Protein AF-A0A915LSV8-F1 (afdb_monomer)

pLDDT: mean 76.38, std 20.85, range [23.83, 97.38]

Sequence (581 aa):
MYTEIRELINFLARYFHLRIPRLRIGMFCEHMANNCLFRFQPYWNINIPKQHEEQRIIRISRTFCDETFTSAANSVGLMLEELLNCLPEHIILYVNPGEVFYCSCDYSPPIPIWLGSVNEDLSYNEQKVDGHSLIPPPPLPTRVPPLLPTGMDFTALDWRVNLSLVSPRELGYEYTNPFTGFRMFRYVLPGAPNFTVETFAITRFGSFRKRPEHEKKFVDAIKNFVNSGNVKGGGGITTIESNSATTTTSTSAAKNCGIWSSSNEEYGRYPYFNIHKNVTDPKRQDPDYFEKEAEKLPLDARYIDQLKNLWEEKIGSERQLIFKAQDSLIGNSTDYGLPKLNLNEPKLDYKGIDALETAPESVKKIFSLGHASSREINMAWKMEMIKKVRRDELDGKSLPAKIGWATATIRNWNRVYAEFEEKRNTSTRKPKLPRATWISHPLYLLINQRRKWLRLLREQSEEDFQRCINELKISYIIQKEPEHVKTRKVWSEVQLKRRIALEKEKQLEELHIRLKENREEKLRSINDEANLLNNELKQIMERLHQLNIIEKKTVADIVGEYQPNYVGEMTEIVDNSKLFG

Structure (mmCIF, N/CA/C/O backbone):
data_AF-A0A915LSV8-F1
#
_entry.id   AF-A0A915LSV8-F1
#
loop_
_atom_site.group_PDB
_atom_site.id
_atom_site.type_symbol
_atom_site.label_atom_id
_atom_site.label_alt_id
_atom_site.label_comp_id
_atom_site.label_asym_id
_atom_site.label_entity_id
_atom_site.label_seq_id
_atom_site.pdbx_PDB_ins_code
_atom_site.Cartn_x
_atom_site.Cartn_y
_atom_site.Cartn_z
_atom_site.occupancy
_atom_site.B_iso_or_equiv
_atom_site.auth_seq_id
_atom_site.auth_comp_id
_atom_site.auth_asym_id
_atom_site.auth_atom_id
_atom_site.pdbx_PDB_model_num
ATOM 1 N N . MET A 1 1 ? 26.191 43.317 5.373 1.00 87.56 1 MET A N 1
ATOM 2 C CA . MET A 1 1 ? 24.757 43.204 5.041 1.00 87.56 1 MET A CA 1
ATOM 3 C C . MET A 1 1 ? 24.095 42.095 5.836 1.00 87.56 1 MET A C 1
ATOM 5 O O . MET A 1 1 ? 23.022 42.317 6.392 1.00 87.56 1 MET A O 1
ATOM 9 N N . TYR A 1 2 ? 24.664 40.886 5.857 1.00 89.62 2 TYR A N 1
ATOM 10 C CA . TYR A 1 2 ? 24.031 39.751 6.529 1.00 89.62 2 TYR A CA 1
ATOM 11 C C . TYR A 1 2 ? 23.971 39.940 8.047 1.00 89.62 2 TYR A C 1
ATOM 13 O O . TYR A 1 2 ? 22.951 39.621 8.660 1.00 89.62 2 TYR A O 1
ATOM 21 N N . THR A 1 3 ? 25.026 40.487 8.655 1.00 88.00 3 THR A N 1
ATOM 22 C CA . THR A 1 3 ? 25.054 40.753 10.101 1.00 88.00 3 THR A CA 1
ATOM 23 C C . THR A 1 3 ? 24.015 41.804 10.500 1.00 88.00 3 THR A C 1
ATOM 25 O O . THR A 1 3 ? 23.248 41.587 11.435 1.00 88.00 3 THR A O 1
ATOM 28 N N . GLU A 1 4 ? 23.909 42.900 9.751 1.00 91.19 4 GLU A N 1
ATOM 29 C CA . GLU A 1 4 ? 22.974 43.996 10.022 1.00 91.19 4 GLU A CA 1
ATOM 30 C C . GLU A 1 4 ? 21.516 43.545 9.905 1.00 91.19 4 GLU A C 1
ATOM 32 O O . GLU A 1 4 ? 20.705 43.817 10.792 1.00 91.19 4 GLU A O 1
ATOM 37 N N . ILE A 1 5 ? 21.188 42.782 8.854 1.00 92.94 5 ILE A N 1
ATOM 38 C CA . ILE A 1 5 ? 19.851 42.195 8.699 1.00 92.94 5 ILE A CA 1
ATOM 39 C C . ILE A 1 5 ? 19.569 41.209 9.841 1.00 92.94 5 ILE A C 1
ATOM 41 O O . ILE A 1 5 ? 18.479 41.225 10.407 1.00 92.94 5 ILE A O 1
ATOM 45 N N . ARG A 1 6 ? 20.531 40.372 10.242 1.00 89.25 6 ARG A N 1
ATOM 46 C CA . ARG A 1 6 ? 20.337 39.438 11.361 1.00 89.25 6 ARG A CA 1
ATOM 47 C C . ARG A 1 6 ? 20.015 40.169 12.666 1.00 89.25 6 ARG A C 1
ATOM 49 O O . ARG A 1 6 ? 19.086 39.766 13.367 1.00 89.25 6 ARG A O 1
ATOM 56 N N . GLU A 1 7 ? 20.752 41.225 13.005 1.00 88.00 7 GLU A N 1
ATOM 57 C CA . GLU A 1 7 ? 20.519 41.978 14.245 1.00 88.00 7 GLU A CA 1
ATOM 58 C C . GLU A 1 7 ? 19.201 42.764 14.213 1.00 88.00 7 GLU A C 1
ATOM 60 O O . GLU A 1 7 ? 18.477 42.770 15.209 1.00 88.00 7 GLU A O 1
ATOM 65 N N . LEU A 1 8 ? 18.821 43.322 13.060 1.00 91.69 8 LEU A N 1
ATOM 66 C CA . LEU A 1 8 ? 17.497 43.909 12.829 1.00 91.69 8 LEU A CA 1
ATOM 67 C C . LEU A 1 8 ? 16.365 42.906 13.106 1.00 91.69 8 LEU A C 1
ATOM 69 O O . LEU A 1 8 ? 15.411 43.197 13.831 1.00 91.69 8 LEU A O 1
ATOM 73 N N . ILE A 1 9 ? 16.453 41.712 12.520 1.00 92.81 9 ILE A N 1
ATOM 74 C CA . ILE A 1 9 ? 15.408 40.692 12.645 1.00 92.81 9 ILE A CA 1
ATOM 75 C C . ILE A 1 9 ? 15.340 40.154 14.073 1.00 92.81 9 ILE A C 1
ATOM 77 O O . ILE A 1 9 ? 14.250 39.952 14.612 1.00 92.81 9 ILE A O 1
ATOM 81 N N . ASN A 1 10 ? 16.493 39.983 14.717 1.00 88.06 10 ASN A N 1
ATOM 82 C CA . ASN A 1 10 ? 16.568 39.635 16.128 1.00 88.06 10 ASN A CA 1
ATOM 83 C C . ASN A 1 10 ? 15.931 40.717 17.008 1.00 88.06 10 ASN A C 1
ATOM 85 O O . ASN A 1 10 ? 15.171 40.378 17.914 1.00 88.06 10 ASN A O 1
ATOM 89 N N . PHE A 1 11 ? 16.164 42.002 16.726 1.00 88.50 11 PHE A N 1
ATOM 90 C CA . PHE A 1 11 ? 15.500 43.098 17.429 1.00 88.50 11 PHE A CA 1
ATOM 91 C C . PHE A 1 11 ? 13.971 42.990 17.346 1.00 88.50 11 PHE A C 1
ATOM 93 O O . PHE A 1 11 ? 13.305 43.057 18.378 1.00 88.50 11 PHE A O 1
ATOM 100 N N . LEU A 1 12 ? 13.413 42.721 16.162 1.00 90.00 12 LEU A N 1
ATOM 101 C CA . LEU A 1 12 ? 11.970 42.508 15.997 1.00 90.00 12 LEU A CA 1
ATOM 102 C C . LEU A 1 12 ? 11.468 41.252 16.726 1.00 90.00 12 LEU A C 1
ATOM 104 O O . LEU A 1 12 ? 10.429 41.293 17.387 1.00 90.00 12 LEU A O 1
ATOM 108 N N . ALA A 1 13 ? 12.219 40.148 16.676 1.00 87.88 13 ALA A N 1
ATOM 109 C CA . ALA A 1 13 ? 11.850 38.889 17.325 1.00 87.88 13 ALA A CA 1
ATOM 110 C C . ALA A 1 13 ? 11.633 39.024 18.844 1.00 87.88 13 ALA A C 1
ATOM 112 O O . ALA A 1 13 ? 10.835 38.275 19.414 1.00 87.88 13 ALA A O 1
ATOM 113 N N . ARG A 1 14 ? 12.280 40.006 19.491 1.00 82.94 14 ARG A N 1
ATOM 114 C CA . ARG A 1 14 ? 12.079 40.329 20.916 1.00 82.94 14 ARG A CA 1
ATOM 115 C C . ARG A 1 14 ? 10.632 40.659 21.251 1.00 82.94 14 ARG A C 1
ATOM 117 O O . ARG A 1 14 ? 10.150 40.252 22.301 1.00 82.94 14 ARG A O 1
ATOM 124 N N . TYR A 1 15 ? 9.945 41.382 20.371 1.00 85.31 15 TYR A N 1
ATOM 125 C CA . TYR A 1 15 ? 8.571 41.825 20.603 1.00 85.31 15 TYR A CA 1
ATOM 126 C C . TYR A 1 15 ? 7.553 40.698 20.426 1.00 85.31 15 TYR A C 1
ATOM 128 O O . TYR A 1 15 ? 6.500 40.713 21.059 1.00 85.31 15 TYR A O 1
ATOM 136 N N . PHE A 1 16 ? 7.872 39.701 19.600 1.00 87.06 16 PHE A N 1
ATOM 137 C CA . PHE A 1 16 ? 7.001 38.550 19.353 1.00 87.06 16 PHE A CA 1
ATOM 138 C C . PHE A 1 16 ? 7.220 37.410 20.349 1.00 87.06 16 PHE A C 1
ATOM 140 O O . PHE A 1 16 ? 6.357 36.542 20.497 1.00 87.06 16 PHE A O 1
ATOM 147 N N . HIS A 1 17 ? 8.369 37.391 21.030 1.00 80.06 17 HIS A N 1
ATOM 148 C CA . HIS A 1 17 ? 8.740 36.339 21.966 1.00 80.06 17 HIS A CA 1
ATOM 149 C C . HIS A 1 17 ? 7.653 36.122 23.034 1.00 80.06 17 HIS A C 1
ATOM 151 O O . HIS A 1 17 ? 7.162 37.071 23.639 1.00 80.06 17 HIS A O 1
ATOM 157 N N . LEU A 1 18 ? 7.251 34.860 23.231 1.00 76.31 18 LEU A N 1
ATOM 158 C CA . LEU A 1 18 ? 6.149 34.420 24.110 1.00 76.31 18 LEU A CA 1
ATOM 159 C C . LEU A 1 18 ? 4.742 34.946 23.754 1.00 76.31 18 LEU A C 1
ATOM 161 O O . LEU A 1 18 ? 3.775 34.511 24.376 1.00 76.31 18 LEU A O 1
ATOM 165 N N . ARG A 1 19 ? 4.600 35.824 22.751 1.00 81.06 19 ARG A N 1
ATOM 166 C CA . ARG A 1 19 ? 3.306 36.326 22.252 1.00 81.06 19 ARG A CA 1
ATOM 167 C C . ARG A 1 19 ? 2.819 35.554 21.028 1.00 81.06 19 ARG A C 1
ATOM 169 O O . ARG A 1 19 ? 1.627 35.307 20.906 1.00 81.06 19 ARG A O 1
ATOM 176 N N . ILE A 1 20 ? 3.742 35.123 20.167 1.00 82.81 20 ILE A N 1
ATOM 177 C CA . ILE A 1 20 ? 3.465 34.329 18.962 1.00 82.81 20 ILE A CA 1
ATOM 178 C C . ILE A 1 20 ? 4.208 32.979 19.062 1.00 82.81 20 ILE A C 1
ATOM 180 O O . ILE A 1 20 ? 5.310 32.916 19.619 1.00 82.81 20 ILE A O 1
ATOM 184 N N . PRO A 1 21 ? 3.657 31.861 18.543 1.00 84.75 21 PRO A N 1
ATOM 185 C CA . PRO A 1 21 ? 4.350 30.574 18.546 1.00 84.75 21 PRO A CA 1
ATOM 186 C C . PRO A 1 21 ? 5.736 30.639 17.884 1.00 84.75 21 PRO A C 1
ATOM 188 O O . PRO A 1 21 ? 5.881 31.128 16.763 1.00 84.75 21 PRO A O 1
ATOM 191 N N . ARG A 1 22 ? 6.754 30.072 18.547 1.00 81.44 22 ARG A N 1
ATOM 192 C CA . ARG A 1 22 ? 8.174 30.175 18.155 1.00 81.44 22 ARG A CA 1
ATOM 193 C C . ARG A 1 22 ? 8.461 29.775 16.707 1.00 81.44 22 ARG A C 1
ATOM 195 O O . ARG A 1 22 ? 9.226 30.458 16.035 1.00 81.44 22 ARG A O 1
ATOM 202 N N . LEU A 1 23 ? 7.826 28.702 16.231 1.00 82.44 23 LEU A N 1
ATOM 203 C CA . LEU A 1 23 ? 7.968 28.233 14.851 1.00 82.44 23 LEU A CA 1
ATOM 204 C C . LEU A 1 23 ? 7.472 29.281 13.844 1.00 82.44 23 LEU A C 1
ATOM 206 O O . LEU A 1 23 ? 8.146 29.538 12.852 1.00 82.44 23 LEU A O 1
ATOM 210 N N . ARG A 1 24 ? 6.328 29.918 14.125 1.00 86.38 24 ARG A N 1
ATOM 211 C CA . ARG A 1 24 ? 5.747 30.948 13.254 1.00 86.38 24 ARG A CA 1
ATOM 212 C C . ARG A 1 24 ? 6.599 32.213 13.237 1.00 86.38 24 ARG A C 1
ATOM 214 O O . ARG A 1 24 ? 6.825 32.757 12.165 1.00 86.38 24 ARG A O 1
ATOM 221 N N . ILE A 1 25 ? 7.128 32.629 14.394 1.00 87.50 25 ILE A N 1
ATOM 222 C CA . ILE A 1 25 ? 8.085 33.747 14.476 1.00 87.50 25 ILE A CA 1
ATOM 223 C C . ILE A 1 25 ? 9.328 33.437 13.644 1.00 87.50 25 ILE A C 1
ATOM 225 O O . ILE A 1 25 ? 9.756 34.274 12.864 1.00 87.50 25 ILE A O 1
ATOM 229 N N . GLY A 1 26 ? 9.900 32.240 13.790 1.00 88.62 26 GLY A N 1
ATOM 230 C CA . GLY A 1 26 ? 11.106 31.859 13.060 1.00 88.62 26 GLY A CA 1
ATOM 231 C C . GLY A 1 26 ? 10.918 31.887 11.543 1.00 88.62 26 GLY A C 1
ATOM 232 O O . GLY A 1 26 ? 11.730 32.487 10.846 1.00 88.62 26 GLY A O 1
ATOM 233 N N . MET A 1 27 ? 9.810 31.329 11.044 1.00 89.44 27 MET A N 1
ATOM 234 C CA . MET A 1 27 ? 9.457 31.399 9.619 1.00 89.44 27 MET A CA 1
ATOM 235 C C . MET A 1 27 ? 9.228 32.842 9.154 1.00 89.44 27 MET A C 1
ATOM 237 O O . MET A 1 27 ? 9.722 33.236 8.101 1.00 89.44 27 MET A O 1
ATOM 241 N N . PHE A 1 28 ? 8.521 33.654 9.944 1.00 93.75 28 PHE A N 1
ATOM 242 C CA . PHE A 1 28 ? 8.301 35.067 9.630 1.00 93.75 28 PHE A CA 1
ATOM 243 C C . PHE A 1 28 ? 9.624 35.836 9.537 1.00 93.75 28 PHE A C 1
ATOM 245 O O . PHE A 1 28 ? 9.859 36.555 8.569 1.00 93.75 28 PHE A O 1
ATOM 252 N N . CYS A 1 29 ? 10.514 35.633 10.506 1.00 93.50 29 CYS A N 1
ATOM 253 C CA . CYS A 1 29 ? 11.843 36.227 10.545 1.00 93.50 29 CYS A CA 1
ATOM 254 C C . CYS A 1 29 ? 12.709 35.801 9.350 1.00 93.50 29 CYS A C 1
ATOM 256 O O . CYS A 1 29 ? 13.416 36.643 8.807 1.00 93.50 29 CYS A O 1
ATOM 258 N N . GLU A 1 30 ? 12.634 34.542 8.906 1.00 92.62 30 GLU A N 1
ATOM 259 C CA . GLU A 1 30 ? 13.304 34.074 7.683 1.00 92.62 30 GLU A CA 1
ATOM 260 C C . GLU A 1 30 ? 12.815 34.830 6.442 1.00 92.62 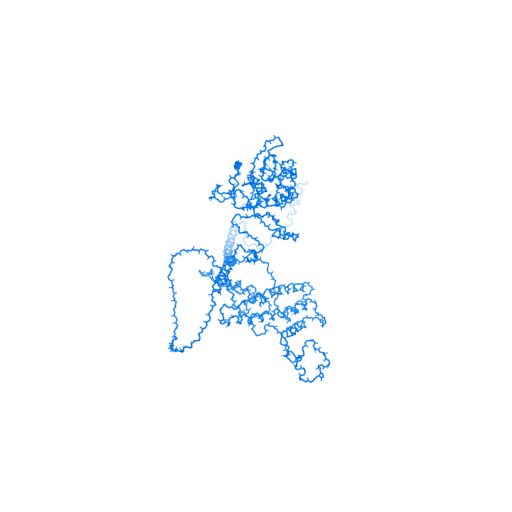30 GLU A C 1
ATOM 262 O O . GLU A 1 30 ? 13.622 35.396 5.701 1.00 92.62 30 GLU A O 1
ATOM 267 N N . HIS A 1 31 ? 11.496 34.881 6.230 1.00 92.69 31 HIS A N 1
ATOM 268 C CA . HIS A 1 31 ? 10.910 35.578 5.084 1.00 92.69 31 HIS A CA 1
ATOM 269 C C . HIS A 1 31 ? 11.211 37.080 5.113 1.00 92.69 31 HIS A C 1
ATOM 271 O O . HIS A 1 31 ? 11.597 37.649 4.094 1.00 92.69 31 HIS A O 1
ATOM 277 N N . MET A 1 32 ? 11.111 37.713 6.282 1.00 94.69 32 MET A N 1
ATOM 278 C CA . MET A 1 32 ? 11.432 39.127 6.453 1.00 94.69 32 MET A CA 1
ATOM 279 C C . MET A 1 32 ? 12.910 39.413 6.155 1.00 94.69 32 MET A C 1
ATOM 281 O O . MET A 1 32 ? 13.214 40.364 5.437 1.00 94.69 32 MET A O 1
ATOM 285 N N . ALA A 1 33 ? 13.830 38.575 6.646 1.00 94.50 33 ALA A N 1
ATOM 286 C CA . ALA A 1 33 ? 15.262 38.723 6.389 1.00 94.50 33 ALA A CA 1
ATOM 287 C C . ALA A 1 33 ? 15.584 38.625 4.891 1.00 94.50 33 ALA A C 1
ATOM 289 O O . ALA A 1 33 ? 16.341 39.438 4.364 1.00 94.50 33 ALA A O 1
ATOM 290 N N . ASN A 1 34 ? 14.973 37.664 4.192 1.00 93.19 34 ASN A N 1
ATOM 291 C CA . ASN A 1 34 ? 15.161 37.482 2.754 1.00 93.19 34 ASN A CA 1
ATOM 292 C C . ASN A 1 34 ? 14.538 38.624 1.934 1.00 93.19 34 ASN A C 1
ATOM 294 O O . ASN A 1 34 ? 15.160 39.092 0.983 1.00 93.19 34 ASN A O 1
ATOM 298 N N . ASN A 1 35 ? 13.374 39.147 2.333 1.00 93.31 35 ASN A N 1
ATOM 299 C CA . ASN A 1 35 ? 12.783 40.336 1.708 1.00 93.31 35 ASN A CA 1
ATOM 300 C C . ASN A 1 35 ? 13.696 41.566 1.856 1.00 93.31 35 ASN A C 1
ATOM 302 O O . ASN A 1 35 ? 13.921 42.291 0.886 1.00 93.31 35 ASN A O 1
ATOM 306 N N . CYS A 1 36 ? 14.265 41.775 3.049 1.00 93.75 36 CYS A N 1
ATOM 307 C CA . CYS A 1 36 ? 15.247 42.835 3.292 1.00 93.75 36 CYS A CA 1
ATOM 308 C C . CYS A 1 36 ? 16.492 42.646 2.420 1.00 93.75 36 CYS A C 1
ATOM 310 O O . CYS A 1 36 ? 16.968 43.597 1.810 1.00 93.75 36 CYS A O 1
ATOM 312 N N . LEU A 1 37 ? 16.989 41.412 2.317 1.00 91.56 37 LEU A N 1
ATOM 313 C CA . LEU A 1 37 ? 18.162 41.078 1.518 1.00 91.56 37 LEU A CA 1
ATOM 314 C C . LEU A 1 37 ? 17.976 41.463 0.044 1.00 91.56 37 LEU A C 1
ATOM 316 O O . LEU A 1 37 ? 18.820 42.162 -0.512 1.00 91.56 37 LEU A O 1
ATOM 320 N N . PHE A 1 38 ? 16.857 41.063 -0.569 1.00 89.06 38 PHE A N 1
ATOM 321 C CA . PHE A 1 38 ? 16.556 41.402 -1.963 1.00 89.06 38 PHE A CA 1
ATOM 322 C C . PHE A 1 38 ? 16.390 42.907 -2.181 1.00 89.06 38 PHE A C 1
ATOM 324 O O . PHE A 1 38 ? 16.859 43.432 -3.189 1.00 89.06 38 PHE A O 1
ATOM 331 N N . ARG A 1 39 ? 15.758 43.610 -1.233 1.00 91.31 39 ARG A N 1
ATOM 332 C CA . ARG A 1 39 ? 15.566 45.062 -1.321 1.00 91.31 39 ARG A CA 1
ATOM 333 C C . ARG A 1 39 ? 16.874 45.833 -1.157 1.00 91.31 39 ARG A C 1
ATOM 335 O O . ARG A 1 39 ? 17.095 46.811 -1.860 1.00 91.31 39 ARG A O 1
ATOM 342 N N . PHE A 1 40 ? 17.733 45.428 -0.224 1.00 92.81 40 PHE A N 1
ATOM 343 C CA . PHE A 1 40 ? 18.915 46.209 0.150 1.00 92.81 40 PHE A CA 1
ATOM 344 C C . PHE A 1 40 ? 20.116 45.940 -0.753 1.00 92.81 40 PHE A C 1
ATOM 346 O O . PHE A 1 40 ? 20.931 46.841 -0.946 1.00 92.81 40 PHE A O 1
ATOM 353 N N . GLN A 1 41 ? 20.217 44.742 -1.337 1.00 88.56 41 GLN A N 1
ATOM 354 C CA . GLN A 1 41 ? 21.366 44.318 -2.139 1.00 88.56 41 GLN A CA 1
ATOM 355 C C . GLN A 1 41 ? 21.761 45.302 -3.260 1.00 88.56 41 GLN A C 1
ATOM 357 O O . GLN A 1 41 ? 22.952 45.603 -3.351 1.00 88.56 41 GLN A O 1
ATOM 362 N N . PRO A 1 42 ? 20.844 45.842 -4.094 1.00 88.50 42 PRO A N 1
ATOM 363 C CA . PRO A 1 42 ? 21.219 46.765 -5.172 1.00 88.50 42 PRO A CA 1
ATOM 364 C C . PRO A 1 42 ? 21.795 48.094 -4.667 1.00 88.50 42 PRO A C 1
ATOM 366 O O . PRO A 1 42 ? 22.507 48.778 -5.397 1.00 88.50 42 PRO A O 1
ATOM 369 N N . TYR A 1 43 ? 21.482 48.454 -3.422 1.00 89.62 43 TYR A N 1
ATOM 370 C CA . TYR A 1 43 ? 21.810 49.739 -2.815 1.00 89.62 43 TYR A CA 1
ATOM 371 C C . TYR A 1 43 ? 22.880 49.618 -1.723 1.00 89.62 43 TYR A C 1
ATOM 373 O O . TYR A 1 43 ? 23.166 50.598 -1.043 1.00 89.62 43 TYR A O 1
ATOM 381 N N . TRP A 1 44 ? 23.467 48.437 -1.511 1.00 89.69 44 TRP A N 1
ATOM 382 C CA . TRP A 1 44 ? 24.426 48.204 -0.431 1.00 89.69 44 TRP A CA 1
ATOM 383 C C . TRP A 1 44 ? 25.846 48.622 -0.835 1.00 89.69 44 TRP A C 1
ATOM 385 O O . TRP A 1 44 ? 26.487 47.951 -1.644 1.00 89.69 44 TRP A O 1
ATOM 395 N N . ASN A 1 45 ? 26.371 49.706 -0.250 1.00 86.19 45 ASN A N 1
ATOM 396 C CA . ASN A 1 45 ? 27.728 50.190 -0.526 1.00 86.19 45 ASN A CA 1
ATOM 397 C C . ASN A 1 45 ? 28.574 50.298 0.753 1.00 86.19 45 ASN A C 1
ATOM 399 O O . ASN A 1 45 ? 28.376 51.190 1.570 1.00 86.19 45 ASN A O 1
ATOM 403 N N . ILE A 1 46 ? 29.568 49.418 0.889 1.00 87.50 46 ILE A N 1
ATOM 404 C CA . ILE A 1 46 ? 30.498 49.385 2.033 1.00 87.50 46 ILE A CA 1
ATOM 405 C C . ILE A 1 46 ? 31.416 50.618 2.044 1.00 87.50 46 ILE A C 1
ATOM 407 O O . ILE A 1 46 ? 31.779 51.110 3.105 1.00 87.50 46 ILE A O 1
ATOM 411 N N . ASN A 1 47 ? 31.782 51.156 0.879 1.00 87.00 47 ASN A N 1
ATOM 412 C CA . ASN A 1 47 ? 32.694 52.300 0.810 1.00 87.00 47 ASN A CA 1
ATOM 413 C C . ASN A 1 47 ? 32.007 53.610 1.223 1.00 87.00 47 ASN A C 1
ATOM 415 O O . ASN A 1 47 ? 32.673 54.535 1.680 1.00 87.00 47 ASN A O 1
ATOM 419 N N . ILE A 1 48 ? 30.680 53.694 1.055 1.00 88.94 48 ILE A N 1
ATOM 420 C CA . ILE A 1 48 ? 29.865 54.863 1.411 1.00 88.94 48 ILE A CA 1
ATOM 421 C C . ILE A 1 48 ? 28.577 54.374 2.102 1.00 88.94 48 ILE A C 1
ATOM 423 O O . ILE A 1 48 ? 27.530 54.289 1.456 1.00 88.94 48 ILE A O 1
ATOM 427 N N . PRO A 1 49 ? 28.624 54.062 3.414 1.00 87.12 49 PRO A N 1
ATOM 428 C CA . PRO A 1 49 ? 27.528 53.381 4.113 1.00 87.12 49 PRO A CA 1
ATOM 429 C C . PRO A 1 49 ? 26.174 54.093 4.063 1.00 87.12 49 PRO A C 1
ATOM 431 O O . PRO A 1 49 ? 25.134 53.447 3.999 1.00 87.12 49 PRO A O 1
ATOM 434 N N . LYS A 1 50 ? 26.173 55.430 4.050 1.00 86.44 50 LYS A N 1
ATOM 435 C CA . LYS A 1 50 ? 24.943 56.242 4.033 1.00 86.44 50 LYS A CA 1
ATOM 436 C C . LYS A 1 50 ? 24.356 56.462 2.640 1.00 86.44 50 LYS A C 1
ATOM 438 O O . LYS A 1 50 ? 23.289 57.048 2.504 1.00 86.44 50 LYS A O 1
ATOM 443 N N . GLN A 1 51 ? 25.031 56.012 1.584 1.00 87.75 51 GLN A N 1
ATOM 444 C CA . GLN A 1 51 ? 24.510 56.157 0.229 1.00 87.75 51 GLN A CA 1
ATOM 445 C C . GLN A 1 51 ? 23.232 55.320 0.076 1.00 87.75 51 GLN A C 1
ATOM 447 O O . GLN A 1 51 ? 23.234 54.149 0.450 1.00 87.75 51 GLN A O 1
ATOM 452 N N . HIS A 1 52 ? 22.161 55.894 -0.478 1.00 87.06 52 HIS A N 1
ATOM 453 C CA . HIS A 1 52 ? 20.863 55.228 -0.685 1.00 87.06 52 HIS A CA 1
ATOM 454 C C . HIS A 1 52 ? 20.180 54.708 0.593 1.00 87.06 52 HIS A C 1
ATOM 456 O O . HIS A 1 52 ? 19.472 53.698 0.561 1.00 87.06 52 HIS A O 1
ATOM 462 N N . GLU A 1 53 ? 20.406 55.371 1.730 1.00 88.94 53 GLU A N 1
ATOM 463 C CA . GLU A 1 53 ? 19.783 55.028 3.013 1.00 88.94 53 GLU A CA 1
ATOM 464 C C . GLU A 1 53 ? 18.252 54.982 2.925 1.00 88.94 53 GLU A C 1
ATOM 466 O O . GLU A 1 53 ? 17.636 54.080 3.484 1.00 88.94 53 GLU A O 1
ATOM 471 N N . GLU A 1 54 ? 17.632 55.861 2.136 1.00 88.69 54 GLU A N 1
ATOM 472 C CA . GLU A 1 54 ? 16.184 55.917 1.927 1.00 88.69 54 GLU A CA 1
ATOM 473 C C . GLU A 1 54 ? 15.582 54.599 1.411 1.00 88.69 54 GLU A C 1
ATOM 475 O O . GLU A 1 54 ? 14.431 54.277 1.715 1.00 88.69 54 GLU A O 1
ATOM 480 N N . GLN A 1 55 ? 16.366 53.801 0.679 1.00 89.69 55 GLN A N 1
ATOM 481 C CA . GLN A 1 55 ? 15.942 52.495 0.170 1.00 89.69 55 GLN A CA 1
ATOM 482 C C . GLN A 1 55 ? 16.059 51.381 1.217 1.00 89.69 55 GLN A C 1
ATOM 484 O O . GLN A 1 55 ? 15.476 50.309 1.036 1.00 89.69 55 GLN A O 1
ATOM 489 N N . ARG A 1 56 ? 16.771 51.637 2.322 1.00 91.62 56 ARG A N 1
ATOM 490 C CA . ARG A 1 56 ? 17.046 50.691 3.414 1.00 91.62 56 ARG A CA 1
ATOM 491 C C . ARG A 1 56 ? 16.348 51.038 4.733 1.00 91.62 56 ARG A C 1
ATOM 493 O O . ARG A 1 56 ? 16.703 50.505 5.784 1.00 91.62 56 ARG A O 1
ATOM 500 N N . ILE A 1 57 ? 15.336 51.902 4.669 1.00 93.06 57 ILE A N 1
ATOM 501 C CA . ILE A 1 57 ? 14.459 52.221 5.797 1.00 93.06 57 ILE A CA 1
ATOM 502 C C . ILE A 1 57 ? 13.234 51.306 5.775 1.00 93.06 57 ILE A C 1
ATOM 504 O O . ILE A 1 57 ? 12.583 51.153 4.740 1.00 93.06 57 ILE A O 1
ATOM 508 N N . ILE A 1 58 ? 12.884 50.752 6.937 1.00 94.06 58 ILE A N 1
ATOM 509 C CA . ILE A 1 58 ? 11.644 49.996 7.148 1.00 94.06 58 ILE A CA 1
ATOM 510 C C . ILE A 1 58 ? 10.774 50.770 8.136 1.00 94.06 58 ILE A C 1
ATOM 512 O O . ILE A 1 58 ? 11.190 51.030 9.266 1.00 94.06 58 ILE A O 1
ATOM 516 N N . ARG A 1 59 ? 9.557 51.126 7.716 1.00 93.56 59 ARG A N 1
ATOM 517 C CA . ARG A 1 59 ? 8.567 51.813 8.558 1.00 93.56 59 ARG A CA 1
ATOM 518 C C . ARG A 1 59 ? 7.433 50.865 8.922 1.00 93.56 59 ARG A C 1
ATOM 520 O O . ARG A 1 59 ? 6.814 50.267 8.045 1.00 93.56 59 ARG A O 1
ATOM 527 N N . ILE A 1 60 ? 7.160 50.744 10.214 1.00 92.75 60 ILE A N 1
ATOM 528 C CA . ILE A 1 60 ? 6.080 49.921 10.750 1.00 92.75 60 ILE A CA 1
ATOM 529 C C . ILE A 1 60 ? 5.284 50.780 11.727 1.00 92.75 60 ILE A C 1
ATOM 531 O O . ILE A 1 60 ? 5.803 51.238 12.741 1.00 92.75 60 ILE A O 1
ATOM 535 N N . SER A 1 61 ? 4.016 51.000 11.420 1.00 89.69 61 SER A N 1
ATOM 536 C CA . SER A 1 61 ? 3.035 51.611 12.305 1.00 89.69 61 SER A CA 1
ATOM 537 C C . SER A 1 61 ? 1.677 50.948 12.108 1.00 89.69 61 SER A C 1
ATOM 539 O O . SER A 1 61 ? 1.462 50.174 11.173 1.00 89.69 61 SER A O 1
ATOM 541 N N . ARG A 1 62 ? 0.717 51.287 12.970 1.00 85.75 62 ARG A N 1
ATOM 542 C CA . ARG A 1 62 ? -0.672 50.825 12.813 1.00 85.75 62 ARG A CA 1
ATOM 543 C C . ARG A 1 62 ? -1.348 51.348 11.542 1.00 85.75 62 ARG A C 1
ATOM 545 O O . ARG A 1 62 ? -2.283 50.725 11.056 1.00 85.75 62 ARG A O 1
ATOM 552 N N . THR A 1 63 ? -0.895 52.489 11.026 1.00 85.44 63 THR A N 1
ATOM 553 C CA . THR A 1 63 ? -1.466 53.149 9.843 1.00 85.44 63 THR A CA 1
ATOM 554 C C . THR A 1 63 ? -0.734 52.794 8.555 1.00 85.44 63 THR A C 1
ATOM 556 O O . THR A 1 63 ? -1.344 52.783 7.489 1.00 85.44 63 THR A O 1
ATOM 559 N N . PHE A 1 64 ? 0.563 52.504 8.640 1.00 87.31 64 PHE A N 1
ATOM 560 C CA . PHE A 1 64 ? 1.416 52.228 7.497 1.00 87.31 64 PHE A CA 1
ATOM 561 C C . PHE A 1 64 ? 2.415 51.123 7.834 1.00 87.31 64 PHE A C 1
ATOM 563 O O . PHE A 1 64 ? 3.191 51.235 8.779 1.00 87.31 64 PHE A O 1
ATOM 570 N N . CYS A 1 65 ? 2.440 50.073 7.021 1.00 89.81 65 CYS A N 1
ATOM 571 C CA . CYS A 1 65 ? 3.409 48.991 7.129 1.00 89.81 65 CYS A CA 1
ATOM 572 C C . CYS A 1 65 ? 4.169 48.849 5.821 1.00 89.81 65 CYS A C 1
ATOM 574 O O . CYS A 1 65 ? 3.564 48.748 4.755 1.00 89.81 65 CYS A O 1
ATOM 576 N N . ASP A 1 66 ? 5.492 48.796 5.919 1.00 92.31 66 ASP A N 1
ATOM 577 C CA . ASP A 1 66 ? 6.356 48.534 4.779 1.00 92.31 66 ASP A CA 1
ATOM 578 C C . ASP A 1 66 ? 6.001 47.201 4.088 1.00 92.31 66 ASP A C 1
ATOM 580 O O . ASP A 1 66 ? 5.602 46.217 4.728 1.00 92.31 66 ASP A O 1
ATOM 584 N N . GLU A 1 67 ? 6.156 47.161 2.764 1.00 92.50 67 GLU A N 1
ATOM 585 C CA . GLU A 1 67 ? 5.848 45.984 1.950 1.00 92.50 67 GLU A CA 1
ATOM 586 C C . GLU A 1 67 ? 6.674 44.764 2.374 1.00 92.50 67 GLU A C 1
ATOM 588 O O . GLU A 1 67 ? 6.152 43.649 2.402 1.00 92.50 67 GLU A O 1
ATOM 593 N N . THR A 1 68 ? 7.931 44.965 2.791 1.00 92.50 68 THR A N 1
ATOM 594 C CA . THR A 1 68 ? 8.802 43.877 3.268 1.00 92.50 68 THR A CA 1
ATOM 595 C C . THR A 1 68 ? 8.181 43.126 4.449 1.00 92.50 68 THR A C 1
ATOM 597 O O . THR A 1 68 ? 8.186 41.890 4.457 1.00 92.50 68 THR A O 1
ATOM 600 N N . PHE A 1 69 ? 7.576 43.867 5.386 1.00 94.00 69 PHE A N 1
ATOM 601 C CA . PHE A 1 69 ? 6.913 43.353 6.586 1.00 94.00 69 PHE A CA 1
ATOM 602 C C . PHE A 1 69 ? 5.581 42.676 6.255 1.00 94.00 69 PHE A C 1
ATOM 604 O O . PHE A 1 69 ? 5.323 41.549 6.683 1.00 94.00 69 PHE A O 1
ATOM 611 N N . THR A 1 70 ? 4.758 43.333 5.436 1.00 93.38 70 THR A N 1
ATOM 612 C CA . THR A 1 70 ? 3.437 42.823 5.038 1.00 93.38 70 THR A CA 1
ATOM 613 C C . THR A 1 70 ? 3.556 41.546 4.199 1.00 93.38 70 THR A C 1
ATOM 615 O O . THR A 1 70 ? 2.855 40.564 4.444 1.00 93.38 70 THR A O 1
ATOM 618 N N . SER A 1 71 ? 4.499 41.513 3.253 1.00 93.12 71 SER A N 1
ATOM 619 C CA . SER A 1 71 ? 4.788 40.344 2.415 1.00 93.12 71 SER A CA 1
ATOM 620 C C . SER A 1 71 ? 5.278 39.147 3.240 1.00 93.12 71 SER A C 1
ATOM 622 O O . SER A 1 71 ? 4.830 38.015 3.030 1.00 93.12 71 SER A O 1
ATOM 624 N N . ALA A 1 72 ? 6.135 39.386 4.241 1.00 93.75 72 ALA A N 1
ATOM 625 C CA . ALA A 1 72 ? 6.607 38.334 5.139 1.00 93.75 72 ALA A CA 1
ATOM 626 C C . ALA A 1 72 ? 5.470 37.744 5.994 1.00 93.75 72 ALA A C 1
ATOM 628 O O . ALA A 1 72 ? 5.384 36.524 6.144 1.00 93.75 72 ALA A O 1
ATOM 629 N N . ALA A 1 73 ? 4.564 38.585 6.509 1.00 92.88 73 ALA A N 1
ATOM 630 C CA . ALA A 1 73 ? 3.403 38.137 7.282 1.00 92.88 73 ALA A CA 1
ATOM 631 C C . ALA A 1 73 ? 2.460 37.264 6.437 1.00 92.88 73 ALA A C 1
ATOM 633 O O . ALA A 1 73 ? 2.106 36.153 6.845 1.00 92.88 73 ALA A O 1
ATOM 634 N N . ASN A 1 74 ? 2.135 37.725 5.225 1.00 92.00 74 ASN A N 1
ATOM 635 C CA . ASN A 1 74 ? 1.270 37.008 4.287 1.00 92.00 74 ASN A CA 1
ATOM 636 C C . ASN A 1 74 ? 1.861 35.655 3.868 1.00 92.00 74 ASN A C 1
ATOM 638 O O . ASN A 1 74 ? 1.134 34.667 3.793 1.00 92.00 74 ASN A O 1
ATOM 642 N N . SER A 1 75 ? 3.180 35.585 3.661 1.00 88.19 75 SER A N 1
ATOM 643 C CA . SER A 1 75 ? 3.873 34.351 3.258 1.00 88.19 75 SER A CA 1
ATOM 644 C C . SER A 1 75 ? 3.784 33.237 4.310 1.00 88.19 75 SER A C 1
ATOM 646 O O . SER A 1 75 ? 3.766 32.058 3.965 1.00 88.19 75 SER A O 1
ATOM 648 N N . VAL A 1 76 ? 3.698 33.598 5.596 1.00 87.38 76 VAL A N 1
ATOM 649 C CA . VAL A 1 76 ? 3.603 32.648 6.723 1.00 87.38 76 VAL A CA 1
ATOM 650 C C . VAL A 1 76 ? 2.153 32.431 7.180 1.00 87.38 76 VAL A C 1
ATOM 652 O O . VAL A 1 76 ? 1.881 31.533 7.979 1.00 87.38 76 VAL A O 1
ATOM 655 N N . GLY A 1 77 ? 1.205 33.221 6.668 1.00 88.75 77 GLY A N 1
ATOM 656 C CA . GLY A 1 77 ? -0.197 33.189 7.087 1.00 88.75 77 GLY A CA 1
ATOM 657 C C . GLY A 1 77 ? -0.420 33.760 8.492 1.00 88.75 77 GLY A C 1
ATOM 658 O O . GLY A 1 77 ? -1.283 33.271 9.222 1.00 88.75 77 GLY A O 1
ATOM 659 N N . LEU A 1 78 ? 0.381 34.752 8.900 1.00 88.75 78 LEU A N 1
ATOM 660 C CA . LEU A 1 78 ? 0.177 35.496 10.146 1.00 88.75 78 LEU A CA 1
ATOM 661 C C . LEU A 1 78 ? -0.715 36.713 9.898 1.00 88.75 78 LEU A C 1
ATOM 663 O O . LEU A 1 78 ? -0.516 37.452 8.936 1.00 88.75 78 LEU A O 1
ATOM 667 N N . MET A 1 79 ? -1.672 36.946 10.798 1.00 89.56 79 MET A N 1
ATOM 668 C CA . MET A 1 79 ? -2.520 38.134 10.735 1.00 89.56 79 MET A CA 1
ATOM 669 C C . MET A 1 79 ? -1.683 39.370 11.074 1.00 89.56 79 MET A C 1
ATOM 671 O O . MET A 1 79 ? -1.091 39.445 12.150 1.00 89.56 79 MET A O 1
ATOM 675 N N . LEU A 1 80 ? -1.650 40.355 10.171 1.00 90.12 80 LEU A N 1
ATOM 676 C CA . LEU A 1 80 ? -0.852 41.575 10.343 1.00 90.12 80 LEU A CA 1
ATOM 677 C C . LEU A 1 80 ? -1.182 42.302 11.659 1.00 90.12 80 LEU A C 1
ATOM 679 O O . LEU A 1 80 ? -0.286 42.771 12.354 1.00 90.12 80 LEU A O 1
ATOM 683 N N . GLU A 1 81 ? -2.458 42.325 12.042 1.00 89.44 81 GLU A N 1
ATOM 684 C CA . GLU A 1 81 ? -2.931 42.938 13.286 1.00 89.44 81 GLU A CA 1
ATOM 685 C C . GLU A 1 81 ? -2.357 42.259 14.547 1.00 89.44 81 GLU A C 1
ATOM 687 O O . GLU A 1 81 ? -2.015 42.936 15.515 1.00 89.44 81 GLU A O 1
ATOM 692 N N . GLU A 1 82 ? -2.162 40.935 14.529 1.00 89.19 82 GLU A N 1
ATOM 693 C CA . GLU A 1 82 ? -1.549 40.181 15.636 1.00 89.19 82 GLU A CA 1
ATOM 694 C C . GLU A 1 82 ? -0.076 40.580 15.833 1.00 89.19 82 GLU A C 1
ATOM 696 O O . GLU A 1 82 ? 0.380 40.778 16.962 1.00 89.19 82 GLU A O 1
ATOM 701 N N . LEU A 1 83 ? 0.653 40.769 14.727 1.00 89.44 83 LEU A N 1
ATOM 702 C CA . LEU A 1 83 ? 2.037 41.244 14.741 1.00 89.44 83 LEU A CA 1
ATOM 703 C C . LEU A 1 83 ? 2.127 42.701 15.216 1.00 89.44 83 LEU A C 1
ATOM 705 O O . LEU A 1 83 ? 2.955 43.017 16.070 1.00 89.44 83 LEU A O 1
ATOM 709 N N . LEU A 1 84 ? 1.258 43.583 14.718 1.00 90.75 84 LEU A N 1
ATOM 710 C CA . LEU A 1 84 ? 1.251 44.999 15.096 1.00 90.75 84 LEU A CA 1
ATOM 711 C C . LEU A 1 84 ? 0.884 45.220 16.563 1.00 90.75 84 LEU A C 1
ATOM 713 O O . LEU A 1 84 ? 1.457 46.093 17.209 1.00 90.75 84 LEU A O 1
ATOM 717 N N . ASN A 1 85 ? 0.008 44.389 17.129 1.00 88.06 85 ASN A N 1
ATOM 718 C CA . ASN A 1 85 ? -0.307 44.422 18.558 1.00 88.06 85 ASN A CA 1
ATOM 719 C C . ASN A 1 85 ? 0.889 44.055 19.453 1.00 88.06 85 ASN A C 1
ATOM 721 O O . ASN A 1 85 ? 0.888 44.370 20.644 1.00 88.06 85 ASN A O 1
ATOM 725 N N . CYS A 1 86 ? 1.917 43.401 18.903 1.00 86.75 86 CYS A N 1
ATOM 726 C CA . CYS A 1 86 ? 3.130 43.080 19.645 1.00 86.75 86 CYS A CA 1
ATOM 727 C C . CYS A 1 86 ? 4.158 44.222 19.655 1.00 86.75 86 CYS A C 1
ATOM 729 O O . CYS A 1 86 ? 5.010 44.252 20.547 1.00 86.75 86 CYS A O 1
ATOM 731 N N . LEU A 1 87 ? 4.085 45.137 18.688 1.00 87.19 87 LEU A N 1
ATOM 732 C CA . LEU A 1 87 ? 5.071 46.185 18.444 1.00 87.19 87 LEU A CA 1
ATOM 733 C C . LEU A 1 87 ? 4.640 47.537 19.052 1.00 87.19 87 LEU A C 1
ATOM 735 O O . LEU A 1 87 ? 3.448 47.785 19.240 1.00 87.19 87 LEU A O 1
ATOM 739 N N . PRO A 1 88 ? 5.599 48.429 19.367 1.00 85.62 88 PRO A N 1
ATOM 740 C CA . PRO A 1 88 ? 5.340 49.855 19.559 1.00 85.62 88 PRO A CA 1
ATOM 741 C C . PRO A 1 88 ? 4.499 50.480 18.435 1.00 85.62 88 PRO A C 1
ATOM 743 O O . PRO A 1 88 ? 4.503 50.002 17.303 1.00 85.62 88 PRO A O 1
ATOM 746 N N . GLU A 1 89 ? 3.803 51.577 18.746 1.00 84.12 89 GLU A N 1
ATOM 747 C CA . GLU A 1 89 ? 2.867 52.243 17.824 1.00 84.12 89 GLU A CA 1
ATOM 748 C C . GLU A 1 89 ? 3.525 52.713 16.517 1.00 84.12 89 GLU A C 1
ATOM 750 O O . GLU A 1 89 ? 2.915 52.625 15.448 1.00 84.12 89 GLU A O 1
ATOM 755 N N . HIS A 1 90 ? 4.782 53.151 16.610 1.00 87.31 90 HIS A N 1
ATOM 756 C CA . HIS A 1 90 ? 5.602 53.600 15.494 1.00 87.31 90 HIS A CA 1
ATOM 757 C C . HIS A 1 90 ? 7.031 53.066 15.645 1.00 87.31 90 HIS A C 1
ATOM 759 O O . HIS A 1 90 ? 7.657 53.197 16.698 1.00 87.31 90 HIS A O 1
ATOM 765 N N . ILE A 1 91 ? 7.546 52.454 14.581 1.00 90.38 91 ILE A N 1
ATOM 766 C CA . ILE A 1 91 ? 8.912 51.945 14.486 1.00 90.38 91 ILE A CA 1
ATOM 767 C C . ILE A 1 91 ? 9.474 52.324 13.124 1.00 90.38 91 ILE A C 1
ATOM 769 O O . ILE A 1 91 ? 8.903 51.995 12.083 1.00 90.38 91 ILE A O 1
ATOM 773 N N . ILE A 1 92 ? 10.632 52.974 13.136 1.00 92.38 92 ILE A N 1
ATOM 774 C CA . ILE A 1 92 ? 11.418 53.254 11.938 1.00 92.38 92 ILE A CA 1
ATOM 775 C C . ILE A 1 92 ? 12.786 52.620 12.133 1.00 92.38 92 ILE A C 1
ATOM 777 O O . ILE A 1 92 ? 13.455 52.886 13.130 1.00 92.38 92 ILE A O 1
ATOM 781 N N . LEU A 1 93 ? 13.180 51.754 11.206 1.00 93.62 93 LEU A N 1
ATOM 782 C CA . LEU A 1 93 ? 14.422 50.992 11.278 1.00 93.62 93 LEU A CA 1
ATOM 783 C C . LEU A 1 93 ? 15.340 51.426 10.143 1.00 93.62 93 LEU A C 1
ATOM 785 O O . LEU A 1 93 ? 14.928 51.409 8.984 1.00 93.62 93 LEU A O 1
ATOM 789 N N . TYR A 1 94 ? 16.572 51.780 10.491 1.00 93.25 94 TYR A N 1
ATOM 790 C CA . TYR A 1 94 ? 17.630 52.162 9.561 1.00 93.25 94 TYR A CA 1
ATOM 791 C C . TYR A 1 94 ? 18.663 51.043 9.518 1.00 93.25 94 TYR A C 1
ATOM 793 O O . TYR A 1 94 ? 19.161 50.625 10.566 1.00 93.25 94 TYR A O 1
ATOM 801 N N . VAL A 1 95 ? 18.967 50.550 8.317 1.00 93.75 95 VAL A N 1
ATOM 802 C CA . VAL A 1 95 ? 19.881 49.420 8.111 1.00 93.75 95 VAL A CA 1
ATOM 803 C C . VAL A 1 95 ? 20.991 49.848 7.156 1.00 93.75 95 VAL A C 1
ATOM 805 O O . VAL A 1 95 ? 20.821 49.831 5.936 1.00 93.75 95 VAL A O 1
ATOM 808 N N . ASN A 1 96 ? 22.138 50.236 7.709 1.00 92.62 96 ASN A N 1
ATOM 809 C CA . ASN A 1 96 ? 23.298 50.681 6.942 1.00 92.62 96 ASN A CA 1
ATOM 810 C C . ASN A 1 96 ? 24.512 49.783 7.228 1.00 92.62 96 ASN A C 1
ATOM 812 O O . ASN A 1 96 ? 24.578 49.153 8.280 1.00 92.62 96 ASN A O 1
ATOM 816 N N . PRO A 1 97 ? 25.495 49.711 6.318 1.00 90.75 97 PRO A N 1
ATOM 817 C CA . PRO A 1 97 ? 26.738 48.990 6.571 1.00 90.75 97 PRO A CA 1
ATOM 818 C C . PRO A 1 97 ? 27.418 49.437 7.875 1.00 90.75 97 PRO A C 1
ATOM 820 O O . PRO A 1 97 ? 27.786 50.601 8.016 1.00 90.75 97 PRO A O 1
ATOM 823 N N . GLY A 1 98 ? 27.594 48.508 8.819 1.00 86.88 98 GLY A N 1
ATOM 824 C CA . GLY A 1 98 ? 28.208 48.758 10.130 1.00 86.88 98 GLY A CA 1
ATOM 825 C C . GLY A 1 98 ? 27.291 49.354 11.209 1.00 86.88 98 GLY A C 1
ATOM 826 O O . GLY A 1 98 ? 27.711 49.439 12.363 1.00 86.88 98 GLY A O 1
ATOM 827 N N . GLU A 1 99 ? 26.047 49.733 10.895 1.00 89.56 99 GLU A N 1
ATOM 828 C CA . GLU A 1 99 ? 25.147 50.369 11.866 1.00 89.56 99 GLU A CA 1
ATOM 829 C C . GLU A 1 99 ? 23.660 50.041 11.634 1.00 89.56 99 GLU A C 1
ATOM 831 O O . GLU A 1 99 ? 23.138 50.105 10.520 1.00 89.56 99 GLU A O 1
ATOM 836 N N . VAL A 1 100 ? 22.947 49.705 12.713 1.00 91.25 100 VAL A N 1
ATOM 837 C CA . VAL A 1 100 ? 21.496 49.471 12.698 1.00 91.25 100 VAL A CA 1
ATOM 838 C C . VAL A 1 100 ? 20.851 50.293 13.803 1.00 91.25 100 VAL A C 1
ATOM 840 O O . VAL A 1 100 ? 21.191 50.133 14.979 1.00 91.25 100 VAL A O 1
ATOM 843 N N . PHE A 1 101 ? 19.891 51.140 13.438 1.00 90.25 101 PHE A N 1
ATOM 844 C CA . PHE A 1 101 ? 19.202 52.034 14.368 1.00 90.25 101 PHE A CA 1
ATOM 845 C C . PHE A 1 101 ? 17.690 51.855 14.334 1.00 90.25 101 PHE A C 1
ATOM 847 O O . PHE A 1 101 ? 17.102 51.480 13.321 1.00 90.25 101 PHE A O 1
ATOM 854 N N . TYR A 1 102 ? 17.066 52.182 15.459 1.00 89.06 102 TYR A N 1
ATOM 855 C CA . TYR A 1 102 ? 15.625 52.245 15.640 1.00 89.06 102 TYR A CA 1
ATOM 856 C C . TYR A 1 102 ? 15.208 53.635 16.131 1.00 89.06 102 TYR A C 1
ATOM 858 O O . TYR A 1 102 ? 15.796 54.159 17.075 1.00 89.06 102 TYR A O 1
ATOM 866 N N . CYS A 1 103 ? 14.154 54.197 15.542 1.00 87.81 103 CYS A N 1
ATOM 867 C CA . CYS A 1 103 ? 13.467 55.387 16.040 1.00 87.81 103 CYS A CA 1
ATOM 868 C C . CYS A 1 103 ? 12.009 55.059 16.383 1.00 87.81 103 CYS A C 1
ATOM 870 O O . CYS A 1 103 ? 11.301 54.436 15.590 1.00 87.81 103 CYS A O 1
ATOM 872 N N . SER A 1 104 ? 11.544 55.542 17.537 1.00 79.19 104 SER A N 1
ATOM 873 C CA . SER A 1 104 ? 10.145 55.431 17.976 1.00 79.19 104 SER A CA 1
ATOM 874 C C . SER A 1 104 ? 9.187 56.396 17.274 1.00 79.19 104 SER A C 1
ATOM 876 O O . SER A 1 104 ? 7.985 56.192 17.327 1.00 79.19 104 SER A O 1
ATOM 878 N N . CYS A 1 105 ? 9.680 57.465 16.646 1.00 73.56 105 CYS A N 1
ATOM 879 C CA . CYS A 1 105 ? 8.908 58.357 15.774 1.00 73.56 105 CYS A CA 1
ATOM 880 C C . CYS A 1 105 ? 9.862 59.178 14.890 1.00 73.56 105 CYS A C 1
ATOM 882 O O . CYS A 1 105 ? 11.067 59.188 15.152 1.00 73.56 105 CYS A O 1
ATOM 884 N N . ASP A 1 106 ? 9.338 59.892 13.887 1.00 72.81 106 ASP A N 1
ATOM 885 C CA . ASP A 1 106 ? 10.135 60.675 12.920 1.00 72.81 106 ASP A CA 1
ATOM 886 C C . ASP A 1 106 ? 11.059 61.728 13.567 1.00 72.81 106 ASP A C 1
ATOM 888 O O . ASP A 1 106 ? 12.079 62.091 12.989 1.00 72.81 106 ASP A O 1
ATOM 892 N N . TYR A 1 107 ? 10.735 62.188 14.782 1.00 73.69 107 TYR A N 1
ATOM 893 C CA . TYR A 1 107 ? 11.492 63.210 15.519 1.00 73.69 107 TYR A CA 1
ATOM 894 C C . TYR A 1 107 ? 12.225 62.668 16.761 1.00 73.69 107 TYR A C 1
ATOM 896 O O . TYR A 1 107 ? 12.805 63.444 17.519 1.00 73.69 107 TYR A O 1
ATOM 904 N N . SER A 1 108 ? 12.191 61.352 17.005 1.00 76.38 108 SER A N 1
ATOM 905 C CA . SER A 1 108 ? 12.910 60.736 18.129 1.00 76.38 108 SER A CA 1
ATOM 906 C C . SER A 1 108 ? 14.395 60.555 17.803 1.00 76.38 108 SER A C 1
ATOM 908 O O . SER A 1 108 ? 14.724 60.216 16.664 1.00 76.38 108 SER A O 1
ATOM 910 N N . PRO A 1 109 ? 15.301 60.707 18.788 1.00 80.56 109 PRO A N 1
ATOM 911 C CA . PRO A 1 109 ? 16.709 60.399 18.575 1.00 80.56 109 PRO A CA 1
ATOM 912 C C . PRO A 1 109 ? 16.889 58.910 18.215 1.00 80.56 109 PRO A C 1
ATOM 914 O O . PRO A 1 109 ? 16.236 58.059 18.829 1.00 80.56 109 PRO A O 1
ATOM 917 N N . PRO A 1 110 ? 17.762 58.573 17.246 1.00 84.62 110 PRO A N 1
ATOM 918 C CA . PRO A 1 110 ? 17.993 57.191 16.844 1.00 84.62 110 PRO A CA 1
ATOM 919 C C . PRO A 1 110 ? 18.663 56.394 17.964 1.00 84.62 110 PRO A C 1
ATOM 921 O O . PRO A 1 110 ? 19.685 56.798 18.518 1.00 84.62 110 PRO A O 1
ATOM 924 N N . ILE A 1 111 ? 18.092 55.234 18.280 1.00 85.69 111 ILE A N 1
ATOM 925 C CA . ILE A 1 111 ? 18.595 54.305 19.292 1.00 85.69 111 ILE A CA 1
ATOM 926 C C . ILE A 1 111 ? 19.382 53.199 18.576 1.00 85.69 111 ILE A C 1
ATOM 928 O O . ILE A 1 111 ? 18.819 52.527 17.706 1.00 85.69 111 ILE A O 1
ATOM 932 N N . PRO A 1 112 ? 20.667 52.977 18.909 1.00 85.12 112 PRO A N 1
ATOM 933 C CA . PRO A 1 112 ? 21.462 51.933 18.273 1.00 85.12 112 PRO A CA 1
ATOM 934 C C . PRO A 1 112 ? 20.958 50.545 18.679 1.00 85.12 112 PRO A C 1
ATOM 936 O O . PRO A 1 112 ? 20.964 50.185 19.857 1.00 85.12 112 PRO A O 1
ATOM 939 N N . ILE A 1 113 ? 20.551 49.750 17.689 1.00 84.62 113 ILE A N 1
ATOM 940 C CA . ILE A 1 113 ? 20.295 48.314 17.847 1.00 84.62 113 ILE A CA 1
ATOM 941 C C . ILE A 1 113 ? 21.629 47.566 17.837 1.00 84.62 113 ILE A C 1
ATOM 943 O O . ILE A 1 113 ? 21.862 46.700 18.683 1.00 84.62 113 ILE A O 1
ATOM 947 N N . TRP A 1 114 ? 22.491 47.904 16.874 1.00 86.62 114 TRP A N 1
ATOM 948 C CA . TRP A 1 114 ? 23.791 47.277 16.667 1.00 86.62 114 TRP A CA 1
ATOM 949 C C . TRP A 1 114 ? 24.771 48.240 15.990 1.00 86.62 114 TRP A C 1
ATOM 951 O O . TRP A 1 114 ? 24.382 49.016 15.118 1.00 86.62 114 TRP A O 1
ATOM 961 N N . LEU A 1 115 ? 26.041 48.166 16.389 1.00 85.19 115 LEU A N 1
ATOM 962 C CA . LEU A 1 115 ? 27.163 48.909 15.818 1.00 85.19 115 LEU A CA 1
ATOM 963 C C . LEU A 1 115 ? 28.343 47.947 15.656 1.00 85.19 115 LEU A C 1
ATOM 965 O O . LEU A 1 115 ? 28.656 47.201 16.587 1.00 85.19 115 LEU A O 1
ATOM 969 N N . GLY A 1 116 ? 29.008 47.980 14.508 1.00 83.81 116 GLY A N 1
ATOM 970 C CA . GLY A 1 116 ? 30.156 47.125 14.227 1.00 83.81 116 GLY A CA 1
ATOM 971 C C . GLY A 1 116 ? 30.966 47.596 13.028 1.00 83.81 116 GLY A C 1
ATOM 972 O O . GLY A 1 116 ? 30.884 48.751 12.607 1.00 83.81 116 GLY A O 1
ATOM 973 N N . SER A 1 117 ? 31.789 46.703 12.481 1.00 83.56 117 SER A N 1
ATOM 974 C CA . SER A 1 117 ? 32.620 47.028 11.324 1.00 83.56 117 SER A CA 1
ATOM 975 C C . SER A 1 117 ? 31.765 47.117 10.060 1.00 83.56 117 SER A C 1
ATOM 977 O O . SER A 1 117 ? 30.844 46.330 9.860 1.00 83.56 117 SER A O 1
ATOM 979 N N . VAL A 1 118 ? 32.122 48.011 9.137 1.00 82.06 118 VAL A N 1
ATOM 980 C CA . VAL A 1 118 ? 31.386 48.201 7.871 1.00 82.06 118 VAL A CA 1
ATOM 981 C C . VAL A 1 118 ? 31.360 46.932 6.994 1.00 82.06 118 VAL A C 1
ATOM 983 O O . VAL A 1 118 ? 30.466 46.750 6.170 1.00 82.06 118 VAL A O 1
ATOM 986 N N . ASN A 1 119 ? 32.329 46.029 7.182 1.00 80.69 119 ASN A N 1
ATOM 987 C CA . ASN A 1 119 ? 32.414 44.733 6.505 1.00 80.69 119 ASN A CA 1
ATOM 988 C C . ASN A 1 119 ? 32.437 43.555 7.501 1.00 80.69 119 ASN A C 1
ATOM 990 O O . ASN A 1 119 ? 33.257 42.644 7.387 1.00 80.69 119 ASN A O 1
ATOM 994 N N . GLU A 1 120 ? 31.549 43.582 8.497 1.00 78.38 120 GLU A N 1
ATOM 995 C CA . GLU A 1 120 ? 31.409 42.505 9.495 1.00 78.38 120 GLU A CA 1
ATOM 996 C C . GLU A 1 120 ? 30.953 41.163 8.879 1.00 78.38 120 GLU A C 1
ATOM 998 O O . GLU A 1 120 ? 31.024 40.116 9.515 1.00 78.38 120 GLU A O 1
ATOM 1003 N N . ASP A 1 121 ? 30.512 41.144 7.617 1.00 76.69 121 ASP A N 1
ATOM 1004 C CA . ASP A 1 121 ? 30.128 39.903 6.931 1.00 76.69 121 ASP A CA 1
ATOM 1005 C C . ASP A 1 121 ? 31.311 38.924 6.768 1.00 76.69 121 ASP A C 1
ATOM 1007 O O . ASP A 1 121 ? 31.092 37.714 6.695 1.00 76.69 121 ASP A O 1
ATOM 1011 N N . LEU A 1 122 ? 32.564 39.410 6.764 1.00 70.06 122 LEU A N 1
ATOM 1012 C CA . LEU A 1 122 ? 33.766 38.556 6.748 1.00 70.06 122 LEU A CA 1
ATOM 1013 C C . LEU A 1 122 ? 33.882 37.671 8.002 1.00 70.06 122 LEU A C 1
ATOM 1015 O O . LEU A 1 122 ? 34.482 36.598 7.944 1.00 70.06 122 LEU A O 1
ATOM 1019 N N . SER A 1 123 ? 33.308 38.114 9.121 1.00 64.38 123 SER A N 1
ATOM 1020 C CA . SER A 1 123 ? 33.285 37.435 10.420 1.00 64.38 123 SER A CA 1
ATOM 1021 C C . SER A 1 123 ? 31.901 36.864 10.761 1.00 64.38 123 SER A C 1
ATOM 1023 O O . SER A 1 123 ? 31.657 36.528 11.926 1.00 64.38 123 SER A O 1
ATOM 1025 N N . TYR A 1 124 ? 30.995 36.720 9.780 1.00 70.69 124 TYR A N 1
ATOM 1026 C CA . TYR A 1 124 ? 29.641 36.221 10.027 1.00 70.69 124 TYR A CA 1
ATOM 1027 C C . TYR A 1 124 ? 29.676 34.841 10.693 1.00 70.69 124 TYR A C 1
ATOM 1029 O O . TYR A 1 124 ? 30.157 33.856 10.129 1.00 70.69 124 TYR A O 1
ATOM 1037 N N . ASN A 1 125 ? 29.125 34.759 11.901 1.00 67.44 125 ASN A N 1
ATOM 1038 C CA . ASN A 1 125 ? 29.024 33.519 12.655 1.00 67.44 125 ASN A CA 1
ATOM 1039 C C . ASN A 1 125 ? 27.599 33.360 13.195 1.00 67.44 125 ASN A C 1
ATOM 1041 O O . ASN A 1 125 ? 27.117 34.197 13.957 1.00 67.44 125 ASN A O 1
ATOM 1045 N N . GLU A 1 126 ? 26.951 32.264 12.794 1.00 64.25 126 GLU A N 1
ATOM 1046 C CA . GLU A 1 126 ? 25.559 31.906 13.102 1.00 64.25 126 GLU A CA 1
ATOM 1047 C C . GLU A 1 126 ? 25.269 31.811 14.607 1.00 64.25 126 GLU A C 1
ATOM 1049 O O . GLU A 1 126 ? 24.137 32.028 15.025 1.00 64.25 126 GLU A O 1
ATOM 1054 N N . GLN A 1 127 ? 26.288 31.493 15.412 1.00 54.72 127 GLN A N 1
ATOM 1055 C CA . GLN A 1 127 ? 26.178 31.247 16.854 1.00 54.72 127 GLN A CA 1
ATOM 1056 C C . GLN A 1 127 ? 26.860 32.321 17.705 1.00 54.72 127 GLN A C 1
ATOM 1058 O O . GLN A 1 127 ? 26.925 32.190 18.928 1.00 54.72 127 GLN A O 1
ATOM 1063 N N . LYS A 1 128 ? 27.417 33.368 17.085 1.00 57.94 128 LYS A N 1
ATOM 1064 C CA . LYS A 1 128 ? 28.125 34.404 17.835 1.00 57.94 128 LYS A CA 1
ATOM 1065 C C . LYS A 1 128 ? 27.113 35.193 18.658 1.00 57.94 128 LYS A C 1
ATOM 1067 O O . LYS A 1 128 ? 26.301 35.946 18.126 1.00 57.94 128 LYS A O 1
ATOM 1072 N N . VAL A 1 129 ? 27.170 35.003 19.973 1.00 51.22 129 VAL A N 1
ATOM 1073 C CA . VAL A 1 129 ? 26.502 35.869 20.942 1.00 51.22 129 VAL A CA 1
ATOM 1074 C C . VAL A 1 129 ? 27.332 37.143 21.012 1.00 51.22 129 VAL A C 1
ATOM 1076 O O . VAL A 1 129 ? 28.168 37.313 21.894 1.00 51.22 129 VAL A O 1
ATOM 1079 N N . ASP A 1 130 ? 27.167 38.018 20.024 1.00 49.94 130 ASP A N 1
ATOM 1080 C CA . ASP A 1 130 ? 27.760 39.344 20.095 1.00 49.94 130 ASP A CA 1
ATOM 1081 C C . ASP A 1 130 ? 27.085 40.063 21.274 1.00 49.94 130 ASP A C 1
ATOM 1083 O O . ASP A 1 130 ? 25.892 40.385 21.237 1.00 49.94 130 ASP A O 1
ATOM 1087 N N . GLY A 1 131 ? 27.834 40.261 22.363 1.00 45.44 131 GLY A N 1
ATOM 1088 C CA . GLY A 1 131 ? 27.397 40.903 23.611 1.00 45.44 131 GLY A CA 1
ATOM 1089 C C . GLY A 1 131 ? 27.053 42.392 23.473 1.00 45.44 131 GLY A C 1
ATOM 1090 O O . GLY A 1 131 ? 27.130 43.134 24.444 1.00 45.44 131 GLY A O 1
ATOM 1091 N N . HIS A 1 132 ? 26.685 42.840 22.274 1.00 45.16 132 HIS A N 1
ATOM 1092 C CA . HIS A 1 132 ? 26.511 44.241 21.895 1.00 45.16 132 HIS A CA 1
ATOM 1093 C C . HIS A 1 132 ? 25.047 44.636 21.674 1.00 45.16 132 HIS A C 1
ATOM 1095 O O . HIS A 1 132 ? 24.762 45.662 21.068 1.00 45.16 132 HIS A O 1
ATOM 1101 N N . SER A 1 133 ? 24.090 43.852 22.176 1.00 49.06 133 SER A N 1
ATOM 1102 C CA . SER A 1 133 ? 22.705 44.315 22.262 1.00 49.06 133 SER A CA 1
ATOM 1103 C C . SER A 1 133 ? 22.581 45.352 23.381 1.00 49.06 133 SER A C 1
ATOM 1105 O O . SER A 1 133 ? 22.410 44.997 24.543 1.00 49.06 133 SER A O 1
ATOM 1107 N N . LEU A 1 134 ? 22.667 46.631 23.015 1.00 54.50 134 LEU A N 1
ATOM 1108 C CA . LEU A 1 134 ? 22.661 47.776 23.938 1.00 54.50 134 LEU A CA 1
ATOM 1109 C C . LEU A 1 134 ? 21.274 48.095 24.530 1.00 54.50 134 LEU A C 1
ATOM 1111 O O . LEU A 1 134 ? 21.157 48.970 25.384 1.00 54.50 134 LEU A O 1
ATOM 1115 N N . ILE A 1 135 ? 20.221 47.398 24.088 1.00 55.88 135 ILE A N 1
ATOM 1116 C CA . ILE A 1 135 ? 18.831 47.661 24.487 1.00 55.88 135 ILE A CA 1
ATOM 1117 C C . ILE A 1 135 ? 18.313 46.501 25.360 1.00 55.88 135 ILE A C 1
ATOM 1119 O O . ILE A 1 135 ? 18.360 45.351 24.896 1.00 55.88 135 ILE A O 1
ATOM 1123 N N . PRO A 1 136 ? 17.790 46.761 26.576 1.00 53.59 136 PRO A N 1
ATOM 1124 C CA . PRO A 1 136 ? 17.180 45.736 27.424 1.00 53.59 136 PRO A CA 1
ATOM 1125 C C . PRO A 1 136 ? 15.902 45.151 26.786 1.00 53.59 136 PRO A C 1
ATOM 1127 O O . PRO A 1 136 ? 15.251 45.821 25.980 1.00 53.59 136 PRO A O 1
ATOM 1130 N N . PRO A 1 137 ? 15.528 43.897 27.101 1.00 52.91 137 PRO A N 1
ATOM 1131 C CA . PRO A 1 137 ? 14.307 43.293 26.573 1.00 52.91 137 PRO A CA 1
ATOM 1132 C C . PRO A 1 137 ? 13.049 44.036 27.068 1.00 52.91 137 PRO A C 1
ATOM 1134 O O . PRO A 1 137 ? 13.047 44.547 28.191 1.00 52.91 137 PRO A O 1
ATOM 1137 N N . PRO A 1 138 ? 11.967 44.090 26.265 1.00 54.62 138 PRO A N 1
ATOM 1138 C CA . PRO A 1 138 ? 10.695 44.641 26.720 1.00 54.62 138 PRO A CA 1
ATOM 1139 C C . PRO A 1 138 ? 10.129 43.814 27.893 1.00 54.62 138 PRO A C 1
ATOM 1141 O O . PRO A 1 138 ? 10.388 42.609 27.972 1.00 54.62 138 PRO A O 1
ATOM 1144 N N . PRO A 1 139 ? 9.347 44.424 28.803 1.00 52.84 139 PRO A N 1
ATOM 1145 C CA . PRO A 1 139 ? 8.775 43.722 29.948 1.00 52.84 139 PRO A CA 1
ATOM 1146 C C . PRO A 1 139 ? 7.883 42.551 29.508 1.00 52.84 139 PRO A C 1
ATOM 1148 O O . PRO A 1 139 ? 7.128 42.646 28.533 1.00 52.84 139 PRO A O 1
ATOM 1151 N N . LEU A 1 140 ? 7.976 41.440 30.247 1.00 52.53 140 LEU A N 1
ATOM 1152 C CA . LEU A 1 140 ? 7.179 40.235 30.014 1.00 52.53 140 LEU A CA 1
ATOM 1153 C C . LEU A 1 140 ? 5.673 40.559 30.093 1.00 52.53 140 LEU A C 1
ATOM 1155 O O . LEU A 1 140 ? 5.259 41.346 30.948 1.00 52.53 140 LEU A O 1
ATOM 1159 N N . PRO A 1 141 ? 4.831 39.966 29.227 1.00 51.44 141 PRO A N 1
ATOM 1160 C CA . PRO A 1 141 ? 3.390 40.185 29.277 1.00 51.44 141 PRO A CA 1
ATOM 1161 C C . PRO A 1 141 ? 2.794 39.671 30.600 1.00 51.44 141 PRO A C 1
ATOM 1163 O O . PRO A 1 141 ? 3.092 38.563 31.037 1.00 51.44 141 PRO A O 1
ATOM 1166 N N . THR A 1 142 ? 1.881 40.439 31.202 1.00 47.34 142 THR A N 1
ATOM 1167 C CA . THR A 1 142 ? 1.143 40.097 32.440 1.00 47.34 142 THR A CA 1
ATOM 1168 C C . THR A 1 142 ? 0.199 38.896 32.297 1.00 47.34 142 THR A C 1
ATOM 1170 O O . THR A 1 142 ? -0.341 38.409 33.288 1.00 47.34 142 THR A O 1
ATOM 1173 N N . ARG A 1 143 ? -0.004 38.391 31.075 1.00 44.94 143 ARG A N 1
ATOM 1174 C CA . ARG A 1 143 ? -0.852 37.237 30.757 1.00 44.94 143 ARG A CA 1
ATOM 1175 C C . ARG A 1 143 ? -0.023 36.193 30.009 1.00 44.94 143 ARG A C 1
ATOM 1177 O O . ARG A 1 143 ? 0.118 36.261 28.792 1.00 44.94 143 ARG A O 1
ATOM 1184 N N . VAL A 1 144 ? 0.527 35.225 30.736 1.00 45.78 144 VAL A N 1
ATOM 1185 C CA . VAL A 1 144 ? 1.111 34.017 30.135 1.00 45.78 144 VAL A CA 1
ATOM 1186 C C . VAL A 1 144 ? -0.045 33.071 29.760 1.00 45.78 144 VAL A C 1
ATOM 1188 O O . VAL A 1 144 ? -0.880 32.790 30.623 1.00 45.78 144 VAL A O 1
ATOM 1191 N N . PRO A 1 145 ? -0.160 32.582 28.511 1.00 44.09 145 PRO A N 1
ATOM 1192 C CA . PRO A 1 145 ? -1.174 31.591 28.147 1.00 44.09 145 PRO A CA 1
ATOM 1193 C C . PRO A 1 145 ? -0.943 30.250 28.875 1.00 44.09 145 PRO A C 1
ATOM 1195 O O . PRO A 1 145 ? 0.200 29.790 28.946 1.00 44.09 145 PRO A O 1
ATOM 1198 N N . PRO A 1 146 ? -1.994 29.571 29.375 1.00 41.34 146 PRO A N 1
ATOM 1199 C CA . PRO A 1 146 ? -1.871 28.348 30.167 1.00 41.34 146 PRO A CA 1
ATOM 1200 C C . PRO A 1 146 ? -1.764 27.109 29.263 1.00 41.34 146 PRO A C 1
ATOM 1202 O O . PRO A 1 146 ? -2.672 26.285 29.229 1.00 41.34 146 PRO A O 1
ATOM 1205 N N . LEU A 1 147 ? -0.691 26.978 28.478 1.00 41.84 147 LEU A N 1
ATOM 1206 C CA . LEU A 1 147 ? -0.501 25.820 27.585 1.00 41.84 147 LEU A CA 1
ATOM 1207 C C . LEU A 1 147 ? 0.922 25.245 27.578 1.00 41.84 147 LEU A C 1
ATOM 1209 O O . LEU A 1 147 ? 1.341 24.671 26.574 1.00 41.84 147 LEU A O 1
ATOM 1213 N N . LEU A 1 148 ? 1.677 25.346 28.678 1.00 46.22 148 LEU A N 1
ATOM 1214 C CA . LEU A 1 148 ? 2.989 24.696 28.764 1.00 46.22 148 LEU A CA 1
ATOM 1215 C C . LEU A 1 148 ? 3.200 23.928 30.080 1.00 46.22 148 LEU A C 1
ATOM 1217 O O . LEU A 1 148 ? 2.689 24.353 31.117 1.00 46.22 148 LEU A O 1
ATOM 1221 N N . PRO A 1 149 ? 3.932 22.793 30.044 1.00 37.62 149 PRO A N 1
ATOM 1222 C CA . PRO A 1 149 ? 4.160 21.944 31.209 1.00 37.62 149 PRO A CA 1
ATOM 1223 C C . PRO A 1 149 ? 4.933 22.692 32.297 1.00 37.62 149 PRO A C 1
ATOM 1225 O O . PRO A 1 149 ? 5.903 23.397 32.016 1.00 37.62 149 PRO A O 1
ATOM 1228 N N . THR A 1 150 ? 4.521 22.504 33.545 1.00 35.72 150 THR A N 1
ATOM 1229 C CA . THR A 1 150 ? 5.200 23.006 34.740 1.00 35.72 150 THR A CA 1
ATOM 1230 C C . THR A 1 150 ? 6.643 22.491 34.800 1.00 35.72 150 THR A C 1
ATOM 1232 O O . THR A 1 150 ? 6.866 21.282 34.813 1.00 35.72 150 THR A O 1
ATOM 1235 N N . GLY A 1 151 ? 7.622 23.407 34.843 1.00 43.03 151 GLY A N 1
ATOM 1236 C CA . GLY A 1 151 ? 9.037 23.084 35.088 1.00 43.03 151 GLY A CA 1
ATOM 1237 C C . GLY A 1 151 ? 10.074 23.653 34.109 1.00 43.03 151 GLY A C 1
ATOM 1238 O O . GLY A 1 151 ? 11.246 23.322 34.252 1.00 43.03 151 GLY A O 1
ATOM 1239 N N . MET A 1 152 ? 9.701 24.485 33.127 1.00 39.31 152 MET A N 1
ATOM 1240 C CA . MET A 1 152 ? 10.692 25.172 32.280 1.00 39.31 152 MET A CA 1
ATOM 1241 C C . MET A 1 152 ? 11.180 26.479 32.915 1.00 39.31 152 MET A C 1
ATOM 1243 O O . MET A 1 152 ? 10.382 27.341 33.277 1.00 39.31 152 MET A O 1
ATOM 1247 N N . ASP A 1 153 ? 12.502 26.613 33.016 1.00 36.12 153 ASP A N 1
ATOM 1248 C CA . ASP A 1 153 ? 13.198 27.793 33.524 1.00 36.12 153 ASP A CA 1
ATOM 1249 C C . ASP A 1 153 ? 13.181 28.905 32.454 1.00 36.12 153 ASP A C 1
ATOM 1251 O O . ASP A 1 153 ? 13.799 28.791 31.393 1.00 36.12 153 ASP A O 1
ATOM 1255 N N . PHE A 1 154 ? 12.403 29.965 32.684 1.00 38.94 154 PHE A N 1
ATOM 1256 C CA . PHE A 1 154 ? 12.120 31.007 31.681 1.00 38.94 154 PHE A CA 1
ATOM 1257 C C . PHE A 1 154 ? 13.325 31.904 31.355 1.00 38.94 154 PHE A C 1
ATOM 1259 O O . PHE A 1 154 ? 13.320 32.591 30.337 1.00 38.94 154 PHE A O 1
ATOM 1266 N N . THR A 1 155 ? 14.373 31.882 32.177 1.00 40.28 155 THR A N 1
ATOM 1267 C CA . THR A 1 155 ? 15.631 32.615 31.951 1.00 40.28 155 THR A CA 1
ATOM 1268 C C . THR A 1 155 ? 16.519 31.966 30.881 1.00 40.28 155 THR A C 1
ATOM 1270 O 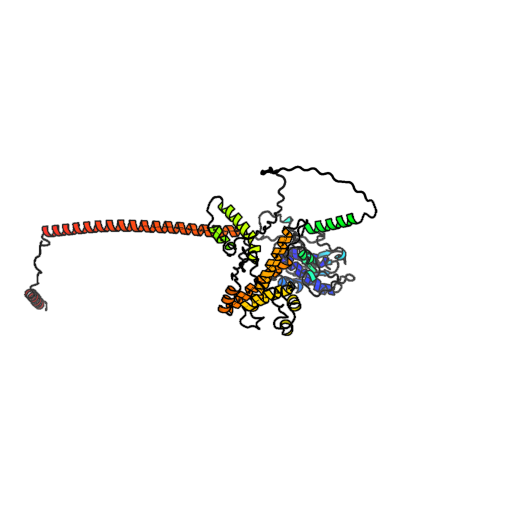O . THR A 1 155 ? 17.438 32.611 30.382 1.00 40.28 155 THR A O 1
ATOM 1273 N N . ALA A 1 156 ? 16.223 30.719 30.485 1.00 43.22 156 ALA A N 1
ATOM 1274 C CA . ALA A 1 156 ? 16.980 29.947 29.498 1.00 43.22 156 ALA A CA 1
ATOM 1275 C C . ALA A 1 156 ? 16.393 29.989 28.069 1.00 43.22 156 ALA A C 1
ATOM 1277 O O . ALA A 1 156 ? 16.959 29.385 27.154 1.00 43.22 156 ALA A O 1
ATOM 1278 N N . LEU A 1 157 ? 15.255 30.663 27.847 1.00 51.50 157 LEU A N 1
ATOM 1279 C CA . LEU A 1 157 ? 14.616 30.707 26.529 1.00 51.50 157 LEU A CA 1
ATOM 1280 C C . LEU A 1 157 ? 15.254 31.804 25.663 1.00 51.50 157 LEU A C 1
ATOM 1282 O O . LEU A 1 157 ? 14.919 32.981 25.769 1.00 51.50 157 LEU A O 1
ATOM 1286 N N . ASP A 1 158 ? 16.181 31.411 24.788 1.00 65.81 158 ASP A N 1
ATOM 1287 C CA . ASP A 1 158 ? 16.809 32.333 23.841 1.00 65.81 158 ASP A CA 1
ATOM 1288 C C . ASP A 1 158 ? 15.749 32.941 22.905 1.00 65.81 158 ASP A C 1
ATOM 1290 O O . ASP A 1 158 ? 15.068 32.234 22.149 1.00 65.81 158 ASP A O 1
ATOM 1294 N N . TRP A 1 159 ? 15.571 34.262 22.980 1.00 71.00 159 TRP A N 1
ATOM 1295 C CA . TRP A 1 159 ? 14.647 35.018 22.134 1.00 71.00 159 TRP A CA 1
ATOM 1296 C C . TRP A 1 159 ? 15.189 35.186 20.709 1.00 71.00 159 TRP A C 1
ATOM 1298 O O . TRP A 1 159 ? 14.393 35.332 19.773 1.00 71.00 159 TRP A O 1
ATOM 1308 N N . ARG A 1 160 ? 16.513 35.098 20.510 1.00 76.38 160 ARG A N 1
ATOM 1309 C CA . ARG A 1 160 ? 17.160 35.274 19.202 1.00 76.38 160 ARG A CA 1
ATOM 1310 C C . ARG A 1 160 ? 16.744 34.186 18.230 1.00 76.38 160 ARG A C 1
ATOM 1312 O O . ARG A 1 160 ? 16.633 33.020 18.588 1.00 76.38 160 ARG A O 1
ATOM 1319 N N . VAL A 1 161 ? 16.469 34.551 16.989 1.00 82.81 161 VAL A N 1
ATOM 1320 C CA . VAL A 1 161 ? 16.115 33.599 15.937 1.00 82.81 161 VAL A CA 1
ATOM 1321 C C . VAL A 1 161 ? 17.404 33.133 15.265 1.00 82.81 161 VAL A C 1
ATOM 1323 O O . VAL A 1 161 ? 18.163 33.944 14.740 1.00 82.81 161 VAL A O 1
ATOM 1326 N N . ASN A 1 162 ? 17.650 31.823 15.264 1.00 81.69 162 ASN A N 1
ATOM 1327 C CA . ASN A 1 162 ? 18.817 31.247 14.597 1.00 81.69 162 ASN A CA 1
ATOM 1328 C C . ASN A 1 162 ? 18.618 31.287 13.078 1.00 81.69 162 ASN A C 1
ATOM 1330 O O . ASN A 1 162 ? 17.884 30.467 12.522 1.00 81.69 162 ASN A O 1
ATOM 1334 N N . LEU A 1 163 ? 19.262 32.251 12.421 1.00 85.25 163 LEU A N 1
ATOM 1335 C CA . LEU A 1 163 ? 19.246 32.418 10.970 1.00 85.25 163 LEU A CA 1
ATOM 1336 C C . LEU A 1 163 ? 20.598 31.988 10.381 1.00 85.25 163 LEU A C 1
ATOM 1338 O O . LEU A 1 163 ? 21.620 32.652 10.561 1.00 85.25 163 LEU A O 1
ATOM 1342 N N . SER A 1 164 ? 20.586 30.860 9.676 1.00 85.50 164 SER A N 1
ATOM 1343 C CA . SER A 1 164 ? 21.736 30.321 8.935 1.00 85.50 164 SER A CA 1
ATOM 1344 C C . SER A 1 164 ? 21.786 30.865 7.508 1.00 85.50 164 SER A C 1
ATOM 1346 O O . SER A 1 164 ? 20.748 31.253 6.968 1.00 85.50 164 SER A O 1
ATOM 1348 N N . LEU A 1 165 ? 22.969 30.881 6.886 1.00 86.56 165 LEU A N 1
ATOM 1349 C CA . LEU A 1 165 ? 23.142 31.346 5.503 1.00 86.56 165 LEU A CA 1
ATOM 1350 C C . LEU A 1 165 ? 23.297 30.172 4.529 1.00 86.56 165 LEU A C 1
ATOM 1352 O O . LEU A 1 165 ? 24.332 29.504 4.487 1.00 86.56 165 LEU A O 1
ATOM 1356 N N . VAL A 1 166 ? 22.296 29.967 3.676 1.00 85.00 166 VAL A N 1
ATOM 1357 C CA . VAL A 1 166 ? 22.228 28.863 2.706 1.00 85.00 166 VAL A CA 1
ATOM 1358 C C . VAL A 1 166 ? 22.285 29.358 1.262 1.00 85.00 166 VAL A C 1
ATOM 1360 O O . VAL A 1 166 ? 22.012 30.522 0.972 1.00 85.00 166 VAL A O 1
ATOM 1363 N N . SER A 1 167 ? 22.649 28.480 0.324 1.00 81.38 167 SER A N 1
ATOM 1364 C CA . SER A 1 167 ? 22.565 28.806 -1.107 1.00 81.38 167 SER A CA 1
ATOM 1365 C C . SER A 1 167 ? 21.097 28.959 -1.540 1.00 81.38 167 SER A C 1
ATOM 1367 O O . SER A 1 167 ? 20.261 28.172 -1.083 1.00 81.38 167 SER A O 1
ATOM 1369 N N . PRO A 1 168 ? 20.760 29.877 -2.472 1.00 80.38 168 PRO A N 1
ATOM 1370 C CA . PRO A 1 168 ? 19.392 30.011 -2.974 1.00 80.38 168 PRO A CA 1
ATOM 1371 C C . PRO A 1 168 ? 18.786 28.716 -3.520 1.00 80.38 168 PRO A C 1
ATOM 1373 O O . PRO A 1 168 ? 17.596 28.455 -3.347 1.00 80.38 168 PRO A O 1
ATOM 1376 N N . ARG A 1 169 ? 19.624 27.847 -4.094 1.00 74.62 169 ARG A N 1
ATOM 1377 C CA . ARG A 1 169 ? 19.212 26.535 -4.597 1.00 74.62 169 ARG A CA 1
ATOM 1378 C C . ARG A 1 169 ? 18.621 25.643 -3.508 1.00 74.62 169 ARG A C 1
ATOM 1380 O O . ARG A 1 169 ? 17.707 24.869 -3.775 1.00 74.62 169 ARG A O 1
ATOM 1387 N N . GLU A 1 170 ? 19.119 25.743 -2.277 1.00 73.56 170 GLU A N 1
ATOM 1388 C CA . GLU A 1 170 ? 18.590 24.955 -1.164 1.00 73.56 170 GLU A CA 1
ATOM 1389 C C . GLU A 1 170 ? 17.171 25.365 -0.775 1.00 73.56 170 GLU A C 1
ATOM 1391 O O . GLU A 1 170 ? 16.457 24.558 -0.184 1.00 73.56 170 GLU A O 1
ATOM 1396 N N . LEU A 1 171 ? 16.774 26.600 -1.084 1.00 70.94 171 LEU A N 1
ATOM 1397 C CA . LEU A 1 171 ? 15.433 27.135 -0.857 1.00 70.94 171 LEU A CA 1
ATOM 1398 C C . LEU A 1 171 ? 14.522 26.972 -2.089 1.00 70.94 171 LEU A C 1
ATOM 1400 O O . LEU A 1 171 ? 13.416 27.497 -2.098 1.00 70.94 171 LEU A O 1
ATOM 1404 N N . GLY A 1 172 ? 14.961 26.221 -3.109 1.00 68.12 172 GLY A N 1
ATOM 1405 C CA . GLY A 1 172 ? 14.155 25.902 -4.291 1.00 68.12 172 GLY A CA 1
ATOM 1406 C C . GLY A 1 172 ? 14.218 26.934 -5.420 1.00 68.12 172 GLY A C 1
ATOM 1407 O O . GLY A 1 172 ? 13.437 26.839 -6.360 1.00 68.12 172 GLY A O 1
ATOM 1408 N N . TYR A 1 173 ? 15.143 27.900 -5.370 1.00 70.81 173 TYR A N 1
ATOM 1409 C CA . TYR A 1 173 ? 15.332 28.861 -6.460 1.00 70.81 173 TYR A CA 1
ATOM 1410 C C . TYR A 1 173 ? 16.163 28.220 -7.586 1.00 70.81 173 TYR A C 1
ATOM 1412 O O . TYR A 1 173 ? 17.351 27.944 -7.417 1.00 70.81 173 TYR A O 1
ATOM 1420 N N . GLU A 1 174 ? 15.534 27.959 -8.737 1.00 53.41 174 GLU A N 1
ATOM 1421 C CA . GLU A 1 174 ? 16.118 27.167 -9.837 1.00 53.41 174 GLU A CA 1
ATOM 1422 C C . GLU A 1 174 ? 17.105 27.941 -10.741 1.00 53.41 174 GLU A C 1
ATOM 1424 O O . GLU A 1 174 ? 17.838 27.320 -11.509 1.00 53.41 174 GLU A O 1
ATOM 1429 N N . TYR A 1 175 ? 17.197 29.275 -10.620 1.00 52.31 175 TYR A N 1
ATOM 1430 C CA . TYR A 1 175 ? 17.873 30.148 -11.602 1.00 52.31 175 TYR A CA 1
ATOM 1431 C C . TYR A 1 175 ? 19.004 31.037 -11.056 1.00 52.31 175 TYR A C 1
ATOM 1433 O O . TYR A 1 175 ? 19.332 32.062 -11.651 1.00 52.31 175 TYR A O 1
ATOM 1441 N N . THR A 1 176 ? 19.640 30.684 -9.938 1.00 55.59 176 THR A N 1
ATOM 1442 C CA . THR A 1 176 ? 20.750 31.493 -9.398 1.00 55.59 176 THR A CA 1
ATOM 1443 C C . THR A 1 176 ? 22.109 30.960 -9.844 1.00 55.59 176 THR A C 1
ATOM 1445 O O . THR A 1 176 ? 22.408 29.781 -9.648 1.00 55.59 176 THR A O 1
ATOM 1448 N N . ASN A 1 177 ? 22.944 31.832 -10.415 1.00 51.69 177 ASN A N 1
ATOM 1449 C CA . ASN A 1 177 ? 24.301 31.504 -10.848 1.00 51.69 177 ASN A CA 1
ATOM 1450 C C . ASN A 1 177 ? 25.134 30.972 -9.654 1.00 51.69 177 ASN A C 1
ATOM 1452 O O . ASN A 1 177 ? 25.322 31.699 -8.680 1.00 51.69 177 ASN A O 1
ATOM 1456 N N . PRO A 1 178 ? 25.664 29.734 -9.698 1.00 50.56 178 PRO A N 1
ATOM 1457 C CA . PRO A 1 178 ? 26.401 29.138 -8.578 1.00 50.56 178 PRO A CA 1
ATOM 1458 C C . PRO A 1 178 ? 27.729 29.845 -8.252 1.00 50.56 178 PRO A C 1
ATOM 1460 O O . PRO A 1 178 ? 28.328 29.553 -7.221 1.00 50.56 178 PRO A O 1
ATOM 1463 N N . PHE A 1 179 ? 28.190 30.767 -9.106 1.00 46.50 179 PHE A N 1
ATOM 1464 C CA . PHE A 1 179 ? 29.432 31.523 -8.919 1.00 46.50 179 PHE A CA 1
ATOM 1465 C C . PHE A 1 179 ? 29.248 32.875 -8.221 1.00 46.50 179 PHE A C 1
ATOM 1467 O O . PHE A 1 179 ? 30.231 33.497 -7.821 1.00 46.50 179 PHE A O 1
ATOM 1474 N N . THR A 1 180 ? 28.013 33.344 -8.038 1.00 57.12 180 THR A N 1
ATOM 1475 C CA . THR A 1 180 ? 27.753 34.524 -7.211 1.00 57.12 180 THR A CA 1
ATOM 1476 C C . THR A 1 180 ? 27.707 34.047 -5.767 1.00 57.12 180 THR A C 1
ATOM 1478 O O . THR A 1 180 ? 26.795 33.304 -5.422 1.00 57.12 180 THR A O 1
ATOM 1481 N N . GLY A 1 181 ? 28.659 34.432 -4.913 1.00 66.44 181 GLY A N 1
ATOM 1482 C CA . GLY A 1 181 ? 28.703 34.073 -3.480 1.00 66.44 181 GLY A CA 1
ATOM 1483 C C . GLY A 1 181 ? 27.519 34.578 -2.629 1.00 66.44 181 GLY A C 1
ATOM 1484 O O . GLY A 1 181 ? 27.653 34.738 -1.420 1.00 66.44 181 GLY A O 1
ATOM 1485 N N . PHE A 1 182 ? 26.379 34.857 -3.260 1.00 80.44 182 PHE A N 1
ATOM 1486 C CA . PHE A 1 182 ? 25.112 35.266 -2.685 1.00 80.44 182 PHE A CA 1
ATOM 1487 C C . PHE A 1 182 ? 24.478 34.119 -1.887 1.00 80.44 182 PHE A C 1
ATOM 1489 O O . PHE A 1 182 ? 24.368 32.987 -2.365 1.00 80.44 182 PHE A O 1
ATOM 1496 N N . ARG A 1 183 ? 24.061 34.420 -0.658 1.00 85.62 183 ARG A N 1
ATOM 1497 C CA . ARG A 1 183 ? 23.442 33.485 0.287 1.00 85.62 183 ARG A CA 1
ATOM 1498 C C . ARG A 1 183 ? 22.114 34.059 0.759 1.00 85.62 183 ARG A C 1
ATOM 1500 O O . ARG A 1 183 ? 21.924 35.263 0.715 1.00 85.62 183 ARG A O 1
ATOM 1507 N N . MET A 1 184 ? 21.208 33.209 1.217 1.00 87.75 184 MET A N 1
ATOM 1508 C CA . MET A 1 184 ? 19.917 33.606 1.783 1.00 87.75 184 MET A CA 1
ATOM 1509 C C . MET A 1 184 ? 19.767 33.063 3.198 1.00 87.75 184 MET A C 1
ATOM 1511 O O . MET A 1 184 ? 20.412 32.080 3.567 1.00 87.75 184 MET A O 1
ATOM 1515 N N . PHE A 1 185 ? 18.909 33.695 3.987 1.00 90.12 185 PHE A N 1
ATOM 1516 C CA . PHE A 1 185 ? 18.622 33.270 5.346 1.00 90.12 185 PHE A CA 1
ATOM 1517 C C . PHE A 1 185 ? 17.700 32.051 5.360 1.00 90.12 185 PHE A C 1
ATOM 1519 O O . PHE A 1 185 ? 16.735 31.974 4.600 1.00 90.12 185 PHE A O 1
ATOM 1526 N N . ARG A 1 186 ? 17.988 31.120 6.270 1.00 88.44 186 ARG A N 1
ATOM 1527 C CA . ARG A 1 186 ? 17.128 29.996 6.645 1.00 88.44 186 ARG A CA 1
ATOM 1528 C C . ARG A 1 186 ? 17.020 29.924 8.160 1.00 88.44 186 ARG A C 1
ATOM 1530 O O . ARG A 1 186 ? 18.043 29.846 8.847 1.00 88.44 186 ARG A O 1
ATOM 1537 N N . TYR A 1 187 ? 15.796 29.889 8.669 1.00 86.75 187 TYR A N 1
ATOM 1538 C CA . TYR A 1 187 ? 15.524 29.643 10.072 1.00 86.75 187 TYR A CA 1
ATOM 1539 C C . TYR A 1 187 ? 15.855 28.197 10.439 1.00 86.75 187 TYR A C 1
ATOM 1541 O O . TYR A 1 187 ? 15.396 27.237 9.819 1.00 86.75 187 TYR A O 1
ATOM 1549 N N . VAL A 1 188 ? 16.658 28.051 11.488 1.00 78.31 188 VAL A N 1
ATOM 1550 C CA . VAL A 1 188 ? 17.046 26.765 12.056 1.00 78.31 188 VAL A CA 1
ATOM 1551 C C . VAL A 1 188 ? 16.392 26.626 13.418 1.00 78.31 188 VAL A C 1
ATOM 1553 O O . VAL A 1 188 ? 16.608 27.438 14.319 1.00 78.31 188 VAL A O 1
ATOM 1556 N N . LEU A 1 189 ? 15.607 25.565 13.602 1.00 69.38 189 LEU A N 1
ATOM 1557 C CA . LEU A 1 189 ? 15.053 25.262 14.916 1.00 69.38 189 LEU A CA 1
ATOM 1558 C C . LEU A 1 189 ? 16.207 24.944 15.889 1.00 69.38 189 LEU A C 1
ATOM 1560 O O . LEU A 1 189 ? 17.030 24.083 15.571 1.00 69.38 189 LEU A O 1
ATOM 1564 N N . PRO A 1 190 ? 16.282 25.570 17.078 1.00 60.47 190 PRO A N 1
ATOM 1565 C CA . PRO A 1 190 ? 17.271 25.202 18.089 1.00 60.47 190 PRO A CA 1
ATOM 1566 C C . PRO A 1 190 ? 17.193 23.698 18.401 1.00 60.47 190 PRO A C 1
ATOM 1568 O O . PRO A 1 190 ? 16.130 23.184 18.745 1.00 60.47 190 PRO A O 1
ATOM 1571 N N . GLY A 1 191 ? 18.303 22.977 18.223 1.00 54.66 191 GLY A N 1
ATOM 1572 C CA . GLY A 1 191 ? 18.364 21.518 18.389 1.00 54.66 191 GLY A CA 1
ATOM 1573 C C . GLY A 1 191 ? 17.932 20.687 17.170 1.00 54.66 191 GLY A C 1
ATOM 1574 O O . GLY A 1 191 ? 18.065 19.462 17.203 1.00 54.66 191 GLY A O 1
ATOM 1575 N N . ALA A 1 192 ? 17.468 21.307 16.078 1.00 49.34 192 ALA A N 1
ATOM 1576 C CA . ALA A 1 192 ? 17.278 20.629 14.798 1.00 49.34 192 ALA A CA 1
ATOM 1577 C C . ALA A 1 192 ? 18.579 20.676 13.969 1.00 49.34 192 ALA A C 1
ATOM 1579 O O . ALA A 1 192 ? 19.190 21.737 13.853 1.00 49.34 192 ALA A O 1
ATOM 1580 N N . PRO A 1 193 ? 19.029 19.557 13.370 1.00 49.19 193 PRO A N 1
ATOM 1581 C CA . PRO A 1 193 ? 20.176 19.583 12.465 1.00 49.19 193 PRO A CA 1
ATOM 1582 C C . PRO A 1 193 ? 19.865 20.402 11.200 1.00 49.19 193 PRO A C 1
ATOM 1584 O O . PRO A 1 193 ? 18.776 20.272 10.646 1.00 49.19 193 PRO A O 1
ATOM 1587 N N . ASN A 1 194 ? 20.830 21.175 10.688 1.00 46.72 194 ASN A N 1
ATOM 1588 C CA . ASN A 1 194 ? 20.714 21.847 9.386 1.00 46.72 194 ASN A CA 1
ATOM 1589 C C . ASN A 1 194 ? 20.594 20.792 8.265 1.00 46.72 194 ASN A C 1
ATOM 1591 O O . ASN A 1 194 ? 21.533 20.023 8.016 1.00 46.72 194 ASN A O 1
ATOM 1595 N N . PHE A 1 195 ? 19.442 20.733 7.588 1.00 45.47 195 PHE A N 1
ATOM 1596 C CA . PHE A 1 195 ? 19.235 19.869 6.420 1.00 45.47 195 PHE A CA 1
ATOM 1597 C C . PHE A 1 195 ? 19.507 20.657 5.134 1.00 45.47 195 PHE A C 1
ATOM 1599 O O . PHE A 1 195 ? 18.674 21.447 4.706 1.00 45.47 195 PHE A O 1
ATOM 1606 N N . THR A 1 196 ? 20.668 20.449 4.517 1.00 49.38 196 THR A N 1
ATOM 1607 C CA . THR A 1 196 ? 20.932 20.819 3.123 1.00 49.38 196 THR A CA 1
ATOM 1608 C C . THR A 1 196 ? 20.433 19.691 2.214 1.00 49.38 196 THR A C 1
ATOM 1610 O O . THR A 1 196 ? 20.262 18.556 2.661 1.00 49.38 196 THR A O 1
ATOM 1613 N N . VAL A 1 197 ? 20.215 19.952 0.922 1.00 45.06 197 VAL A N 1
ATOM 1614 C CA . VAL A 1 197 ? 19.850 18.897 -0.054 1.00 45.06 197 VAL A CA 1
ATOM 1615 C C . VAL A 1 197 ? 20.896 17.768 -0.065 1.00 45.06 197 VAL A C 1
ATOM 1617 O O . VAL A 1 197 ? 20.551 16.594 -0.195 1.00 45.06 197 VAL A O 1
ATOM 1620 N N . GLU A 1 198 ? 22.165 18.106 0.171 1.00 42.78 198 GLU A N 1
ATOM 1621 C CA . GLU A 1 198 ? 23.257 17.150 0.364 1.00 42.78 198 GLU A CA 1
ATOM 1622 C C . GLU A 1 198 ? 23.098 16.305 1.635 1.00 42.78 198 GLU A C 1
ATOM 1624 O O . GLU A 1 198 ? 23.229 15.081 1.577 1.00 42.78 198 GLU A O 1
ATOM 1629 N N . THR A 1 199 ? 22.761 16.903 2.786 1.00 46.78 199 THR A N 1
ATOM 1630 C CA . THR A 1 199 ? 22.514 16.111 4.002 1.00 46.78 199 THR A CA 1
ATOM 1631 C C . THR A 1 199 ? 21.210 15.319 3.915 1.00 46.78 199 THR A C 1
ATOM 1633 O O . THR A 1 199 ? 21.153 14.209 4.445 1.00 46.78 199 THR A O 1
ATOM 1636 N N . PHE A 1 200 ? 20.213 15.803 3.170 1.00 43.38 200 PHE A N 1
ATOM 1637 C CA . PHE A 1 200 ? 18.972 15.090 2.858 1.00 43.38 200 PHE A CA 1
ATOM 1638 C C . PHE A 1 200 ? 19.202 13.882 1.936 1.00 43.38 200 PHE A C 1
ATOM 1640 O O . PHE A 1 200 ? 18.552 12.853 2.096 1.00 43.38 200 PHE A O 1
ATOM 1647 N N . ALA A 1 201 ? 20.166 13.960 1.011 1.00 47.12 201 ALA A N 1
ATOM 1648 C CA . ALA A 1 201 ? 20.587 12.825 0.185 1.00 47.12 201 ALA A CA 1
ATOM 1649 C C . ALA A 1 201 ? 21.309 11.733 1.004 1.00 47.12 201 ALA A C 1
ATOM 1651 O O . ALA A 1 201 ? 21.294 10.551 0.642 1.00 47.12 201 ALA A O 1
ATOM 1652 N N . ILE A 1 202 ? 21.928 12.109 2.130 1.00 41.97 202 ILE A N 1
ATOM 1653 C CA . ILE A 1 202 ? 22.610 11.184 3.048 1.00 41.97 202 ILE A CA 1
ATOM 1654 C C . ILE A 1 202 ? 21.613 10.533 4.025 1.00 41.97 202 ILE A C 1
ATOM 1656 O O . ILE A 1 202 ? 21.787 9.360 4.402 1.00 41.97 202 ILE A O 1
ATOM 1660 N N . THR A 1 203 ? 20.553 11.243 4.417 1.00 44.94 203 THR A N 1
ATOM 1661 C CA . THR A 1 203 ? 19.458 10.698 5.229 1.00 44.94 203 THR A CA 1
ATOM 1662 C C . THR A 1 203 ? 18.457 9.915 4.365 1.00 44.94 203 THR A C 1
ATOM 1664 O O . THR A 1 203 ? 18.397 10.043 3.146 1.00 44.94 203 THR A O 1
ATOM 1667 N N . ARG A 1 204 ? 17.688 8.991 4.961 1.00 44.06 204 ARG A N 1
ATOM 1668 C CA . ARG A 1 204 ? 16.515 8.452 4.247 1.00 44.06 204 ARG A CA 1
ATOM 1669 C C . ARG A 1 204 ? 15.496 9.582 4.177 1.00 44.06 204 ARG A C 1
ATOM 1671 O O . ARG A 1 204 ? 15.228 10.141 5.233 1.00 44.06 204 ARG A O 1
ATOM 1678 N N . PHE A 1 205 ? 14.938 9.856 2.995 1.00 35.06 205 PHE A N 1
ATOM 1679 C CA . PHE A 1 205 ? 13.780 10.736 2.769 1.00 35.06 205 PHE A CA 1
ATOM 1680 C C . PHE A 1 205 ? 12.911 10.871 4.036 1.00 35.06 205 PHE A C 1
ATOM 1682 O O . PHE A 1 205 ? 12.232 9.920 4.426 1.00 35.06 205 PHE A O 1
ATOM 1689 N N . GLY A 1 206 ? 13.012 12.020 4.715 1.00 41.25 206 GLY A N 1
ATOM 1690 C CA . GLY A 1 206 ? 12.239 12.341 5.923 1.00 41.25 206 GLY A CA 1
ATOM 1691 C C . GLY A 1 206 ? 12.803 11.891 7.285 1.00 41.25 206 GLY A C 1
ATOM 1692 O O . GLY A 1 206 ? 12.080 11.950 8.274 1.00 41.25 206 GLY A O 1
ATOM 1693 N N . SER A 1 207 ? 14.058 11.438 7.394 1.00 42.84 207 SER A N 1
ATOM 1694 C CA . SER A 1 207 ? 14.688 11.064 8.674 1.00 42.84 207 SER A CA 1
ATOM 1695 C C . SER A 1 207 ? 15.660 12.130 9.188 1.00 42.84 207 SER A C 1
ATOM 1697 O O . SER A 1 207 ? 16.596 12.512 8.490 1.00 42.84 207 SER A O 1
ATOM 1699 N N . PHE A 1 208 ? 15.501 12.530 10.455 1.00 37.91 208 PHE A N 1
ATOM 1700 C CA . PHE A 1 208 ? 16.322 13.556 11.111 1.00 37.91 208 PHE A CA 1
ATOM 1701 C C . PHE A 1 208 ? 17.747 13.110 11.525 1.00 37.91 208 PHE A C 1
ATOM 1703 O O . PHE A 1 208 ? 18.463 13.874 12.168 1.00 37.91 208 PHE A O 1
ATOM 1710 N N . ARG A 1 209 ? 18.183 11.875 11.224 1.00 44.19 209 ARG A N 1
ATOM 1711 C CA . ARG A 1 209 ? 19.464 11.325 11.723 1.00 44.19 209 ARG A CA 1
ATOM 1712 C C . ARG A 1 209 ? 20.486 11.099 10.605 1.00 44.19 209 ARG A C 1
ATOM 1714 O O . ARG A 1 209 ? 20.222 10.339 9.673 1.00 44.19 209 ARG A O 1
ATOM 1721 N N . LYS A 1 210 ? 21.680 11.700 10.743 1.00 43.34 210 LYS A N 1
ATOM 1722 C CA . LYS A 1 210 ? 22.874 11.402 9.923 1.00 43.34 210 LYS A CA 1
ATOM 1723 C C . LYS A 1 210 ? 23.272 9.922 10.068 1.00 43.34 210 LYS A C 1
ATOM 1725 O O . LYS A 1 210 ? 23.006 9.312 11.099 1.00 43.34 210 LYS A O 1
ATOM 1730 N N . ARG A 1 211 ? 23.908 9.335 9.043 1.00 49.06 211 ARG A N 1
ATOM 1731 C CA . ARG A 1 211 ? 24.431 7.952 9.072 1.00 49.06 211 ARG A CA 1
ATOM 1732 C C . ARG A 1 211 ? 25.752 7.888 9.871 1.00 49.06 211 ARG A C 1
ATOM 1734 O O . ARG A 1 211 ? 26.778 8.235 9.288 1.00 49.06 211 ARG A O 1
ATOM 1741 N N . PRO A 1 212 ? 25.803 7.363 11.111 1.00 48.41 212 PRO A N 1
ATOM 1742 C CA . PRO A 1 212 ? 27.075 7.192 11.831 1.00 48.41 212 PRO A CA 1
ATOM 1743 C C . PRO A 1 212 ? 28.027 6.205 11.127 1.00 48.41 212 PRO A C 1
ATOM 1745 O O . PRO A 1 212 ? 29.245 6.300 11.246 1.00 48.41 212 PRO A O 1
ATOM 1748 N N . GLU A 1 213 ? 27.493 5.276 10.327 1.00 52.78 213 GLU A N 1
ATOM 1749 C CA . GLU A 1 213 ? 28.312 4.326 9.566 1.00 52.78 213 GLU A CA 1
ATOM 1750 C C . GLU A 1 213 ? 29.063 4.946 8.385 1.00 52.78 213 GLU A C 1
ATOM 1752 O O . GLU A 1 213 ? 30.052 4.372 7.943 1.00 52.78 213 GLU A O 1
ATOM 1757 N N . HIS A 1 214 ? 28.588 6.062 7.824 1.00 47.31 214 HIS A N 1
ATOM 1758 C CA . HIS A 1 214 ? 29.225 6.655 6.645 1.00 47.31 214 HIS A CA 1
ATOM 1759 C C . HIS A 1 214 ? 30.440 7.491 7.039 1.00 47.31 214 HIS A C 1
ATOM 1761 O O . HIS A 1 214 ? 31.439 7.463 6.337 1.00 47.31 214 HIS A O 1
ATOM 1767 N N . GLU A 1 215 ? 30.376 8.153 8.194 1.00 46.97 215 GLU A N 1
ATOM 1768 C CA . GLU A 1 215 ? 31.506 8.857 8.797 1.00 46.97 215 GLU A CA 1
ATOM 1769 C C . GLU A 1 215 ? 32.560 7.864 9.290 1.00 46.97 215 GLU A C 1
ATOM 1771 O O . GLU A 1 215 ? 33.723 8.028 8.956 1.00 46.97 215 GLU A O 1
ATOM 1776 N N . LYS A 1 216 ? 32.164 6.750 9.932 1.00 52.19 216 LYS A N 1
ATOM 1777 C CA . LYS A 1 216 ? 33.098 5.645 10.216 1.00 52.19 216 LYS A CA 1
ATOM 1778 C C . LYS A 1 216 ? 33.709 5.065 8.945 1.00 52.19 216 LYS A C 1
ATOM 1780 O O . LYS A 1 216 ? 34.915 4.954 8.885 1.00 52.19 216 LYS A O 1
ATOM 1785 N N . LYS A 1 217 ? 32.934 4.783 7.893 1.00 53.19 217 LYS A N 1
ATOM 1786 C CA . LYS A 1 217 ? 33.487 4.279 6.619 1.00 53.19 217 LYS A CA 1
ATOM 1787 C C . LYS A 1 217 ? 34.376 5.293 5.904 1.00 53.19 217 LYS A C 1
ATOM 1789 O O . LYS A 1 217 ? 35.313 4.877 5.240 1.00 53.19 217 LYS A O 1
ATOM 1794 N N . PHE A 1 218 ? 34.099 6.588 6.024 1.00 43.59 218 PHE A N 1
ATOM 1795 C CA . PHE A 1 218 ? 34.909 7.659 5.446 1.00 43.59 218 PHE A CA 1
ATOM 1796 C C . PHE A 1 218 ? 36.197 7.880 6.247 1.00 43.59 218 PHE A C 1
ATOM 1798 O O . PHE A 1 218 ? 37.269 7.945 5.664 1.00 43.59 218 PHE A O 1
ATOM 1805 N N . VAL A 1 219 ? 36.119 7.888 7.579 1.00 52.47 219 VAL A N 1
ATOM 1806 C CA . VAL A 1 219 ? 37.271 7.944 8.490 1.00 52.47 219 VAL A CA 1
ATOM 1807 C C . VAL A 1 219 ? 38.112 6.672 8.388 1.00 52.47 219 VAL A C 1
ATOM 1809 O O . VAL A 1 219 ? 39.331 6.765 8.369 1.00 52.47 219 VAL A O 1
ATOM 1812 N N . ASP A 1 220 ? 37.497 5.498 8.254 1.00 57.91 220 ASP A N 1
ATOM 1813 C CA . ASP A 1 220 ? 38.180 4.222 8.033 1.00 57.91 220 ASP A CA 1
ATOM 1814 C C . ASP A 1 220 ? 38.768 4.157 6.619 1.00 57.91 220 ASP A C 1
ATOM 1816 O O . ASP A 1 220 ? 39.859 3.632 6.447 1.00 57.91 220 ASP A O 1
ATOM 1820 N N . ALA A 1 221 ? 38.116 4.735 5.604 1.00 53.88 221 ALA A N 1
ATOM 1821 C CA . ALA A 1 221 ? 38.685 4.868 4.263 1.00 53.88 221 ALA A CA 1
ATOM 1822 C C . ALA A 1 221 ? 39.865 5.847 4.236 1.00 53.88 221 ALA A C 1
ATOM 1824 O O . ALA A 1 221 ? 40.856 5.551 3.582 1.00 53.88 221 ALA A O 1
ATOM 1825 N N . ILE A 1 222 ? 39.809 6.957 4.979 1.00 50.78 222 ILE A N 1
ATOM 1826 C CA . ILE A 1 222 ? 40.929 7.894 5.140 1.00 50.78 222 ILE A CA 1
ATOM 1827 C C . ILE A 1 222 ? 42.057 7.242 5.935 1.00 50.78 222 ILE A C 1
ATOM 1829 O O . ILE A 1 222 ? 43.203 7.316 5.515 1.00 50.78 222 ILE A O 1
ATOM 1833 N N . LYS A 1 223 ? 41.759 6.538 7.032 1.00 53.50 223 LYS A N 1
ATOM 1834 C CA . LYS A 1 223 ? 42.755 5.775 7.798 1.00 53.50 223 LYS A CA 1
ATOM 1835 C C . LYS A 1 223 ? 43.388 4.680 6.949 1.00 53.50 223 LYS A C 1
ATOM 1837 O O . LYS A 1 223 ? 44.599 4.531 6.977 1.00 53.50 223 LYS A O 1
ATOM 1842 N N . ASN A 1 224 ? 42.606 3.959 6.151 1.00 56.66 224 ASN A N 1
ATOM 1843 C CA . ASN A 1 224 ? 43.119 2.937 5.242 1.00 56.66 224 ASN A CA 1
ATOM 1844 C C . ASN A 1 224 ? 43.913 3.551 4.085 1.00 56.66 224 ASN A C 1
ATOM 1846 O O . ASN A 1 224 ? 44.920 2.975 3.701 1.00 56.66 224 ASN A O 1
ATOM 1850 N N . PHE A 1 225 ? 43.525 4.723 3.574 1.00 46.50 225 PHE A N 1
ATOM 1851 C CA . PHE A 1 225 ? 44.262 5.454 2.541 1.00 46.50 225 PHE A CA 1
ATOM 1852 C C . PHE A 1 225 ? 45.606 5.971 3.075 1.00 46.50 225 PHE A C 1
ATOM 1854 O O . PHE A 1 225 ? 46.644 5.716 2.468 1.00 46.50 225 PHE A O 1
ATOM 1861 N N . VAL A 1 226 ? 45.604 6.586 4.262 1.00 53.31 226 VAL A N 1
ATOM 1862 C CA . VAL A 1 226 ? 46.800 7.050 4.986 1.00 53.31 226 VAL A CA 1
ATOM 1863 C C . VAL A 1 226 ? 47.716 5.877 5.356 1.00 53.31 226 VAL A C 1
ATOM 1865 O O . VAL A 1 226 ? 48.924 5.971 5.168 1.00 53.31 226 VAL A O 1
ATOM 1868 N N . ASN A 1 227 ? 47.157 4.739 5.781 1.00 49.53 227 ASN A N 1
ATOM 1869 C CA . ASN A 1 227 ? 47.927 3.531 6.099 1.00 49.53 227 ASN A CA 1
ATOM 1870 C C . ASN A 1 227 ? 48.422 2.783 4.846 1.00 49.53 227 ASN A C 1
ATOM 1872 O O . ASN A 1 227 ? 49.436 2.095 4.909 1.00 49.53 227 ASN A O 1
ATOM 1876 N N . SER A 1 228 ? 47.743 2.918 3.701 1.00 47.81 228 SER A N 1
ATOM 1877 C CA . SER A 1 228 ? 48.160 2.319 2.421 1.00 47.81 228 SER A CA 1
ATOM 1878 C C . SER A 1 228 ? 49.194 3.150 1.655 1.00 47.81 228 SER A C 1
ATOM 1880 O O . SER A 1 228 ? 49.809 2.650 0.717 1.00 47.81 228 SER A O 1
ATOM 1882 N N . GLY A 1 229 ? 49.414 4.405 2.059 1.00 39.28 229 GLY A N 1
ATOM 1883 C CA . GLY A 1 229 ? 50.354 5.324 1.416 1.00 39.28 229 GLY A CA 1
ATOM 1884 C C . GLY A 1 229 ? 51.823 5.113 1.785 1.00 39.28 229 GLY A C 1
ATOM 1885 O O . GLY A 1 229 ? 52.666 5.852 1.284 1.00 39.28 229 GLY A O 1
ATOM 1886 N N . ASN A 1 230 ? 52.153 4.138 2.641 1.00 42.94 230 ASN A N 1
ATOM 1887 C CA . ASN A 1 230 ? 53.506 4.006 3.177 1.00 42.94 230 ASN A CA 1
ATOM 1888 C C . ASN A 1 230 ? 54.040 2.566 3.208 1.00 42.94 230 ASN A C 1
ATOM 1890 O O . ASN A 1 230 ? 54.442 2.096 4.261 1.00 42.94 230 ASN A O 1
ATOM 1894 N N . VAL A 1 231 ? 54.082 1.873 2.062 1.00 38.09 231 VAL A N 1
ATOM 1895 C CA . VAL A 1 231 ? 55.070 0.798 1.823 1.00 38.09 231 VAL A CA 1
ATOM 1896 C C . VAL A 1 231 ? 55.447 0.764 0.335 1.00 38.09 231 VAL A C 1
ATOM 1898 O O . VAL A 1 231 ? 54.797 0.118 -0.485 1.00 38.09 231 VAL A O 1
ATOM 1901 N N . LYS A 1 232 ? 56.540 1.446 -0.021 1.00 35.50 232 LYS A N 1
ATOM 1902 C CA . LYS A 1 232 ? 57.425 1.001 -1.107 1.00 35.50 232 LYS A CA 1
ATOM 1903 C C . LYS A 1 232 ? 58.492 0.110 -0.474 1.00 35.50 232 LYS A C 1
ATOM 1905 O O . LYS A 1 232 ? 59.147 0.556 0.461 1.00 35.50 232 LYS A O 1
ATOM 1910 N N . GLY A 1 233 ? 58.711 -1.083 -1.026 1.00 28.38 233 GLY A N 1
ATOM 1911 C CA . GLY A 1 233 ? 59.951 -1.830 -0.785 1.00 28.38 233 GLY A CA 1
ATOM 1912 C C . GLY A 1 233 ? 59.816 -3.348 -0.736 1.00 28.38 233 GLY A C 1
ATOM 1913 O O . GLY A 1 233 ? 59.738 -3.916 0.339 1.00 28.38 233 GLY A O 1
ATOM 1914 N N . GLY A 1 234 ? 59.815 -3.970 -1.918 1.00 25.72 234 GLY A N 1
ATOM 1915 C CA . GLY A 1 234 ? 60.663 -5.117 -2.271 1.00 25.72 234 GLY A CA 1
ATOM 1916 C C . GLY A 1 234 ? 60.766 -6.354 -1.366 1.00 25.72 234 GLY A C 1
ATOM 1917 O O . GLY A 1 234 ? 61.443 -6.327 -0.350 1.00 25.72 234 GLY A O 1
ATOM 1918 N N . GLY A 1 235 ? 60.324 -7.485 -1.929 1.00 25.48 235 GLY A N 1
ATOM 1919 C CA . GLY A 1 235 ? 61.151 -8.695 -2.034 1.00 25.48 235 GLY A CA 1
ATOM 1920 C C . GLY A 1 235 ? 60.988 -9.766 -0.953 1.00 25.48 235 GLY A C 1
ATOM 1921 O O . GLY A 1 235 ? 61.044 -9.482 0.235 1.00 25.48 235 GLY A O 1
ATOM 1922 N N . GLY A 1 236 ? 60.896 -11.026 -1.394 1.00 25.81 236 GLY A N 1
ATOM 1923 C CA . GLY A 1 236 ? 61.283 -12.175 -0.567 1.00 25.81 236 GLY A CA 1
ATOM 1924 C C . GLY A 1 236 ? 60.268 -13.307 -0.488 1.00 25.81 236 GLY A C 1
ATOM 1925 O O . GLY A 1 236 ? 59.415 -13.335 0.386 1.00 25.81 236 GLY A O 1
ATOM 1926 N N . ILE A 1 237 ? 60.426 -14.272 -1.387 1.00 29.17 237 ILE A N 1
ATOM 1927 C CA . ILE A 1 237 ? 59.884 -15.633 -1.315 1.00 29.17 237 ILE A CA 1
ATOM 1928 C C . ILE A 1 237 ? 60.390 -16.339 -0.044 1.00 29.17 237 ILE A C 1
ATOM 1930 O O . ILE A 1 237 ? 61.574 -16.236 0.264 1.00 29.17 237 ILE A O 1
ATOM 1934 N N . THR A 1 238 ? 59.538 -17.118 0.633 1.00 27.31 238 THR A N 1
ATOM 1935 C CA . THR A 1 238 ? 59.870 -18.467 1.147 1.00 27.31 238 THR A CA 1
ATOM 1936 C C . THR A 1 238 ? 58.615 -19.207 1.624 1.00 27.31 238 THR A C 1
ATOM 1938 O O . THR A 1 238 ? 57.847 -18.739 2.457 1.00 27.31 238 THR A O 1
ATOM 1941 N N . THR A 1 239 ? 58.422 -20.382 1.034 1.00 27.30 239 THR A N 1
ATOM 1942 C CA . THR A 1 239 ? 57.651 -21.541 1.502 1.00 27.30 239 THR A CA 1
ATOM 1943 C C . THR A 1 239 ? 58.039 -21.963 2.921 1.00 27.30 239 THR A C 1
ATOM 1945 O O . THR A 1 239 ? 59.228 -21.941 3.211 1.00 27.30 239 THR A O 1
ATOM 1948 N N . ILE A 1 240 ? 57.077 -22.445 3.726 1.00 29.05 240 ILE A N 1
ATOM 1949 C CA . ILE A 1 240 ? 57.196 -23.618 4.622 1.00 29.05 240 ILE A CA 1
ATOM 1950 C C . ILE A 1 240 ? 55.786 -24.171 4.932 1.00 29.05 240 ILE A C 1
ATOM 1952 O O . ILE A 1 240 ? 54.897 -23.483 5.426 1.00 29.05 240 ILE A O 1
ATOM 1956 N N . GLU A 1 241 ? 55.638 -25.419 4.504 1.00 24.95 241 GLU A N 1
ATOM 1957 C CA . GLU A 1 241 ? 54.896 -26.593 4.975 1.00 24.95 241 GLU A CA 1
ATOM 1958 C C . GLU A 1 241 ? 53.828 -26.536 6.092 1.00 24.95 241 GLU A C 1
ATOM 1960 O O . GLU A 1 241 ? 54.005 -26.035 7.198 1.00 24.95 241 GLU A O 1
ATOM 1965 N N . SER A 1 242 ? 52.727 -27.209 5.736 1.00 27.09 242 SER A N 1
ATOM 1966 C CA . SER A 1 242 ? 51.875 -28.135 6.496 1.00 27.09 242 SER A CA 1
ATOM 1967 C C . SER A 1 242 ? 52.195 -28.437 7.963 1.00 27.09 242 SER A C 1
ATOM 1969 O O . SER A 1 242 ? 53.287 -28.889 8.284 1.00 27.09 242 SER A O 1
ATOM 1971 N N . ASN A 1 243 ? 51.137 -28.450 8.786 1.00 27.62 243 ASN A N 1
ATOM 1972 C CA . ASN A 1 243 ? 50.838 -29.613 9.624 1.00 27.62 243 ASN A CA 1
ATOM 1973 C C . ASN A 1 243 ? 49.338 -29.755 9.926 1.00 27.62 243 ASN A C 1
ATOM 1975 O O . ASN A 1 243 ? 48.638 -28.815 10.298 1.00 27.62 243 ASN A O 1
ATOM 1979 N N . SER A 1 244 ? 48.877 -30.984 9.726 1.00 27.41 244 SER A N 1
ATOM 1980 C CA . SER A 1 244 ? 47.575 -31.560 10.040 1.00 27.41 244 SER A CA 1
ATOM 1981 C C . SER A 1 244 ? 47.428 -31.889 11.527 1.00 27.41 244 SER A C 1
ATOM 1983 O O . SER A 1 244 ? 48.370 -32.420 12.108 1.00 27.41 244 SER A O 1
ATOM 1985 N N . ALA A 1 245 ? 46.223 -31.742 12.090 1.00 26.06 245 ALA A N 1
ATOM 1986 C CA . ALA A 1 245 ? 45.710 -32.663 13.110 1.00 26.06 245 ALA A CA 1
ATOM 1987 C C . ALA A 1 245 ? 44.179 -32.563 13.247 1.00 26.06 245 ALA A C 1
ATOM 1989 O O . ALA A 1 245 ? 43.610 -31.542 13.622 1.00 26.06 245 ALA A O 1
ATOM 1990 N N . THR A 1 246 ? 43.546 -33.678 12.909 1.00 25.62 246 THR A N 1
ATOM 1991 C CA . THR A 1 246 ? 42.184 -34.147 13.186 1.00 25.62 246 THR A CA 1
ATOM 1992 C C . THR A 1 246 ? 41.814 -34.117 14.669 1.00 25.62 246 THR A C 1
ATOM 1994 O O . THR A 1 246 ? 42.582 -34.671 15.444 1.00 25.62 246 THR A O 1
ATOM 1997 N N . THR A 1 247 ? 40.582 -33.696 15.009 1.00 24.81 247 THR A N 1
ATOM 1998 C CA . THR A 1 247 ? 39.722 -34.447 15.954 1.00 24.81 247 THR A CA 1
ATOM 1999 C C . THR A 1 247 ? 38.232 -34.169 15.722 1.00 24.81 247 THR A C 1
ATOM 2001 O O . THR A 1 247 ? 37.760 -33.036 15.716 1.00 24.81 247 THR A O 1
ATOM 2004 N N . THR A 1 248 ? 37.491 -35.256 15.554 1.00 25.55 248 THR A N 1
ATOM 2005 C CA . THR A 1 248 ? 36.035 -35.410 15.606 1.00 25.55 248 THR A CA 1
ATOM 2006 C C . THR A 1 248 ? 35.457 -35.145 17.000 1.00 25.55 248 THR A C 1
ATOM 2008 O O . THR A 1 248 ? 36.017 -35.631 17.977 1.00 25.55 248 THR A O 1
ATOM 2011 N N . THR A 1 249 ? 34.281 -34.518 17.101 1.00 24.75 249 THR A N 1
ATOM 2012 C CA . THR A 1 249 ? 33.172 -34.999 17.959 1.00 24.75 249 THR A CA 1
ATOM 2013 C C . THR A 1 249 ? 31.889 -34.201 17.706 1.00 24.75 249 THR A C 1
ATOM 2015 O O . THR A 1 249 ? 31.824 -32.984 17.844 1.00 24.75 249 THR A O 1
ATOM 2018 N N . SER A 1 250 ? 30.837 -34.928 17.344 1.00 27.52 250 SER A N 1
ATOM 2019 C CA . SER A 1 250 ? 29.441 -34.586 17.609 1.00 27.52 250 SER A CA 1
ATOM 2020 C C . SER A 1 250 ? 29.204 -34.472 19.117 1.00 27.52 250 SER A C 1
ATOM 2022 O O . SER A 1 250 ? 29.711 -35.334 19.824 1.00 27.52 250 SER A O 1
ATOM 2024 N N . THR A 1 251 ? 28.406 -33.509 19.597 1.00 24.95 251 THR A N 1
ATOM 2025 C CA . THR A 1 251 ? 27.309 -33.696 20.581 1.00 24.95 251 THR A CA 1
ATOM 2026 C C . THR A 1 251 ? 26.511 -32.390 20.734 1.00 24.95 251 THR A C 1
ATOM 2028 O O . THR A 1 251 ? 27.036 -31.283 20.689 1.00 24.95 251 THR A O 1
ATOM 2031 N N . SER A 1 252 ? 25.207 -32.575 20.877 1.00 25.92 252 SER A N 1
ATOM 2032 C CA . SER A 1 252 ? 24.130 -31.651 21.217 1.00 25.92 252 SER A CA 1
ATOM 2033 C C . SER A 1 252 ? 24.271 -30.876 22.538 1.00 25.92 252 SER A C 1
ATOM 2035 O O . SER A 1 252 ? 24.866 -31.367 23.487 1.00 25.92 252 SER A O 1
ATOM 2037 N N . ALA A 1 253 ? 23.495 -29.785 22.607 1.00 25.83 253 ALA A N 1
ATOM 2038 C CA . ALA A 1 253 ? 22.934 -29.130 23.797 1.00 25.83 253 ALA A CA 1
ATOM 2039 C C . ALA A 1 253 ? 23.883 -28.314 24.695 1.00 25.83 253 ALA A C 1
ATOM 2041 O O . ALA A 1 253 ? 24.754 -28.851 25.357 1.00 25.83 253 ALA A O 1
ATOM 2042 N N . ALA A 1 254 ? 23.598 -27.015 24.834 1.00 23.83 254 ALA A N 1
ATOM 2043 C CA . ALA A 1 254 ? 23.109 -26.449 26.095 1.00 23.83 254 ALA A CA 1
ATOM 2044 C C . ALA A 1 254 ? 22.920 -24.931 25.977 1.00 23.83 254 ALA A C 1
ATOM 2046 O O . ALA A 1 254 ? 23.714 -24.203 25.386 1.00 23.83 254 ALA A O 1
ATOM 2047 N N . LYS A 1 255 ? 21.821 -24.478 26.579 1.00 37.00 255 LYS A N 1
ATOM 2048 C CA . LYS A 1 255 ? 21.530 -23.092 26.925 1.00 37.00 255 LYS A CA 1
ATOM 2049 C C . LYS A 1 255 ? 22.667 -22.553 27.795 1.00 37.00 255 LYS A C 1
ATOM 2051 O O . LYS A 1 255 ? 22.942 -23.150 28.826 1.00 37.00 255 LYS A O 1
ATOM 2056 N N . ASN A 1 256 ? 23.216 -21.393 27.451 1.00 27.16 256 ASN A N 1
ATOM 2057 C CA . ASN A 1 256 ? 23.872 -20.543 28.438 1.00 27.16 256 ASN A CA 1
ATOM 2058 C C . ASN A 1 256 ? 23.039 -19.277 28.627 1.00 27.16 256 ASN A C 1
ATOM 2060 O O . ASN A 1 256 ? 23.058 -18.356 27.812 1.00 27.16 256 ASN A O 1
ATOM 2064 N N . CYS A 1 257 ? 22.285 -19.281 29.728 1.00 27.25 257 CYS A N 1
ATOM 2065 C CA . CYS A 1 257 ? 21.902 -18.079 30.449 1.00 27.25 257 CYS A CA 1
ATOM 2066 C C . CYS A 1 257 ? 23.188 -17.378 30.904 1.00 27.25 257 CYS A C 1
ATOM 2068 O O . CYS A 1 257 ? 23.907 -17.891 31.756 1.00 27.25 257 CYS A O 1
ATOM 2070 N N . GLY A 1 258 ? 23.474 -16.221 30.312 1.00 25.86 258 GLY A N 1
ATOM 2071 C CA . GLY A 1 258 ? 24.462 -15.273 30.810 1.00 25.86 258 GLY A CA 1
ATOM 2072 C C . GLY A 1 258 ? 23.777 -14.277 31.739 1.00 25.86 258 GLY A C 1
ATOM 2073 O O . GLY A 1 258 ? 22.805 -13.629 31.358 1.00 25.86 258 GLY A O 1
ATOM 2074 N N . ILE A 1 259 ? 24.279 -14.228 32.965 1.00 25.03 259 ILE A N 1
ATOM 2075 C CA . ILE A 1 259 ? 23.879 -13.376 34.080 1.00 25.03 259 ILE A CA 1
ATOM 2076 C C . ILE A 1 259 ? 23.942 -11.893 33.679 1.00 25.03 259 ILE A C 1
ATOM 2078 O O . ILE A 1 259 ? 24.896 -11.448 33.044 1.00 25.03 259 ILE A O 1
ATOM 2082 N N . TRP A 1 260 ? 22.910 -11.141 34.064 1.00 25.34 260 TRP A N 1
ATOM 2083 C CA . TRP A 1 260 ? 22.810 -9.695 33.892 1.00 25.34 260 TRP A CA 1
ATOM 2084 C C . TRP A 1 260 ? 23.850 -8.989 34.768 1.00 25.34 260 TRP A C 1
ATOM 2086 O O . TRP A 1 260 ? 23.730 -8.985 35.991 1.00 25.34 260 TRP A O 1
ATOM 2096 N N . SER A 1 261 ? 24.846 -8.357 34.148 1.00 25.67 261 SER A N 1
ATOM 2097 C CA . SER A 1 261 ? 25.632 -7.300 34.781 1.00 25.67 261 SER A CA 1
ATOM 2098 C C . SER A 1 261 ? 25.019 -5.954 34.405 1.00 25.67 261 SER A C 1
ATOM 2100 O O . SER A 1 261 ? 25.091 -5.523 33.254 1.00 25.67 261 SER A O 1
ATOM 2102 N N . SER A 1 262 ? 24.383 -5.316 35.380 1.00 36.34 262 SER A N 1
ATOM 2103 C CA . SER A 1 262 ? 23.866 -3.957 35.295 1.00 36.34 262 SER A CA 1
ATOM 2104 C C . SER A 1 262 ? 25.011 -2.950 35.171 1.00 36.34 262 SER A C 1
ATOM 2106 O O . SER A 1 262 ? 25.723 -2.700 36.144 1.00 36.34 262 SER A O 1
ATOM 2108 N N . SER A 1 263 ? 25.158 -2.329 34.004 1.00 27.02 263 SER A N 1
ATOM 2109 C CA . SER A 1 263 ? 25.804 -1.023 33.882 1.00 27.02 263 SER A CA 1
ATOM 2110 C C . SER A 1 263 ? 25.374 -0.328 32.588 1.00 27.02 263 SER A C 1
ATOM 2112 O O . SER A 1 263 ? 25.611 -0.809 31.485 1.00 27.02 263 SER A O 1
ATOM 2114 N N . ASN A 1 264 ? 24.728 0.824 32.775 1.00 26.66 264 ASN A N 1
ATOM 2115 C CA . ASN A 1 264 ? 24.390 1.850 31.789 1.00 26.66 264 ASN A CA 1
ATOM 2116 C C . ASN A 1 264 ? 23.527 1.408 30.598 1.00 26.66 264 ASN A C 1
ATOM 2118 O O . ASN A 1 264 ? 24.001 1.164 29.490 1.00 26.66 264 ASN A O 1
ATOM 2122 N N . GLU A 1 265 ? 22.212 1.440 30.828 1.00 29.61 265 GLU A N 1
ATOM 2123 C CA . GLU A 1 265 ? 21.200 1.582 29.783 1.00 29.61 265 GLU A CA 1
ATOM 2124 C C . GLU A 1 265 ? 21.368 2.933 29.064 1.00 29.61 265 GLU A C 1
ATOM 2126 O O . GLU A 1 265 ? 20.650 3.903 29.305 1.00 29.61 265 GLU A O 1
ATOM 2131 N N . GLU A 1 266 ? 22.298 3.002 28.114 1.00 27.88 266 GLU A N 1
ATOM 2132 C CA . GLU A 1 266 ? 22.046 3.835 26.948 1.00 27.88 266 GLU A CA 1
ATOM 2133 C C . GLU A 1 266 ? 20.812 3.243 26.263 1.00 27.88 266 GLU A C 1
ATOM 2135 O O . GLU A 1 266 ? 20.858 2.145 25.704 1.00 27.88 266 GLU A O 1
ATOM 2140 N N . TYR A 1 267 ? 19.690 3.966 26.312 1.00 29.97 267 TYR A N 1
ATOM 2141 C CA . TYR A 1 267 ? 18.485 3.704 25.520 1.00 29.97 267 TYR A CA 1
ATOM 2142 C C . TYR A 1 267 ? 18.774 3.913 24.020 1.00 29.97 267 TYR A C 1
ATOM 2144 O O . TYR A 1 267 ? 18.142 4.713 23.321 1.00 29.97 267 TYR A O 1
ATOM 2152 N N . GLY A 1 268 ? 19.742 3.172 23.486 1.00 27.53 268 GLY A N 1
ATOM 2153 C CA . GLY A 1 268 ? 19.888 2.905 22.075 1.00 27.53 268 GLY A CA 1
ATOM 2154 C C . GLY A 1 268 ? 18.670 2.105 21.652 1.00 27.53 268 GLY A C 1
ATOM 2155 O O . GLY A 1 268 ? 18.608 0.895 21.845 1.00 27.53 268 GLY A O 1
ATOM 2156 N N . ARG A 1 269 ? 17.666 2.791 21.093 1.00 31.11 269 ARG A N 1
ATOM 2157 C CA . ARG A 1 269 ? 16.566 2.139 20.378 1.00 31.11 269 ARG A CA 1
ATOM 2158 C C . ARG A 1 269 ? 17.190 1.191 19.357 1.00 31.11 269 ARG A C 1
ATOM 2160 O O . ARG A 1 269 ? 17.644 1.649 18.308 1.00 31.11 269 ARG A O 1
ATOM 2167 N N . TYR A 1 270 ? 17.207 -0.107 19.652 1.00 31.02 270 TYR A N 1
ATOM 2168 C CA . TYR A 1 270 ? 17.447 -1.123 18.642 1.00 31.02 270 TYR A CA 1
ATOM 2169 C C . TYR A 1 270 ? 16.474 -0.818 17.498 1.00 31.02 270 TYR A C 1
ATOM 2171 O O . TYR A 1 270 ? 15.263 -0.759 17.742 1.00 31.02 270 TYR A O 1
ATOM 2179 N N . PRO A 1 271 ? 16.948 -0.548 16.269 1.00 37.22 271 PRO A N 1
ATOM 2180 C CA . PRO A 1 271 ? 16.050 -0.516 15.135 1.00 37.22 271 PRO A CA 1
ATOM 2181 C C . PRO A 1 271 ? 15.405 -1.895 15.106 1.00 37.22 271 PRO A C 1
ATOM 2183 O O . PRO A 1 271 ? 16.091 -2.902 14.942 1.00 37.22 271 PRO A O 1
ATOM 2186 N N . TYR A 1 272 ? 14.100 -1.943 15.350 1.00 34.06 272 TYR A N 1
ATOM 2187 C CA . TYR A 1 272 ? 13.320 -3.149 15.165 1.00 34.06 272 TYR A CA 1
ATOM 2188 C C . TYR A 1 272 ? 13.436 -3.495 13.678 1.00 34.06 272 TYR A C 1
ATOM 2190 O O . TYR A 1 272 ? 12.748 -2.934 12.825 1.00 34.06 272 TYR A O 1
ATOM 2198 N N . PHE A 1 273 ? 14.423 -4.320 13.334 1.00 45.16 273 PHE A N 1
ATOM 2199 C CA . PHE A 1 273 ? 14.543 -4.866 12.002 1.00 45.16 273 PHE A CA 1
ATOM 2200 C C . PHE A 1 273 ? 13.345 -5.791 11.857 1.00 45.16 273 PHE A C 1
ATOM 2202 O O . PHE A 1 273 ? 13.312 -6.851 12.473 1.00 45.16 273 PHE A O 1
ATOM 2209 N N . ASN A 1 274 ? 12.360 -5.391 11.053 1.00 57.09 274 ASN A N 1
ATOM 2210 C CA . ASN A 1 274 ? 11.373 -6.324 10.527 1.00 57.09 274 ASN A CA 1
ATOM 2211 C C . ASN A 1 274 ? 12.147 -7.406 9.772 1.00 57.09 274 ASN A C 1
ATOM 2213 O O . ASN A 1 274 ? 12.525 -7.217 8.611 1.00 57.09 274 ASN A O 1
ATOM 2217 N N . ILE A 1 275 ? 12.469 -8.505 10.454 1.00 67.25 275 ILE A N 1
ATOM 2218 C CA . ILE A 1 275 ? 13.150 -9.639 9.847 1.00 67.25 275 ILE A CA 1
ATOM 2219 C C . ILE A 1 275 ? 12.191 -10.159 8.786 1.00 67.25 275 ILE A C 1
ATOM 2221 O O . ILE A 1 275 ? 11.091 -10.612 9.095 1.00 67.25 275 ILE A O 1
ATOM 2225 N N . HIS A 1 276 ? 12.588 -10.038 7.521 1.00 74.19 276 HIS A N 1
ATOM 2226 C CA . HIS A 1 276 ? 11.803 -10.579 6.424 1.00 74.19 276 HIS A CA 1
ATOM 2227 C C . HIS A 1 276 ? 11.679 -12.089 6.611 1.00 74.19 276 HIS A C 1
ATOM 2229 O O . HIS A 1 276 ? 12.688 -12.796 6.594 1.00 74.19 276 HIS A O 1
ATOM 2235 N N . LYS A 1 277 ? 10.446 -12.560 6.786 1.00 82.69 277 LYS A N 1
ATOM 2236 C CA . LYS A 1 277 ? 10.117 -13.978 6.887 1.00 82.69 277 LYS A CA 1
ATOM 2237 C C . LYS A 1 277 ? 9.635 -14.455 5.523 1.00 82.69 277 LYS A C 1
ATOM 2239 O O . LYS A 1 277 ? 8.834 -13.789 4.864 1.00 82.69 277 LYS A O 1
ATOM 2244 N N . ASN A 1 278 ? 10.157 -15.596 5.083 1.00 82.56 278 ASN A N 1
ATOM 2245 C CA . ASN A 1 278 ? 9.660 -16.237 3.876 1.00 82.56 278 ASN A CA 1
ATOM 2246 C C . ASN A 1 278 ? 8.294 -16.862 4.167 1.00 82.56 278 ASN A C 1
ATOM 2248 O O . ASN A 1 278 ? 8.096 -17.449 5.226 1.00 82.56 278 ASN A O 1
ATOM 2252 N N . VAL A 1 279 ? 7.367 -16.725 3.226 1.00 85.12 279 VAL A N 1
ATOM 2253 C CA . VAL A 1 279 ? 6.018 -17.272 3.316 1.00 85.12 279 VAL A CA 1
ATOM 2254 C C . VAL A 1 279 ? 5.948 -18.476 2.391 1.00 85.12 279 VAL A C 1
ATOM 2256 O O . VAL A 1 279 ? 6.175 -18.352 1.187 1.00 85.12 279 VAL A O 1
ATOM 2259 N N . THR A 1 280 ? 5.668 -19.643 2.958 1.00 84.25 280 THR A N 1
ATOM 2260 C CA . THR A 1 280 ? 5.462 -20.895 2.217 1.00 84.25 280 THR A CA 1
ATOM 2261 C C . THR A 1 280 ? 3.982 -21.199 2.044 1.00 84.25 280 THR A C 1
ATOM 2263 O O . THR A 1 280 ? 3.580 -21.686 0.992 1.00 84.25 280 THR A O 1
ATOM 2266 N N . ASP A 1 281 ? 3.169 -20.863 3.045 1.00 86.62 281 ASP A N 1
ATOM 2267 C CA . ASP A 1 281 ? 1.771 -21.280 3.108 1.00 86.62 281 ASP A CA 1
ATOM 2268 C C . ASP A 1 281 ? 0.890 -20.432 2.177 1.00 86.62 281 ASP A C 1
ATOM 2270 O O . ASP A 1 281 ? 0.788 -19.216 2.375 1.00 86.62 281 ASP A O 1
ATOM 2274 N N . PRO A 1 282 ? 0.174 -21.039 1.210 1.00 86.12 282 PRO A N 1
ATOM 2275 C CA . PRO A 1 282 ? -0.714 -20.299 0.311 1.00 86.12 282 PRO A CA 1
ATOM 2276 C C . PRO A 1 282 ? -1.858 -19.582 1.038 1.00 86.12 282 PRO A C 1
ATOM 2278 O O . PRO A 1 282 ? -2.291 -18.521 0.602 1.00 86.12 282 PRO A O 1
ATOM 2281 N N . LYS A 1 283 ? -2.317 -20.115 2.180 1.00 87.25 283 LYS A N 1
ATOM 2282 C CA . LYS A 1 283 ? -3.402 -19.520 2.985 1.00 87.25 283 LYS A CA 1
ATOM 2283 C C . LYS A 1 283 ? -3.071 -18.108 3.481 1.00 87.25 283 LYS A C 1
ATOM 2285 O O . LYS A 1 283 ? -3.971 -17.286 3.604 1.00 87.25 283 LYS A O 1
ATOM 2290 N N . ARG A 1 284 ? -1.784 -17.806 3.697 1.00 86.00 284 ARG A N 1
ATOM 2291 C CA . ARG A 1 284 ? -1.306 -16.487 4.144 1.00 86.00 284 ARG A CA 1
ATOM 2292 C C . ARG A 1 284 ? -1.453 -15.396 3.071 1.00 86.00 284 ARG A C 1
ATOM 2294 O O . ARG A 1 284 ? -1.209 -14.236 3.373 1.00 86.00 284 ARG A O 1
ATOM 2301 N N . GLN A 1 285 ? -1.818 -15.749 1.830 1.00 85.88 285 GLN A N 1
ATOM 2302 C CA . GLN A 1 285 ? -2.112 -14.783 0.762 1.00 85.88 285 GLN A CA 1
ATOM 2303 C C . GLN A 1 285 ? -3.397 -13.980 1.020 1.00 85.88 285 GLN A C 1
ATOM 2305 O O . GLN A 1 285 ? -3.532 -12.890 0.464 1.00 85.88 285 GLN A O 1
ATOM 2310 N N . ASP A 1 286 ? -4.327 -14.511 1.824 1.00 86.31 286 ASP A N 1
ATOM 2311 C CA . ASP A 1 286 ? -5.563 -13.817 2.195 1.00 86.31 286 ASP A CA 1
ATOM 2312 C C . ASP A 1 286 ? -5.221 -12.524 2.970 1.00 86.31 286 ASP A C 1
ATOM 2314 O O . ASP A 1 286 ? -4.520 -12.599 3.986 1.00 86.31 286 ASP A O 1
ATOM 2318 N N . PRO A 1 287 ? -5.687 -11.340 2.518 1.00 83.75 287 PRO A N 1
ATOM 2319 C CA . PRO A 1 287 ? -5.443 -10.069 3.197 1.00 83.75 287 PRO A CA 1
ATOM 2320 C C . PRO A 1 287 ? -5.849 -10.054 4.669 1.00 83.75 287 PRO A C 1
ATOM 2322 O O . PRO A 1 287 ? -5.210 -9.351 5.447 1.00 83.75 287 PRO A O 1
ATOM 2325 N N . ASP A 1 288 ? -6.884 -10.819 5.028 1.00 87.19 288 ASP A N 1
ATOM 2326 C CA . ASP A 1 288 ? -7.440 -10.862 6.381 1.00 87.19 288 ASP A CA 1
ATOM 2327 C C . ASP A 1 288 ? -6.995 -12.127 7.150 1.00 87.19 288 ASP A C 1
ATOM 2329 O O . ASP A 1 288 ? -7.572 -12.475 8.181 1.00 87.19 288 ASP A O 1
ATOM 2333 N N . TYR A 1 289 ? -5.971 -12.846 6.663 1.00 90.94 289 TYR A N 1
ATOM 2334 C CA . TYR A 1 289 ? -5.458 -14.068 7.296 1.00 90.94 289 TYR A CA 1
ATOM 2335 C C . TYR A 1 289 ? -5.055 -13.841 8.758 1.00 90.94 289 TYR A C 1
ATOM 2337 O O . TYR A 1 289 ? -5.474 -14.577 9.648 1.00 90.94 289 TYR A O 1
ATOM 2345 N N . PHE A 1 290 ? -4.237 -12.817 9.011 1.00 88.81 290 PHE A N 1
ATOM 2346 C CA . PHE A 1 290 ? -3.692 -12.557 10.344 1.00 88.81 290 PHE A CA 1
ATOM 2347 C C . PHE A 1 290 ? -4.767 -12.050 11.309 1.00 88.81 290 PHE A C 1
ATOM 2349 O O . PHE A 1 290 ? -4.714 -12.352 12.496 1.00 88.81 290 PHE A O 1
ATOM 2356 N N . GLU A 1 291 ? -5.757 -11.316 10.809 1.00 88.62 291 GLU A N 1
ATOM 2357 C CA . GLU A 1 291 ? -6.940 -10.914 11.563 1.00 88.62 291 GLU A CA 1
ATOM 2358 C C . GLU A 1 291 ? -7.773 -12.141 11.972 1.00 88.62 291 GLU A C 1
ATOM 2360 O O . GLU A 1 291 ? -8.088 -12.297 13.148 1.00 88.62 291 GLU A O 1
ATOM 2365 N N . LYS A 1 292 ? -8.044 -13.068 11.042 1.00 91.25 292 LYS A N 1
ATOM 2366 C CA . LYS A 1 292 ? -8.770 -14.319 11.336 1.00 91.25 292 LYS A CA 1
ATOM 2367 C C . LYS A 1 292 ? -8.018 -15.222 12.313 1.00 91.25 292 LYS A C 1
ATOM 2369 O O . LYS A 1 292 ? -8.637 -15.873 13.147 1.00 91.25 292 LYS A O 1
ATOM 2374 N N . GLU A 1 293 ? -6.694 -15.300 12.209 1.00 91.88 293 GLU A N 1
ATOM 2375 C CA . GLU A 1 293 ? -5.884 -16.073 13.156 1.00 91.88 293 GLU A CA 1
ATOM 2376 C C . GLU A 1 293 ? -5.847 -15.416 14.543 1.00 91.88 293 GLU A C 1
ATOM 2378 O O . GLU A 1 293 ? -5.914 -16.125 15.542 1.00 91.88 293 GLU A O 1
ATOM 2383 N N . ALA A 1 294 ? -5.827 -14.081 14.624 1.00 90.31 294 ALA A N 1
ATOM 2384 C CA . ALA A 1 294 ? -5.923 -13.364 15.896 1.00 90.31 294 ALA A CA 1
ATOM 2385 C C . ALA A 1 294 ? -7.264 -13.615 16.608 1.00 90.31 294 ALA A C 1
ATOM 2387 O O . ALA A 1 294 ? -7.288 -13.786 17.824 1.00 90.31 294 ALA A O 1
ATOM 2388 N N . GLU A 1 295 ? -8.368 -13.688 15.859 1.00 88.25 295 GLU A N 1
ATOM 2389 C CA . GLU A 1 295 ? -9.701 -13.982 16.404 1.00 88.25 295 GLU A CA 1
ATOM 2390 C C . GLU A 1 295 ? -9.812 -15.389 17.012 1.00 88.25 295 GLU A C 1
ATOM 2392 O O . GLU A 1 295 ? -10.584 -15.594 17.949 1.00 88.25 295 GLU A O 1
ATOM 2397 N N . LYS A 1 296 ? -9.025 -16.352 16.513 1.00 90.06 296 LYS A N 1
ATOM 2398 C CA . LYS A 1 296 ? -9.000 -17.737 17.014 1.00 90.06 296 LYS A CA 1
ATOM 2399 C C . LYS A 1 296 ? -8.178 -17.916 18.290 1.00 90.06 296 LYS A C 1
ATOM 2401 O O . LYS A 1 296 ? -8.230 -18.994 18.881 1.00 90.06 296 LYS A O 1
ATOM 2406 N N . LEU A 1 297 ? -7.398 -16.915 18.702 1.00 89.81 297 LEU A N 1
ATOM 2407 C CA . LEU A 1 297 ? -6.537 -17.040 19.876 1.00 89.81 297 LEU A CA 1
ATOM 2408 C C . LEU A 1 297 ? -7.370 -17.138 21.172 1.00 89.81 297 LEU A C 1
ATOM 2410 O O . LEU A 1 297 ? -8.342 -16.391 21.342 1.00 89.81 297 LEU A O 1
ATOM 2414 N N . PRO A 1 298 ? -7.001 -18.034 22.107 1.00 87.56 298 PRO A N 1
ATOM 2415 C CA . PRO A 1 298 ? -7.664 -18.139 23.404 1.00 87.56 298 PRO A CA 1
ATOM 2416 C C . PRO A 1 298 ? -7.338 -16.929 24.295 1.00 87.56 298 PRO A C 1
ATOM 2418 O O . PRO A 1 298 ? -6.204 -16.456 24.301 1.00 87.56 298 PRO A O 1
ATOM 2421 N N . LEU A 1 299 ? -8.302 -16.453 25.098 1.00 82.62 299 LEU A N 1
ATOM 2422 C CA . LEU A 1 299 ? -8.052 -15.415 26.113 1.00 82.62 299 LEU A CA 1
ATOM 2423 C C . LEU A 1 299 ? -7.410 -16.023 27.361 1.00 82.62 299 LEU A C 1
ATOM 2425 O O . LEU A 1 299 ? -8.031 -16.147 28.414 1.00 82.62 299 LEU A O 1
ATOM 2429 N N . ASP A 1 300 ? -6.156 -16.429 27.227 1.00 86.62 300 ASP A N 1
ATOM 2430 C CA . ASP A 1 300 ? -5.311 -16.817 28.347 1.00 86.62 300 ASP A CA 1
ATOM 2431 C C . ASP A 1 300 ? -4.387 -15.656 28.765 1.00 86.62 300 ASP A C 1
ATOM 2433 O O . ASP A 1 300 ? -4.307 -14.609 28.117 1.00 86.62 300 ASP A O 1
ATOM 2437 N N . ALA A 1 301 ? -3.630 -15.843 29.850 1.00 86.81 301 ALA A N 1
ATOM 2438 C CA . ALA A 1 301 ? -2.618 -14.873 30.284 1.00 86.81 301 ALA A CA 1
ATOM 2439 C C . ALA A 1 301 ? -1.534 -14.603 29.214 1.00 86.81 301 ALA A C 1
ATOM 2441 O O . ALA A 1 301 ? -0.793 -13.629 29.320 1.00 86.81 301 ALA A O 1
ATOM 2442 N N . ARG A 1 302 ? -1.437 -15.456 28.182 1.00 88.75 302 ARG A N 1
ATOM 2443 C CA . ARG A 1 302 ? -0.473 -15.362 27.081 1.00 88.75 302 ARG A CA 1
ATOM 2444 C C . ARG A 1 302 ? -1.066 -14.702 25.834 1.00 88.75 302 ARG A C 1
ATOM 2446 O O . ARG A 1 302 ? -0.334 -14.528 24.863 1.00 88.75 302 ARG A O 1
ATOM 2453 N N . TYR A 1 303 ? -2.330 -14.281 25.843 1.00 86.38 303 TYR A N 1
ATOM 2454 C CA . TYR A 1 303 ? -3.015 -13.712 24.680 1.00 86.38 303 TYR A CA 1
ATOM 2455 C C . TYR A 1 303 ? -2.265 -12.516 24.075 1.00 86.38 303 TYR A C 1
ATOM 2457 O O . TYR A 1 303 ? -2.078 -12.428 22.862 1.00 86.38 303 TYR A O 1
ATOM 2465 N N . ILE A 1 304 ? -1.751 -11.616 24.920 1.00 84.56 304 ILE A N 1
ATOM 2466 C CA . ILE A 1 304 ? -0.980 -10.443 24.477 1.00 84.56 304 ILE A CA 1
ATOM 2467 C C . ILE A 1 304 ? 0.342 -10.864 23.814 1.00 84.56 304 ILE A C 1
ATOM 2469 O O . ILE A 1 304 ? 0.731 -10.292 22.793 1.00 84.56 304 ILE A O 1
ATOM 2473 N N . ASP A 1 305 ? 1.017 -11.882 24.352 1.00 86.31 305 ASP A N 1
ATOM 2474 C CA . ASP A 1 305 ? 2.259 -12.415 23.784 1.00 86.31 305 ASP A CA 1
ATOM 2475 C C . ASP A 1 305 ? 2.008 -13.159 22.466 1.00 86.31 305 ASP A C 1
ATOM 2477 O O . ASP A 1 305 ? 2.778 -13.022 21.513 1.00 86.31 305 ASP A O 1
ATOM 2481 N N . GLN A 1 306 ? 0.900 -13.897 22.370 1.00 88.69 306 GLN A N 1
ATOM 2482 C CA . GLN A 1 306 ? 0.464 -14.552 21.136 1.00 88.69 306 GLN A CA 1
ATOM 2483 C C . GLN A 1 306 ? 0.130 -13.518 20.052 1.00 88.69 306 GLN A C 1
ATOM 2485 O O . GLN A 1 306 ? 0.616 -13.637 18.926 1.00 88.69 306 GLN A O 1
ATOM 2490 N N . LEU A 1 307 ? -0.599 -12.448 20.397 1.00 87.94 307 LEU A N 1
ATOM 2491 C CA . LEU A 1 307 ? -0.861 -11.324 19.492 1.00 87.94 307 LEU A CA 1
ATOM 2492 C C . LEU A 1 307 ? 0.427 -10.636 19.047 1.00 87.94 307 LEU A C 1
ATOM 2494 O O . LEU A 1 307 ? 0.567 -10.286 17.875 1.00 87.94 307 LEU A O 1
ATOM 2498 N N . LYS A 1 308 ? 1.382 -10.447 19.962 1.00 86.81 308 LYS A N 1
ATOM 2499 C CA . LYS A 1 308 ? 2.696 -9.907 19.616 1.00 86.81 308 LYS A CA 1
ATOM 2500 C C . LYS A 1 308 ? 3.357 -10.786 18.561 1.00 86.81 308 LYS A C 1
ATOM 2502 O O . LYS A 1 308 ? 3.685 -10.257 17.505 1.00 86.81 308 LYS A O 1
ATOM 2507 N N . ASN A 1 309 ? 3.501 -12.089 18.806 1.00 88.81 309 ASN A N 1
ATOM 2508 C CA . ASN A 1 309 ? 4.131 -13.026 17.868 1.00 88.81 309 ASN A CA 1
ATOM 2509 C C . ASN A 1 309 ? 3.449 -13.004 16.493 1.00 88.81 309 ASN A C 1
ATOM 2511 O O . ASN A 1 309 ? 4.124 -12.957 15.462 1.00 88.81 309 ASN A O 1
ATOM 2515 N N . LEU A 1 310 ? 2.115 -12.957 16.482 1.00 90.50 310 LEU A N 1
ATOM 2516 C CA . LEU A 1 310 ? 1.314 -12.890 15.264 1.00 90.50 310 LEU A CA 1
ATOM 2517 C C . LEU A 1 310 ? 1.545 -11.581 14.497 1.00 90.50 310 LEU A C 1
ATOM 2519 O O . LEU A 1 310 ? 1.686 -11.594 13.274 1.00 90.50 310 LEU A O 1
ATOM 2523 N N . TRP A 1 311 ? 1.684 -10.456 15.201 1.00 88.56 311 TRP A N 1
ATOM 2524 C CA . TRP A 1 311 ? 2.065 -9.179 14.599 1.00 88.56 311 TRP A CA 1
ATOM 2525 C C . TRP A 1 311 ? 3.484 -9.212 14.012 1.00 88.56 311 TRP A C 1
ATOM 2527 O O . TRP A 1 311 ? 3.691 -8.734 12.897 1.00 88.56 311 TRP A O 1
ATOM 2537 N N . GLU A 1 312 ? 4.461 -9.808 14.706 1.00 86.25 312 GLU A N 1
ATOM 2538 C CA . GLU A 1 312 ? 5.830 -9.929 14.174 1.00 86.25 312 GLU A CA 1
ATOM 2539 C C . GLU A 1 312 ? 5.862 -10.804 12.910 1.00 86.25 312 GLU A C 1
ATOM 2541 O O . GLU A 1 312 ? 6.607 -10.532 11.965 1.00 86.25 312 GLU A O 1
ATOM 2546 N N . GLU A 1 313 ? 5.042 -11.857 12.862 1.00 88.50 313 GLU A N 1
ATOM 2547 C CA . GLU A 1 313 ? 4.846 -12.666 11.657 1.00 88.50 313 GLU A CA 1
ATOM 2548 C C . GLU A 1 313 ? 4.167 -11.902 10.524 1.00 88.50 313 GLU A C 1
ATOM 2550 O O . GLU A 1 313 ? 4.637 -11.970 9.383 1.00 88.50 313 GLU A O 1
ATOM 2555 N N . LYS A 1 314 ? 3.107 -11.149 10.824 1.00 87.69 314 LYS A N 1
ATOM 2556 C CA . LYS A 1 314 ? 2.406 -10.307 9.854 1.00 87.69 314 LYS A CA 1
ATOM 2557 C C . LYS A 1 314 ? 3.373 -9.331 9.193 1.00 87.69 314 LYS A C 1
ATOM 2559 O O . LYS A 1 314 ? 3.595 -9.388 7.988 1.00 87.69 314 LYS A O 1
ATOM 2564 N N . ILE A 1 315 ? 4.044 -8.510 9.991 1.00 84.62 315 ILE A N 1
ATOM 2565 C CA . ILE A 1 315 ? 4.970 -7.498 9.483 1.00 84.62 315 ILE A CA 1
ATOM 2566 C C . ILE A 1 315 ? 6.191 -8.131 8.790 1.00 84.62 315 ILE A C 1
ATOM 2568 O O . ILE A 1 315 ? 6.676 -7.626 7.773 1.00 84.62 315 ILE A O 1
ATOM 2572 N N . GLY A 1 316 ? 6.691 -9.262 9.297 1.00 84.38 316 GLY A N 1
ATOM 2573 C CA . GLY A 1 316 ? 7.789 -9.998 8.666 1.00 84.38 316 GLY A CA 1
ATOM 2574 C C . GLY A 1 316 ? 7.430 -10.561 7.284 1.00 84.38 316 GLY A C 1
ATOM 2575 O O . GLY A 1 316 ? 8.297 -10.619 6.406 1.00 84.38 316 GLY A O 1
ATOM 2576 N N . SER A 1 317 ? 6.167 -10.945 7.079 1.00 87.69 317 SER A N 1
ATOM 2577 C CA . SER A 1 317 ? 5.657 -11.549 5.839 1.00 87.69 317 SER A CA 1
ATOM 2578 C C . SER A 1 317 ? 5.141 -10.537 4.808 1.00 87.69 317 SER A C 1
ATOM 2580 O O . SER A 1 317 ? 5.195 -10.823 3.609 1.00 87.69 317 SER A O 1
ATOM 2582 N N . GLU A 1 318 ? 4.729 -9.335 5.230 1.00 83.56 318 GLU A N 1
ATOM 2583 C CA . GLU A 1 318 ? 4.165 -8.280 4.368 1.00 83.56 318 GLU A CA 1
ATOM 2584 C C . GLU A 1 318 ? 4.996 -8.018 3.110 1.00 83.56 318 GLU A C 1
ATOM 2586 O O . GLU A 1 318 ? 4.457 -7.939 2.008 1.00 83.56 318 GLU A O 1
ATOM 2591 N N . ARG A 1 319 ? 6.327 -7.945 3.233 1.00 80.25 319 ARG A N 1
ATOM 2592 C CA . ARG A 1 319 ? 7.194 -7.682 2.076 1.00 80.25 319 ARG A CA 1
ATOM 2593 C C . ARG A 1 319 ? 7.080 -8.765 1.004 1.00 80.25 319 ARG A C 1
ATOM 2595 O O . ARG A 1 319 ? 7.075 -8.435 -0.177 1.00 80.25 319 ARG A O 1
ATOM 2602 N N . GLN A 1 320 ? 7.013 -10.041 1.386 1.00 83.12 320 GLN A N 1
ATOM 2603 C CA . GLN A 1 320 ? 6.804 -11.111 0.409 1.00 83.12 320 GLN A CA 1
ATOM 2604 C C . GLN A 1 320 ? 5.381 -11.090 -0.147 1.00 83.12 320 GLN A C 1
ATOM 2606 O O . GLN A 1 320 ? 5.205 -11.252 -1.354 1.00 83.12 320 GLN A O 1
ATOM 2611 N N . LEU A 1 321 ? 4.386 -10.853 0.711 1.00 87.06 321 LEU A N 1
ATOM 2612 C CA . LEU A 1 321 ? 2.980 -10.785 0.317 1.00 87.06 321 LEU A CA 1
ATOM 2613 C C . LEU A 1 321 ? 2.739 -9.686 -0.724 1.00 87.06 321 LEU A C 1
ATOM 2615 O O . LEU A 1 321 ? 2.100 -9.944 -1.741 1.00 87.06 321 LEU A O 1
ATOM 2619 N N . ILE A 1 322 ? 3.340 -8.506 -0.550 1.00 83.94 322 ILE A N 1
ATOM 2620 C CA . ILE A 1 322 ? 3.243 -7.386 -1.497 1.00 83.94 322 ILE A CA 1
ATOM 2621 C C . ILE A 1 322 ? 3.639 -7.802 -2.921 1.00 83.94 322 ILE A C 1
ATOM 2623 O O . ILE A 1 322 ? 2.993 -7.367 -3.873 1.00 83.94 322 ILE A O 1
ATOM 2627 N N . PHE A 1 323 ? 4.671 -8.638 -3.070 1.00 84.56 323 PHE A N 1
ATOM 2628 C CA . PHE A 1 323 ? 5.200 -9.040 -4.377 1.00 84.56 323 PHE A CA 1
ATOM 2629 C C . PHE A 1 323 ? 4.591 -10.328 -4.941 1.00 84.56 323 PHE A C 1
ATOM 2631 O O . PHE A 1 323 ? 4.603 -10.509 -6.159 1.00 84.56 323 PHE A O 1
ATOM 2638 N N . LYS A 1 324 ? 4.094 -11.228 -4.081 1.00 86.88 324 LYS A N 1
ATOM 2639 C CA . LYS A 1 324 ? 3.699 -12.594 -4.467 1.00 86.88 324 LYS A CA 1
ATOM 2640 C C . LYS A 1 324 ? 2.219 -12.923 -4.273 1.00 86.88 324 LYS A C 1
ATOM 2642 O O . LYS A 1 324 ? 1.732 -13.810 -4.967 1.00 86.88 324 LYS A O 1
ATOM 2647 N N . ALA A 1 325 ? 1.511 -12.254 -3.358 1.00 84.94 325 ALA A N 1
ATOM 2648 C CA . ALA A 1 325 ? 0.155 -12.656 -2.968 1.00 84.94 325 ALA A CA 1
ATOM 2649 C C . ALA A 1 325 ? -0.859 -12.517 -4.112 1.00 84.94 325 ALA A C 1
ATOM 2651 O O . ALA A 1 325 ? -1.640 -13.432 -4.344 1.00 84.94 325 ALA A O 1
ATOM 2652 N N . GLN A 1 326 ? -0.803 -11.415 -4.870 1.00 83.69 326 GLN A N 1
ATOM 2653 C CA . GLN A 1 326 ? -1.759 -11.164 -5.960 1.00 83.69 326 GLN A CA 1
ATOM 2654 C C . GLN A 1 326 ? -1.655 -12.163 -7.112 1.00 83.69 326 GLN A C 1
ATOM 2656 O O . GLN A 1 326 ? -2.650 -12.458 -7.759 1.00 83.69 326 GLN A O 1
ATOM 2661 N N . ASP A 1 327 ? -0.462 -12.696 -7.361 1.00 82.31 327 ASP A N 1
ATOM 2662 C CA . ASP A 1 327 ? -0.223 -13.638 -8.460 1.00 82.31 327 ASP A CA 1
ATOM 2663 C C . ASP A 1 327 ? -0.241 -15.094 -7.978 1.00 82.31 327 ASP A C 1
ATOM 2665 O O . ASP A 1 327 ? 0.192 -15.987 -8.703 1.00 82.31 327 ASP A O 1
ATOM 2669 N N . SER A 1 328 ? -0.679 -15.317 -6.735 1.00 82.25 328 SER A N 1
ATOM 2670 C CA . SER A 1 328 ? -0.697 -16.611 -6.056 1.00 82.25 328 SER A CA 1
ATOM 2671 C C . SER A 1 328 ? 0.621 -17.385 -6.142 1.00 82.25 328 SER A C 1
ATOM 2673 O O . SER A 1 328 ? 0.649 -18.609 -6.248 1.00 82.25 328 SER A O 1
ATOM 2675 N N . LEU A 1 329 ? 1.741 -16.660 -6.049 1.00 80.94 329 LEU A N 1
ATOM 2676 C CA . LEU A 1 329 ? 3.095 -17.218 -6.168 1.00 80.94 329 LEU A CA 1
ATOM 2677 C C . LEU A 1 329 ? 3.632 -17.782 -4.844 1.00 80.94 329 LEU A C 1
ATOM 2679 O O . LEU A 1 329 ? 4.772 -18.236 -4.775 1.00 80.94 329 LEU A O 1
ATOM 2683 N N . ILE A 1 330 ? 2.853 -17.710 -3.764 1.00 80.38 330 ILE A N 1
ATOM 2684 C CA . ILE A 1 330 ? 3.248 -18.239 -2.454 1.00 80.38 330 ILE A CA 1
ATOM 2685 C C . ILE A 1 330 ? 2.925 -19.731 -2.416 1.00 80.38 330 ILE A C 1
ATOM 2687 O O . ILE A 1 330 ? 1.783 -20.113 -2.657 1.00 80.38 330 ILE A O 1
ATOM 2691 N N . GLY A 1 331 ? 3.939 -20.550 -2.135 1.00 71.44 331 GLY A N 1
ATOM 2692 C CA . GLY A 1 331 ? 3.857 -22.015 -2.161 1.00 71.44 331 GLY A CA 1
ATOM 2693 C C . GLY A 1 331 ? 4.109 -22.648 -3.535 1.00 71.44 331 GLY A C 1
ATOM 2694 O O . GLY A 1 331 ? 4.289 -23.858 -3.611 1.00 71.44 331 GLY A O 1
ATOM 2695 N N . ASN A 1 332 ? 4.192 -21.856 -4.612 1.00 69.19 332 ASN A N 1
ATOM 2696 C CA . ASN A 1 332 ? 4.467 -22.34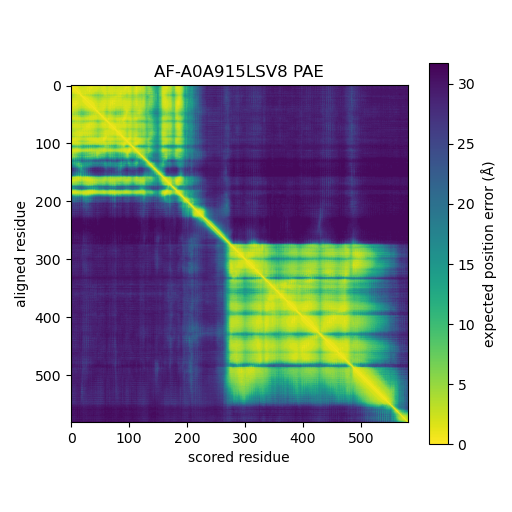9 -5.964 1.00 69.19 332 ASN A CA 1
ATOM 2697 C C . ASN A 1 332 ? 5.866 -21.906 -6.426 1.00 69.19 332 ASN A C 1
ATOM 2699 O O . ASN A 1 332 ? 6.050 -20.778 -6.884 1.00 69.19 332 ASN A O 1
ATOM 2703 N N . SER A 1 333 ? 6.869 -22.770 -6.235 1.00 62.12 333 SER A N 1
ATOM 2704 C CA . SER A 1 333 ? 8.282 -22.384 -6.364 1.00 62.12 333 SER A CA 1
ATOM 2705 C C . SER A 1 333 ? 8.893 -22.580 -7.753 1.00 62.12 333 SER A C 1
ATOM 2707 O O . SER A 1 333 ? 9.949 -22.003 -8.006 1.00 62.12 333 SER A O 1
ATOM 2709 N N . THR A 1 334 ? 8.309 -23.397 -8.633 1.00 68.88 334 THR A N 1
ATOM 2710 C CA . THR A 1 334 ? 9.036 -23.848 -9.834 1.00 68.88 334 THR A CA 1
ATOM 2711 C C . THR A 1 334 ? 8.893 -22.883 -11.008 1.00 68.88 334 THR A C 1
ATOM 2713 O O . THR A 1 334 ? 9.899 -22.463 -11.569 1.00 68.88 334 THR A O 1
ATOM 2716 N N . ASP A 1 335 ? 7.670 -22.440 -11.323 1.00 73.88 335 ASP A N 1
ATOM 2717 C CA . ASP A 1 335 ? 7.415 -21.775 -12.614 1.00 73.88 335 ASP A CA 1
ATOM 2718 C C . ASP A 1 335 ? 6.984 -20.299 -12.482 1.00 73.88 335 ASP A C 1
ATOM 2720 O O . ASP A 1 335 ? 6.793 -19.618 -13.487 1.00 73.88 335 ASP A O 1
ATOM 2724 N N . TYR A 1 336 ? 6.805 -19.772 -11.259 1.00 84.06 336 TYR A N 1
ATOM 2725 C CA . TYR A 1 336 ? 6.348 -18.391 -10.983 1.00 84.06 336 TYR A CA 1
ATOM 2726 C C . TYR A 1 336 ? 5.101 -17.957 -11.788 1.00 84.06 336 TYR A C 1
ATOM 2728 O O . TYR A 1 336 ? 4.889 -16.770 -12.032 1.00 84.06 336 TYR A O 1
ATOM 2736 N N . GLY A 1 337 ? 4.272 -18.911 -12.228 1.00 83.12 337 GLY A N 1
ATOM 2737 C CA . GLY A 1 337 ? 3.113 -18.661 -13.089 1.00 83.12 337 GLY A CA 1
ATOM 2738 C C . GLY A 1 337 ? 3.460 -18.156 -14.496 1.00 83.12 337 GLY A C 1
ATOM 2739 O O . GLY A 1 337 ? 2.589 -17.592 -15.164 1.00 83.12 337 GLY A O 1
ATOM 2740 N N . LEU A 1 338 ? 4.712 -18.283 -14.941 1.00 89.81 338 LEU A N 1
ATOM 2741 C CA . LEU A 1 338 ? 5.113 -17.968 -16.310 1.00 89.81 338 LEU A CA 1
ATOM 2742 C C . LEU A 1 338 ? 4.603 -19.048 -17.278 1.00 89.81 338 LEU A C 1
ATOM 2744 O O . LEU A 1 338 ? 4.471 -20.210 -16.889 1.00 89.81 338 LEU A O 1
ATOM 2748 N N . PRO A 1 339 ? 4.302 -18.691 -18.538 1.00 90.19 339 PRO A N 1
ATOM 2749 C CA . PRO A 1 339 ? 3.999 -19.683 -19.559 1.00 90.19 339 PRO A CA 1
ATOM 2750 C C . PRO A 1 339 ? 5.182 -20.626 -19.815 1.00 90.19 339 PRO A C 1
ATOM 2752 O O . PRO A 1 339 ? 6.344 -20.205 -19.788 1.00 90.19 339 PRO A O 1
ATOM 2755 N N . LYS A 1 340 ? 4.883 -21.893 -20.109 1.00 89.62 340 LYS A N 1
ATOM 2756 C CA . LYS A 1 340 ? 5.883 -22.854 -20.579 1.00 89.62 340 LYS A CA 1
ATOM 2757 C C . LYS A 1 340 ? 6.114 -22.615 -22.067 1.00 89.62 340 LYS A C 1
ATOM 2759 O O . LYS A 1 340 ? 5.240 -22.923 -22.867 1.00 89.62 340 LYS A O 1
ATOM 2764 N N . LEU A 1 341 ? 7.273 -22.055 -22.403 1.00 88.62 341 LEU A N 1
ATOM 2765 C CA . LEU A 1 341 ? 7.655 -21.795 -23.788 1.00 88.62 341 LEU A CA 1
ATOM 2766 C C . LEU A 1 341 ? 8.171 -23.072 -24.447 1.00 88.62 341 LEU A C 1
ATOM 2768 O O . LEU A 1 341 ? 8.953 -23.818 -23.852 1.00 88.62 341 LEU A O 1
ATOM 2772 N N . ASN A 1 342 ? 7.809 -23.265 -25.709 1.00 89.75 342 ASN A N 1
ATOM 2773 C CA . ASN A 1 342 ? 8.395 -24.301 -26.545 1.00 89.75 342 ASN A CA 1
ATOM 2774 C C . ASN A 1 342 ? 9.770 -23.836 -27.041 1.00 89.75 342 ASN A C 1
ATOM 2776 O O . ASN A 1 342 ? 9.874 -22.917 -27.848 1.00 89.75 342 ASN A O 1
ATOM 2780 N N . LEU A 1 343 ? 10.847 -24.484 -26.590 1.00 88.88 343 LEU A N 1
ATOM 2781 C CA . LEU A 1 343 ? 12.225 -24.097 -26.943 1.00 88.88 343 LEU A CA 1
ATOM 2782 C C . LEU A 1 343 ? 12.552 -24.266 -28.440 1.00 88.88 343 LEU A C 1
ATOM 2784 O O . LEU A 1 343 ? 13.524 -23.690 -28.929 1.00 88.88 343 LEU A O 1
ATOM 2788 N N . ASN A 1 344 ? 11.743 -25.040 -29.162 1.00 90.69 344 ASN A N 1
ATOM 2789 C CA . ASN A 1 344 ? 11.887 -25.253 -30.602 1.00 90.69 344 ASN A CA 1
ATOM 2790 C C . ASN A 1 344 ? 11.150 -24.195 -31.433 1.00 90.69 344 ASN A C 1
ATOM 2792 O O . ASN A 1 344 ? 11.379 -24.117 -32.635 1.00 90.69 344 ASN A O 1
ATOM 2796 N N . GLU A 1 345 ? 10.280 -23.382 -30.825 1.00 90.44 345 GLU A N 1
ATOM 2797 C CA . GLU A 1 345 ? 9.605 -22.318 -31.565 1.00 90.44 345 GLU A CA 1
ATOM 2798 C C . GLU A 1 345 ? 10.603 -21.251 -32.020 1.00 90.44 345 GLU A C 1
ATOM 2800 O O . GLU A 1 345 ? 11.553 -20.947 -31.288 1.00 90.44 345 GLU A O 1
ATOM 2805 N N . PRO A 1 346 ? 10.393 -20.658 -33.209 1.00 91.69 346 PRO A N 1
ATOM 2806 C CA . PRO A 1 346 ? 11.207 -19.548 -33.660 1.00 91.69 346 PRO A CA 1
ATOM 2807 C C . PRO A 1 346 ? 11.035 -18.354 -32.719 1.00 91.69 346 PRO A C 1
ATOM 2809 O O . PRO A 1 346 ? 9.966 -18.114 -32.147 1.00 91.69 346 PRO A O 1
ATOM 2812 N N . LYS A 1 347 ? 12.107 -17.578 -32.577 1.00 92.81 347 LYS A N 1
ATOM 2813 C CA . LYS A 1 347 ? 12.088 -16.274 -31.912 1.00 92.81 347 LYS A CA 1
ATOM 2814 C C . LYS A 1 347 ? 10.972 -15.398 -32.485 1.00 92.81 347 LYS A C 1
ATOM 2816 O O . LYS A 1 347 ? 10.668 -15.464 -33.672 1.00 92.81 347 LYS A O 1
ATOM 2821 N N . LEU A 1 348 ? 10.412 -14.533 -31.640 1.00 89.62 348 LEU A N 1
ATOM 2822 C CA . LEU A 1 348 ? 9.245 -13.715 -31.977 1.00 89.62 348 LEU A CA 1
ATOM 2823 C C . LEU A 1 348 ? 9.417 -12.923 -33.283 1.00 89.62 348 LEU A C 1
ATOM 2825 O O . LEU A 1 348 ? 8.526 -12.958 -34.123 1.00 89.62 348 LEU A O 1
ATOM 2829 N N . ASP A 1 349 ? 10.565 -12.267 -33.459 1.00 89.06 349 ASP A N 1
ATOM 2830 C CA . ASP A 1 349 ? 10.850 -11.420 -34.628 1.00 89.06 349 ASP A CA 1
ATOM 2831 C C . ASP A 1 349 ? 10.983 -12.226 -35.930 1.00 89.06 349 ASP A C 1
ATOM 2833 O O . ASP A 1 349 ? 10.858 -11.676 -37.019 1.00 89.06 349 ASP A O 1
ATOM 2837 N N . TYR A 1 350 ? 11.225 -13.533 -35.812 1.00 90.19 350 TYR A N 1
ATOM 2838 C CA . TYR A 1 350 ? 11.407 -14.456 -36.930 1.00 90.19 350 TYR A CA 1
ATOM 2839 C C . TYR A 1 350 ? 10.204 -15.385 -37.136 1.00 90.19 350 TYR A C 1
ATOM 2841 O O . TYR A 1 350 ? 10.265 -16.335 -37.919 1.00 90.19 350 TYR A O 1
ATOM 2849 N N . LYS A 1 351 ? 9.105 -15.148 -36.414 1.00 87.19 351 LYS A N 1
ATOM 2850 C CA . LYS A 1 351 ? 7.895 -15.961 -36.505 1.00 87.19 351 LYS A CA 1
ATOM 2851 C C . LYS A 1 351 ? 7.128 -15.614 -37.784 1.00 87.19 351 LYS A C 1
ATOM 2853 O O . LYS A 1 351 ? 6.811 -14.452 -38.004 1.00 87.19 351 LYS A O 1
ATOM 2858 N N . GLY A 1 352 ? 6.807 -16.628 -38.591 1.00 85.94 352 GLY A N 1
ATOM 2859 C CA . GLY A 1 352 ? 6.078 -16.456 -39.856 1.00 85.94 352 GLY A CA 1
ATOM 2860 C C . GLY A 1 352 ? 6.933 -15.931 -41.013 1.00 85.94 352 GLY A C 1
ATOM 2861 O O . GLY A 1 352 ? 6.399 -15.306 -41.920 1.00 85.94 352 GLY A O 1
ATOM 2862 N N . ILE A 1 353 ? 8.256 -16.131 -40.966 1.00 92.69 353 ILE A N 1
ATOM 2863 C CA . ILE A 1 353 ? 9.145 -15.852 -42.099 1.00 92.69 353 ILE A CA 1
ATOM 2864 C C . ILE A 1 353 ? 9.265 -17.113 -42.963 1.00 92.69 353 ILE A C 1
ATOM 2866 O O . ILE A 1 353 ? 9.885 -18.088 -42.537 1.00 92.69 353 ILE A O 1
ATOM 2870 N N . ASP A 1 354 ? 8.778 -17.058 -44.203 1.00 91.62 354 ASP A N 1
ATOM 2871 C CA . ASP A 1 354 ? 8.803 -18.173 -45.170 1.00 91.62 354 ASP A CA 1
ATOM 2872 C C . ASP A 1 354 ? 10.222 -18.727 -45.412 1.00 91.62 354 ASP A C 1
ATOM 2874 O O . ASP A 1 354 ? 10.448 -19.935 -45.550 1.00 91.62 354 ASP A O 1
ATOM 2878 N N . ALA A 1 355 ? 11.223 -17.840 -45.406 1.00 90.50 355 ALA A N 1
ATOM 2879 C CA . ALA A 1 355 ? 12.630 -18.211 -45.556 1.00 90.50 355 ALA A CA 1
ATOM 2880 C C . ALA A 1 355 ? 13.140 -19.092 -44.402 1.00 90.50 355 ALA A C 1
ATOM 2882 O O . ALA A 1 355 ? 14.051 -19.893 -44.595 1.00 90.50 355 ALA A O 1
ATOM 2883 N N . LEU A 1 356 ? 12.564 -18.966 -43.202 1.00 90.00 356 LEU A N 1
ATOM 2884 C CA . LEU A 1 356 ? 12.929 -19.798 -42.057 1.00 90.00 356 LEU A CA 1
ATOM 2885 C C . LEU A 1 356 ? 12.207 -21.151 -42.088 1.00 90.00 356 LEU A C 1
ATOM 2887 O O . LEU A 1 356 ? 12.752 -22.144 -41.609 1.00 90.00 356 LEU A O 1
ATOM 2891 N N . GLU A 1 357 ? 11.017 -21.225 -42.687 1.00 88.88 357 GLU A N 1
ATOM 2892 C CA . GLU A 1 357 ? 10.272 -22.480 -42.849 1.00 88.88 357 GLU A CA 1
ATOM 2893 C C . GLU A 1 357 ? 10.963 -23.441 -43.823 1.00 88.88 357 GLU A C 1
ATOM 2895 O O . GLU A 1 357 ? 11.012 -24.650 -43.580 1.00 88.88 357 GLU A O 1
ATOM 2900 N N . THR A 1 358 ? 11.573 -22.897 -44.876 1.00 92.44 358 THR A N 1
ATOM 2901 C CA . THR A 1 358 ? 12.330 -23.644 -45.898 1.00 92.44 358 THR A CA 1
ATOM 2902 C C . THR A 1 358 ? 13.794 -23.899 -45.521 1.00 92.44 358 THR A C 1
ATOM 2904 O O . THR A 1 358 ? 14.467 -24.707 -46.162 1.00 92.44 358 THR A O 1
ATOM 2907 N N . ALA A 1 359 ? 14.295 -23.253 -44.465 1.00 91.81 359 ALA A N 1
ATOM 2908 C CA . ALA A 1 359 ? 15.680 -23.378 -44.026 1.00 91.81 359 ALA A CA 1
ATOM 2909 C C . ALA A 1 359 ? 16.017 -24.779 -43.464 1.00 91.81 359 ALA A C 1
ATOM 2911 O O . ALA A 1 359 ? 15.148 -25.461 -42.906 1.00 91.81 359 ALA A O 1
ATOM 2912 N N . PRO A 1 360 ? 17.295 -25.205 -43.538 1.00 95.31 360 PRO A N 1
ATOM 2913 C CA . PRO A 1 360 ? 17.752 -26.443 -42.911 1.00 95.31 360 PRO A CA 1
ATOM 2914 C C . PRO A 1 360 ? 17.606 -26.402 -41.382 1.00 95.31 360 PRO A C 1
ATOM 2916 O O . PRO A 1 360 ? 17.673 -25.344 -40.753 1.00 95.31 360 PRO A O 1
ATOM 2919 N N . GLU A 1 361 ? 17.466 -27.579 -40.767 1.00 92.00 361 GLU A N 1
ATOM 2920 C CA . GLU A 1 361 ? 17.165 -27.725 -39.333 1.00 92.00 361 GLU A CA 1
ATOM 2921 C C . GLU A 1 361 ? 18.217 -27.077 -38.418 1.00 92.00 361 GLU A C 1
ATOM 2923 O O . GLU A 1 361 ? 17.897 -26.539 -37.359 1.00 92.00 361 GLU A O 1
ATOM 2928 N N . SER A 1 362 ? 19.481 -27.051 -38.850 1.00 92.75 362 SER A N 1
ATOM 2929 C CA . SER A 1 362 ? 20.559 -26.351 -38.143 1.00 92.75 362 SER A CA 1
ATOM 2930 C C . SER A 1 362 ? 20.291 -24.849 -38.015 1.00 92.75 362 SER A C 1
ATOM 2932 O O . SER A 1 362 ? 20.513 -24.277 -36.949 1.00 92.75 362 SER A O 1
ATOM 2934 N N . VAL A 1 363 ? 19.768 -24.218 -39.067 1.00 92.31 363 VAL A N 1
ATOM 2935 C CA . VAL A 1 363 ? 19.411 -22.795 -39.082 1.00 92.31 363 VAL A CA 1
ATOM 2936 C C . VAL A 1 363 ? 18.159 -22.559 -38.237 1.00 92.31 363 VAL A C 1
ATOM 2938 O O . VAL A 1 363 ? 18.168 -21.670 -37.386 1.00 92.31 363 VAL A O 1
ATOM 2941 N N . LYS A 1 364 ? 17.126 -23.405 -38.366 1.00 91.81 364 LYS A N 1
ATOM 2942 C CA . LYS A 1 364 ? 15.917 -23.345 -37.519 1.00 91.81 364 LYS A CA 1
ATOM 2943 C C . LYS A 1 364 ? 16.250 -23.417 -36.030 1.00 91.81 364 LYS A C 1
ATOM 2945 O O . LYS A 1 364 ? 15.724 -22.639 -35.238 1.00 91.81 364 LYS A O 1
ATOM 2950 N N . LYS A 1 365 ? 17.196 -24.283 -35.658 1.00 92.94 365 LYS A N 1
ATOM 2951 C CA . LYS A 1 365 ? 17.685 -24.425 -34.284 1.00 92.94 365 LYS A CA 1
ATOM 2952 C C . LYS A 1 365 ? 18.375 -23.160 -33.760 1.00 92.94 365 LYS A C 1
ATOM 2954 O O . LYS A 1 365 ? 18.170 -22.813 -32.602 1.00 92.94 365 LYS A O 1
ATOM 2959 N N . ILE A 1 366 ? 19.158 -22.452 -34.579 1.00 93.12 366 ILE A N 1
ATOM 2960 C CA . ILE A 1 366 ? 19.824 -21.194 -34.175 1.00 93.12 366 ILE A CA 1
ATOM 2961 C C . ILE A 1 366 ? 18.796 -20.085 -33.905 1.00 93.12 366 ILE A C 1
ATOM 2963 O O . ILE A 1 366 ? 18.940 -19.313 -32.956 1.00 93.12 366 ILE A O 1
ATOM 2967 N N . PHE A 1 367 ? 17.740 -20.020 -34.717 1.00 92.31 367 PHE A N 1
ATOM 2968 C CA . PHE A 1 367 ? 16.657 -19.046 -34.555 1.00 92.31 367 PHE A CA 1
ATOM 2969 C C . PHE A 1 367 ? 15.563 -19.498 -33.581 1.00 92.31 367 PHE A C 1
ATOM 2971 O O . PHE A 1 367 ? 14.568 -18.789 -33.423 1.00 92.31 367 PHE A O 1
ATOM 2978 N N . SER A 1 368 ? 15.739 -20.631 -32.896 1.00 92.88 368 SER A N 1
ATOM 2979 C CA . SER A 1 368 ? 14.778 -21.117 -31.911 1.00 92.88 368 SER A CA 1
ATOM 2980 C C . SER A 1 368 ? 14.909 -20.403 -30.561 1.00 92.88 368 SER A C 1
ATOM 2982 O O . SER A 1 368 ? 15.950 -19.830 -30.218 1.00 92.88 368 SER A O 1
ATOM 2984 N N . LEU A 1 369 ? 13.849 -20.463 -29.753 1.00 92.12 369 LEU A N 1
ATOM 2985 C CA . 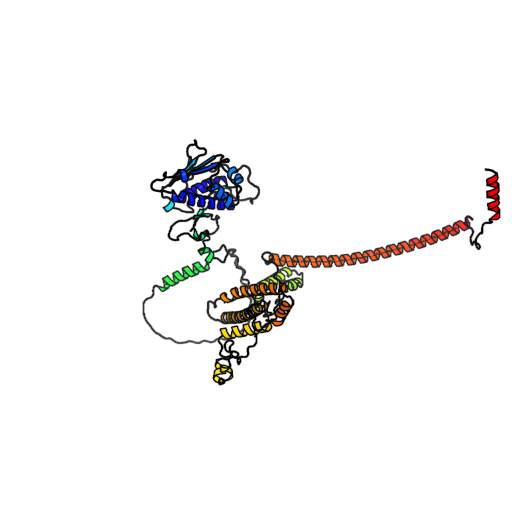LEU A 1 369 ? 13.828 -19.924 -28.392 1.00 92.12 369 LEU A CA 1
ATOM 2986 C C . LEU A 1 369 ? 14.865 -20.583 -27.466 1.00 92.12 369 LEU A C 1
ATOM 2988 O O . LEU A 1 369 ? 15.318 -19.950 -26.516 1.00 92.12 369 LEU A O 1
ATOM 2992 N N . GLY A 1 370 ? 15.295 -21.814 -27.755 1.00 91.56 370 GLY A N 1
ATOM 2993 C CA . GLY A 1 370 ? 16.360 -22.505 -27.023 1.00 91.56 370 GLY A CA 1
ATOM 2994 C C . GLY A 1 370 ? 17.733 -21.831 -27.128 1.00 91.56 370 GLY A C 1
ATOM 2995 O O . GLY A 1 370 ? 18.512 -21.908 -26.183 1.00 91.56 370 GLY A O 1
ATOM 2996 N N . HIS A 1 371 ? 18.009 -21.124 -28.232 1.00 91.50 371 HIS A N 1
ATOM 2997 C CA . HIS A 1 371 ? 19.231 -20.325 -28.432 1.00 91.50 371 HIS A CA 1
ATOM 2998 C C . HIS A 1 371 ? 18.967 -18.819 -28.284 1.00 91.50 371 HIS A C 1
ATOM 3000 O O . HIS A 1 371 ? 19.765 -17.978 -28.709 1.00 91.50 371 HIS A O 1
ATOM 3006 N N . ALA A 1 372 ? 17.825 -18.453 -27.702 1.00 91.38 372 ALA A N 1
ATOM 3007 C CA . ALA A 1 372 ? 17.459 -17.068 -27.496 1.00 91.38 372 ALA A CA 1
ATOM 3008 C C . ALA A 1 372 ? 18.114 -16.477 -26.241 1.00 91.38 372 ALA A C 1
ATOM 3010 O O . ALA A 1 372 ? 18.366 -17.143 -25.237 1.00 91.38 372 ALA A O 1
ATOM 3011 N N . SER A 1 373 ? 18.365 -15.175 -26.291 1.00 93.31 373 SER A N 1
ATOM 3012 C CA . SER A 1 373 ? 18.802 -14.393 -25.140 1.00 93.31 373 SER A CA 1
ATOM 3013 C C . SER A 1 373 ? 17.684 -14.273 -24.097 1.00 93.31 373 SER A C 1
ATOM 3015 O O . SER A 1 373 ? 16.494 -14.306 -24.416 1.00 93.31 373 SER A O 1
ATOM 3017 N N . SER A 1 374 ? 18.040 -14.001 -22.838 1.00 89.06 374 SER A N 1
ATOM 3018 C CA . SER A 1 374 ? 17.055 -13.764 -21.768 1.00 89.06 374 SER A CA 1
ATOM 3019 C C . SER A 1 374 ? 16.059 -12.640 -22.090 1.00 89.06 374 SER A C 1
ATOM 3021 O O . SER A 1 374 ? 14.937 -12.640 -21.582 1.00 89.06 374 SER A O 1
ATOM 3023 N N . ARG A 1 375 ? 16.453 -11.667 -22.927 1.00 91.75 375 ARG A N 1
ATOM 3024 C CA . ARG A 1 375 ? 15.573 -10.587 -23.397 1.00 91.75 375 ARG A CA 1
ATOM 3025 C C . ARG A 1 375 ? 14.497 -11.116 -24.345 1.00 91.75 375 ARG A C 1
ATOM 3027 O O . ARG A 1 375 ? 13.335 -10.754 -24.186 1.00 91.75 375 ARG A O 1
ATOM 3034 N N . GLU A 1 376 ? 14.883 -11.955 -25.298 1.00 93.12 376 GLU A N 1
ATOM 3035 C CA . GLU A 1 376 ? 13.979 -12.573 -26.273 1.00 93.12 376 GLU A CA 1
ATOM 3036 C C . GLU A 1 376 ? 13.016 -13.552 -25.583 1.00 93.12 376 GLU A C 1
ATOM 3038 O O . GLU A 1 376 ? 11.812 -13.484 -25.815 1.00 93.12 376 GLU A O 1
ATOM 3043 N N . ILE A 1 377 ? 13.504 -14.364 -24.637 1.00 92.00 377 ILE A N 1
ATOM 3044 C CA . ILE A 1 377 ? 12.668 -15.256 -23.807 1.00 92.00 377 ILE A CA 1
ATOM 3045 C C . ILE A 1 377 ? 11.636 -14.449 -23.001 1.00 92.00 377 ILE A C 1
ATOM 3047 O O . ILE A 1 377 ? 10.452 -14.781 -22.965 1.00 92.00 377 ILE A O 1
ATOM 3051 N N . ASN A 1 378 ? 12.059 -13.336 -22.391 1.00 92.69 378 ASN A N 1
ATOM 3052 C CA . ASN A 1 378 ? 11.156 -12.436 -21.671 1.00 92.69 378 ASN A CA 1
ATOM 3053 C C . ASN A 1 378 ? 10.078 -11.849 -22.597 1.00 92.69 378 ASN A C 1
ATOM 3055 O O . ASN A 1 378 ? 8.917 -11.729 -22.209 1.00 92.69 378 ASN A O 1
ATOM 3059 N N . MET A 1 379 ? 10.447 -11.501 -23.829 1.00 92.75 379 MET A N 1
ATOM 3060 C CA . MET A 1 379 ? 9.497 -11.015 -24.824 1.00 92.75 379 MET A CA 1
ATOM 3061 C C . MET A 1 379 ? 8.494 -12.102 -25.238 1.00 92.75 379 MET A C 1
ATOM 3063 O O . MET A 1 379 ? 7.302 -11.815 -25.321 1.00 92.75 379 MET A O 1
ATOM 3067 N N . ALA A 1 380 ? 8.940 -13.350 -25.399 1.00 93.50 380 ALA A N 1
ATOM 3068 C CA . ALA A 1 380 ? 8.065 -14.487 -25.683 1.00 93.50 380 ALA A CA 1
ATOM 3069 C C . ALA A 1 380 ? 7.036 -14.717 -24.559 1.00 93.50 380 ALA A C 1
ATOM 3071 O O . ALA A 1 380 ? 5.837 -14.764 -24.831 1.00 93.50 380 ALA A O 1
ATOM 3072 N N . TRP A 1 381 ? 7.462 -14.725 -23.287 1.00 93.94 381 TRP A N 1
ATOM 3073 C CA . TRP A 1 381 ? 6.536 -14.819 -22.146 1.00 93.94 381 TRP A CA 1
ATOM 3074 C C . TRP A 1 381 ? 5.502 -13.692 -22.116 1.00 93.94 381 TRP A C 1
ATOM 3076 O O . TRP A 1 381 ? 4.332 -13.928 -21.806 1.00 93.94 381 TRP A O 1
ATOM 3086 N N . LYS A 1 382 ? 5.924 -12.459 -22.423 1.00 94.50 382 LYS A N 1
ATOM 3087 C CA . LYS A 1 382 ? 5.018 -11.308 -22.508 1.00 94.50 382 LYS A CA 1
ATOM 3088 C C . LYS A 1 382 ? 3.973 -11.518 -23.591 1.00 94.50 382 LYS A C 1
ATOM 3090 O O . LYS A 1 382 ? 2.795 -11.322 -23.318 1.00 94.50 382 LYS A O 1
ATOM 3095 N N . MET A 1 383 ? 4.388 -11.938 -24.782 1.00 92.62 383 MET A N 1
ATOM 3096 C CA . MET A 1 383 ? 3.467 -12.141 -25.897 1.00 92.62 383 MET A CA 1
ATOM 3097 C C . MET A 1 383 ? 2.479 -13.270 -25.645 1.00 92.62 383 MET A C 1
ATOM 3099 O O . MET A 1 383 ? 1.297 -13.094 -25.922 1.00 92.62 383 MET A O 1
ATOM 3103 N N . GLU A 1 384 ? 2.904 -14.382 -25.049 1.00 93.00 384 GLU A N 1
ATOM 3104 C CA . GLU A 1 384 ? 1.974 -15.454 -24.684 1.00 93.00 384 GLU A CA 1
ATOM 3105 C C . GLU A 1 384 ? 0.948 -15.011 -23.636 1.00 93.00 384 GLU A C 1
ATOM 3107 O O . GLU A 1 384 ? -0.235 -15.322 -23.759 1.00 93.00 384 GLU A O 1
ATOM 3112 N N . MET A 1 385 ? 1.364 -14.240 -22.627 1.00 92.88 385 MET A N 1
ATOM 3113 C CA . MET A 1 385 ? 0.449 -13.683 -21.622 1.00 92.88 385 MET A CA 1
ATOM 3114 C C . MET A 1 385 ? -0.524 -12.659 -22.216 1.00 92.88 385 MET A C 1
ATOM 3116 O O . MET A 1 385 ? -1.698 -12.654 -21.858 1.00 92.88 385 MET A O 1
ATOM 3120 N N . ILE A 1 386 ? -0.058 -11.811 -23.137 1.00 94.94 386 ILE A N 1
ATOM 3121 C CA . ILE A 1 386 ? -0.910 -10.856 -23.859 1.00 94.94 386 ILE A CA 1
ATOM 3122 C C . ILE A 1 386 ? -1.912 -11.609 -24.744 1.00 94.94 386 ILE A C 1
ATOM 3124 O O . ILE A 1 386 ? -3.096 -11.278 -24.741 1.00 94.94 386 ILE A O 1
ATOM 3128 N N . LYS A 1 387 ? -1.465 -12.658 -25.448 1.00 93.69 387 LYS A N 1
ATOM 3129 C CA . LYS A 1 387 ? -2.302 -13.470 -26.343 1.00 93.69 387 LYS A CA 1
ATOM 3130 C C . LYS A 1 387 ? -3.485 -14.121 -25.623 1.00 93.69 387 LYS A C 1
ATOM 3132 O O . LYS A 1 387 ? -4.548 -14.211 -26.217 1.00 93.69 387 LYS A O 1
ATOM 3137 N N . LYS A 1 388 ? -3.327 -14.525 -24.358 1.00 93.12 388 LYS A N 1
ATOM 3138 C CA . LYS A 1 388 ? -4.416 -15.111 -23.549 1.00 93.12 388 LYS A CA 1
ATOM 3139 C C . LYS A 1 388 ? -5.556 -14.141 -23.238 1.00 93.12 388 LYS A C 1
ATOM 3141 O O . LYS A 1 388 ? -6.646 -14.565 -22.887 1.00 93.12 388 LYS A O 1
ATOM 3146 N N . VAL A 1 389 ? -5.283 -12.843 -23.291 1.00 93.69 389 VAL A N 1
ATOM 3147 C CA . VAL A 1 389 ? -6.140 -11.826 -22.676 1.00 93.69 389 VAL A CA 1
ATOM 3148 C C . VAL A 1 389 ? -6.686 -10.818 -23.693 1.00 93.69 389 VAL A C 1
ATOM 3150 O O . VAL A 1 389 ? -7.792 -10.293 -23.506 1.00 93.69 389 VAL A O 1
ATOM 3153 N N . ARG A 1 390 ? -5.925 -10.551 -24.761 1.00 90.62 390 ARG A N 1
ATOM 3154 C CA . ARG A 1 390 ? -6.316 -9.663 -25.864 1.00 90.62 390 ARG A CA 1
ATOM 3155 C C . ARG A 1 390 ? -7.540 -10.201 -26.609 1.00 90.62 390 ARG A C 1
ATOM 3157 O O . ARG A 1 390 ? -7.710 -11.412 -26.719 1.00 90.62 390 ARG A O 1
ATOM 3164 N N . ARG A 1 391 ? -8.359 -9.291 -27.140 1.00 87.06 391 ARG A N 1
ATOM 3165 C CA . ARG A 1 391 ? -9.479 -9.632 -28.034 1.00 87.06 391 ARG A CA 1
ATOM 3166 C C . ARG A 1 391 ? -8.983 -9.837 -29.464 1.00 87.06 391 ARG A C 1
ATOM 3168 O O . ARG A 1 391 ? -9.242 -10.875 -30.058 1.00 87.06 391 ARG A O 1
ATOM 3175 N N . ASP A 1 392 ? -8.185 -8.885 -29.943 1.00 89.50 392 ASP A N 1
ATOM 3176 C CA . ASP A 1 392 ? -7.689 -8.864 -31.317 1.00 89.50 392 ASP A CA 1
ATOM 3177 C C . ASP A 1 392 ? -6.199 -9.195 -31.393 1.00 89.50 392 ASP A C 1
ATOM 3179 O O . ASP A 1 392 ? -5.425 -8.944 -30.465 1.00 89.50 392 ASP A O 1
ATOM 3183 N N . GLU A 1 393 ? -5.759 -9.725 -32.533 1.00 87.38 393 GLU A N 1
ATOM 3184 C CA . GLU A 1 393 ? -4.365 -10.137 -32.711 1.00 87.38 393 GLU A CA 1
ATOM 3185 C C . GLU A 1 393 ? -3.372 -8.971 -32.762 1.00 87.38 393 GLU A C 1
ATOM 3187 O O . GLU A 1 393 ? -2.225 -9.118 -32.333 1.00 87.38 393 GLU A O 1
ATOM 3192 N N . LEU A 1 394 ? -3.817 -7.813 -33.249 1.00 86.94 394 LEU A N 1
ATOM 3193 C CA . LEU A 1 394 ? -3.004 -6.601 -33.382 1.00 86.94 394 LEU A CA 1
ATOM 3194 C C . LEU A 1 394 ? -3.100 -5.684 -32.154 1.00 86.94 394 LEU A C 1
ATOM 3196 O O . LEU A 1 394 ? -2.444 -4.641 -32.092 1.00 86.94 394 LEU A O 1
ATOM 3200 N N . ASP A 1 395 ? -3.895 -6.065 -31.154 1.00 88.44 395 ASP A N 1
ATOM 3201 C CA . ASP A 1 395 ? -4.072 -5.273 -29.948 1.00 88.44 395 ASP A CA 1
ATOM 3202 C C . ASP A 1 395 ? -2.887 -5.435 -28.982 1.00 88.44 395 ASP A C 1
ATOM 3204 O O . ASP A 1 395 ? -2.743 -6.428 -28.263 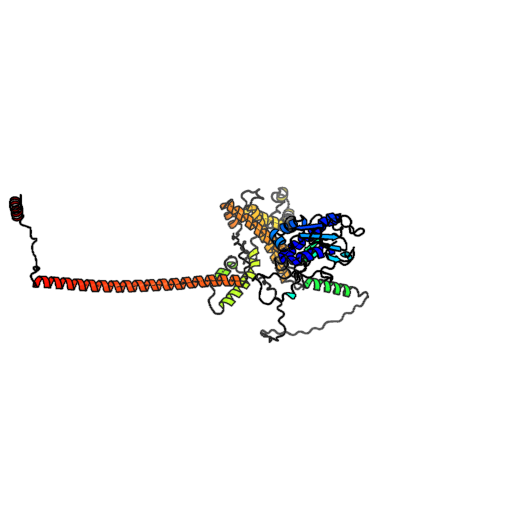1.00 88.44 395 ASP A O 1
ATOM 3208 N N . GLY A 1 396 ? -2.029 -4.413 -28.963 1.00 85.31 396 GLY A N 1
ATOM 3209 C CA . GLY A 1 396 ? -0.907 -4.294 -28.029 1.00 85.31 396 GLY A CA 1
ATOM 3210 C C . GLY A 1 396 ? -1.042 -3.164 -27.004 1.00 85.31 396 GLY A C 1
ATOM 3211 O O . GLY A 1 396 ? -0.151 -2.995 -26.170 1.00 85.31 396 GLY A O 1
ATOM 3212 N N . LYS A 1 397 ? -2.105 -2.347 -27.068 1.00 90.12 397 LYS A N 1
ATOM 3213 C CA . LYS A 1 397 ? -2.225 -1.106 -26.272 1.00 90.12 397 LYS A CA 1
ATOM 3214 C C . LYS A 1 397 ? -3.470 -1.042 -25.388 1.00 90.12 397 LYS A C 1
ATOM 3216 O O . LYS A 1 397 ? -3.541 -0.123 -24.557 1.00 90.12 397 LYS A O 1
ATOM 3221 N N . SER A 1 398 ? -4.410 -1.974 -25.522 1.00 94.19 398 SER A N 1
ATOM 3222 C CA . SER A 1 398 ? -5.574 -2.059 -24.642 1.00 94.19 398 SER A CA 1
ATOM 3223 C C . SER A 1 398 ? -5.193 -2.290 -23.177 1.00 94.19 398 SER A C 1
ATOM 3225 O O . SER A 1 398 ? -4.056 -2.644 -22.838 1.00 94.19 398 SER A O 1
ATOM 3227 N N . LEU A 1 399 ? -6.150 -2.061 -22.273 1.00 95.00 399 LEU A N 1
ATOM 3228 C CA . LEU A 1 399 ? -5.975 -2.371 -20.853 1.00 95.00 399 LEU A CA 1
ATOM 3229 C C . LEU A 1 399 ? -5.693 -3.869 -20.620 1.00 95.00 399 LEU A C 1
ATOM 3231 O O . LEU A 1 399 ? -4.704 -4.149 -19.936 1.00 95.00 399 LEU A O 1
ATOM 3235 N N . PRO A 1 400 ? -6.445 -4.823 -21.214 1.00 95.31 400 PRO A N 1
ATOM 3236 C CA . PRO A 1 400 ? -6.142 -6.252 -21.115 1.00 95.31 400 PRO A CA 1
ATOM 3237 C C . PRO A 1 400 ? -4.706 -6.595 -21.557 1.00 95.31 400 PRO A C 1
ATOM 3239 O O . PRO A 1 400 ? -3.974 -7.263 -20.819 1.00 95.31 400 PRO A O 1
ATOM 3242 N N . ALA A 1 401 ? -4.244 -6.061 -22.695 1.00 95.44 401 ALA A N 1
ATOM 3243 C CA . ALA A 1 401 ? -2.881 -6.289 -23.184 1.00 95.44 401 ALA A CA 1
ATOM 3244 C C . ALA A 1 401 ? -1.812 -5.717 -22.231 1.00 95.44 401 ALA A C 1
ATOM 3246 O O . ALA A 1 401 ? -0.839 -6.395 -21.887 1.00 95.44 401 ALA A O 1
ATOM 3247 N N . LYS A 1 402 ? -2.010 -4.493 -21.721 1.00 95.88 402 LYS A N 1
ATOM 3248 C CA . LYS A 1 402 ? -1.117 -3.875 -20.722 1.00 95.88 402 LYS A CA 1
ATOM 3249 C C . LYS A 1 402 ? -1.045 -4.689 -19.428 1.00 95.88 402 LYS A C 1
ATOM 3251 O O . LYS A 1 402 ? 0.039 -4.851 -18.864 1.00 95.88 402 LYS A O 1
ATOM 3256 N N . ILE A 1 403 ? -2.174 -5.226 -18.963 1.00 95.94 403 ILE A N 1
ATOM 3257 C CA . ILE A 1 403 ? -2.240 -6.074 -17.765 1.00 95.94 403 ILE A CA 1
ATOM 3258 C C . ILE A 1 403 ? -1.499 -7.397 -17.997 1.00 95.94 403 ILE A C 1
ATOM 3260 O O . ILE A 1 403 ? -0.699 -7.790 -17.143 1.00 95.94 403 ILE A O 1
ATOM 3264 N N . GLY A 1 404 ? -1.695 -8.052 -19.146 1.00 95.56 404 GLY A N 1
ATOM 3265 C CA . GLY A 1 404 ? -0.947 -9.256 -19.524 1.00 95.56 404 GLY A CA 1
ATOM 3266 C C . GLY A 1 404 ? 0.567 -9.011 -19.550 1.00 95.56 404 GLY A C 1
ATOM 3267 O O . GLY A 1 404 ? 1.337 -9.754 -18.935 1.00 95.56 404 GLY A O 1
ATOM 3268 N N . TRP A 1 405 ? 0.994 -7.897 -20.154 1.00 95.56 405 TRP A N 1
ATOM 3269 C CA . TRP A 1 405 ? 2.398 -7.479 -20.194 1.00 95.56 405 TRP A CA 1
ATOM 3270 C C . TRP A 1 405 ? 2.993 -7.236 -18.799 1.00 95.56 405 TRP A C 1
ATOM 3272 O O . TRP A 1 405 ? 4.102 -7.699 -18.496 1.00 95.56 405 TRP A O 1
ATOM 3282 N N . ALA A 1 406 ? 2.270 -6.522 -17.928 1.00 95.56 406 ALA A N 1
ATOM 3283 C CA . ALA A 1 406 ? 2.727 -6.267 -16.563 1.00 95.56 406 ALA A CA 1
ATOM 3284 C C . ALA A 1 406 ? 2.834 -7.562 -15.763 1.00 95.56 406 ALA A C 1
ATOM 3286 O O . ALA A 1 406 ? 3.836 -7.765 -15.087 1.00 95.56 406 ALA A O 1
ATOM 3287 N N . THR A 1 407 ? 1.854 -8.457 -15.872 1.00 95.06 407 THR A N 1
ATOM 3288 C CA . THR A 1 407 ? 1.854 -9.746 -15.167 1.00 95.06 407 THR A CA 1
ATOM 3289 C C . THR A 1 407 ? 3.044 -10.612 -15.563 1.00 95.06 407 THR A C 1
ATOM 3291 O O . THR A 1 407 ? 3.754 -11.101 -14.687 1.00 95.06 407 THR A O 1
ATOM 3294 N N . ALA A 1 408 ? 3.336 -10.738 -16.861 1.00 94.81 408 ALA A N 1
ATOM 3295 C CA . ALA A 1 408 ? 4.518 -11.462 -17.332 1.00 94.81 408 ALA A CA 1
ATOM 3296 C C . ALA A 1 408 ? 5.819 -10.874 -16.756 1.00 94.81 408 ALA A C 1
ATOM 3298 O O . ALA A 1 408 ? 6.701 -11.598 -16.289 1.00 94.81 408 ALA A O 1
ATOM 3299 N N . THR A 1 409 ? 5.913 -9.542 -16.735 1.00 94.56 409 THR A N 1
ATOM 3300 C CA . THR A 1 409 ? 7.083 -8.825 -16.215 1.00 94.56 409 THR A CA 1
ATOM 3301 C C . THR A 1 409 ? 7.238 -9.007 -14.703 1.00 94.56 409 THR A C 1
ATOM 3303 O O . THR A 1 409 ? 8.338 -9.306 -14.246 1.00 94.56 409 THR A O 1
ATOM 3306 N N . ILE A 1 410 ? 6.152 -8.887 -13.932 1.00 94.19 410 ILE A N 1
ATOM 3307 C CA . ILE A 1 410 ? 6.125 -9.082 -12.473 1.00 94.19 410 ILE A CA 1
ATOM 3308 C C . ILE A 1 410 ? 6.577 -10.502 -12.119 1.00 94.19 410 ILE A C 1
ATOM 3310 O O . ILE A 1 410 ? 7.447 -10.677 -11.266 1.00 94.19 410 ILE A O 1
ATOM 3314 N N . ARG A 1 411 ? 6.046 -11.517 -12.809 1.00 92.69 411 ARG A N 1
ATOM 3315 C CA . ARG A 1 411 ? 6.406 -12.928 -12.601 1.00 92.69 411 ARG A CA 1
ATOM 3316 C C . ARG A 1 411 ? 7.874 -13.209 -12.913 1.00 92.69 411 ARG A C 1
ATOM 3318 O O . ARG A 1 411 ? 8.572 -13.802 -12.092 1.00 92.69 411 ARG A O 1
ATOM 3325 N N . ASN A 1 412 ? 8.377 -12.709 -14.041 1.00 92.31 412 ASN A N 1
ATOM 3326 C CA . ASN A 1 412 ? 9.788 -12.855 -14.399 1.00 92.31 412 ASN A CA 1
ATOM 3327 C C . ASN A 1 412 ? 10.715 -12.119 -13.417 1.00 92.31 412 ASN A C 1
ATOM 3329 O O . ASN A 1 412 ? 11.717 -12.675 -12.977 1.00 92.31 412 ASN A O 1
ATOM 3333 N N . TRP A 1 413 ? 10.383 -10.890 -13.020 1.00 92.44 413 TRP A N 1
ATOM 3334 C CA . TRP A 1 413 ? 11.173 -10.149 -12.033 1.00 92.44 413 TRP A CA 1
ATOM 3335 C C . TRP A 1 413 ? 11.156 -10.805 -10.653 1.00 92.44 413 TRP A C 1
ATOM 3337 O O . TRP A 1 413 ? 12.184 -10.793 -9.983 1.00 92.44 413 TRP A O 1
ATOM 3347 N N . ASN A 1 414 ? 10.048 -11.432 -10.249 1.00 91.38 414 ASN A N 1
ATOM 3348 C CA . ASN A 1 414 ? 9.988 -12.247 -9.035 1.00 91.38 414 ASN A CA 1
ATOM 3349 C C . ASN A 1 414 ? 10.924 -13.465 -9.109 1.00 91.38 414 ASN A C 1
ATOM 3351 O O . ASN A 1 414 ? 11.645 -13.717 -8.142 1.00 91.38 414 ASN A O 1
ATOM 3355 N N . ARG A 1 415 ? 10.967 -14.171 -10.249 1.00 90.69 415 ARG A N 1
ATOM 3356 C CA . ARG A 1 415 ? 11.919 -15.271 -10.490 1.00 90.69 415 ARG A CA 1
ATOM 3357 C C . ARG A 1 415 ? 13.366 -14.788 -10.373 1.00 90.69 415 ARG A C 1
ATOM 3359 O O . ARG A 1 415 ? 14.135 -15.323 -9.583 1.00 90.69 415 ARG A O 1
ATOM 3366 N N . VAL A 1 416 ? 13.716 -13.724 -11.097 1.00 90.56 416 VAL A N 1
ATOM 3367 C CA . VAL A 1 416 ? 15.068 -13.142 -11.074 1.00 90.56 416 VAL A CA 1
ATOM 3368 C C . VAL A 1 416 ? 15.435 -12.665 -9.664 1.00 90.56 416 VAL A C 1
ATOM 3370 O O . VAL A 1 416 ? 16.541 -12.912 -9.191 1.00 90.56 416 VAL A O 1
ATOM 3373 N N . TYR A 1 417 ? 14.509 -12.018 -8.952 1.00 89.12 417 TYR A N 1
ATOM 3374 C CA . TYR A 1 417 ? 14.729 -11.581 -7.574 1.00 89.12 417 TYR A CA 1
ATOM 3375 C C . TYR A 1 417 ? 15.017 -12.762 -6.635 1.00 89.12 417 TYR A C 1
ATOM 3377 O O . TYR A 1 417 ? 15.909 -12.662 -5.791 1.00 89.12 417 TYR A O 1
ATOM 3385 N N . ALA A 1 418 ? 14.299 -13.879 -6.791 1.00 86.69 418 ALA A N 1
ATOM 3386 C CA . ALA A 1 418 ? 14.534 -15.089 -6.011 1.00 86.69 418 ALA A CA 1
ATOM 3387 C C . ALA A 1 418 ? 15.923 -15.688 -6.277 1.00 86.69 418 ALA A C 1
ATOM 3389 O O . ALA A 1 418 ? 16.636 -15.972 -5.319 1.00 86.69 418 ALA A O 1
ATOM 3390 N N . GLU A 1 419 ? 16.351 -15.771 -7.540 1.00 88.75 419 GLU A N 1
ATOM 3391 C CA . GLU A 1 419 ? 17.701 -16.230 -7.910 1.00 88.75 419 GLU A CA 1
ATOM 3392 C C . GLU A 1 419 ? 18.802 -15.350 -7.293 1.00 88.75 419 GLU A C 1
ATOM 3394 O O . GLU A 1 419 ? 19.829 -15.847 -6.827 1.00 88.75 419 GLU A O 1
ATOM 3399 N N . PHE A 1 420 ? 18.606 -14.027 -7.258 1.00 88.88 420 PHE A N 1
ATOM 3400 C CA . PHE A 1 420 ? 19.553 -13.113 -6.611 1.00 88.88 420 PHE A CA 1
ATOM 3401 C C . PHE A 1 420 ? 19.596 -13.285 -5.090 1.00 88.88 420 PHE A C 1
ATOM 3403 O O . PHE A 1 420 ? 20.681 -13.245 -4.503 1.00 88.88 420 PHE A O 1
ATOM 3410 N N . GLU A 1 421 ? 18.446 -13.456 -4.434 1.00 84.44 421 GLU A N 1
ATOM 3411 C CA . GLU A 1 421 ? 18.398 -13.718 -2.990 1.00 84.44 421 GLU A CA 1
ATOM 3412 C C . GLU A 1 421 ? 19.022 -15.077 -2.650 1.00 84.44 421 GLU A C 1
ATOM 3414 O O . GLU A 1 421 ? 19.757 -15.169 -1.668 1.00 84.44 421 GLU A O 1
ATOM 3419 N N . GLU A 1 422 ? 18.813 -16.105 -3.474 1.00 86.50 422 GLU A N 1
ATOM 3420 C CA . GLU A 1 422 ? 19.452 -17.412 -3.316 1.00 86.50 422 GLU A CA 1
ATOM 3421 C C . GLU A 1 422 ? 20.976 -17.300 -3.407 1.00 86.50 422 GLU A C 1
ATOM 3423 O O . GLU A 1 422 ? 21.663 -17.648 -2.448 1.00 86.50 422 GLU A O 1
ATOM 3428 N N . LYS A 1 423 ? 21.508 -16.699 -4.482 1.00 87.88 423 LYS A N 1
ATOM 3429 C CA . LYS A 1 423 ? 22.955 -16.447 -4.650 1.00 87.88 423 LYS A CA 1
ATOM 3430 C C . LYS A 1 423 ? 23.549 -15.651 -3.490 1.00 87.88 423 LYS A C 1
ATOM 3432 O O . LYS A 1 423 ? 24.677 -15.886 -3.062 1.00 87.88 423 LYS A O 1
ATOM 3437 N N . ARG A 1 424 ? 22.795 -14.687 -2.958 1.00 85.94 424 ARG A N 1
ATOM 3438 C CA . ARG A 1 424 ? 23.205 -13.909 -1.786 1.00 85.94 424 ARG A CA 1
ATOM 3439 C C . ARG A 1 424 ? 23.239 -14.760 -0.514 1.00 85.94 424 ARG A C 1
ATOM 3441 O O . ARG A 1 424 ? 24.111 -14.535 0.326 1.00 85.94 424 ARG A O 1
ATOM 3448 N N . ASN A 1 425 ? 22.283 -15.668 -0.336 1.00 83.88 425 ASN A N 1
ATOM 3449 C CA . ASN A 1 425 ? 22.181 -16.515 0.850 1.00 83.88 425 ASN A CA 1
ATOM 3450 C C . ASN A 1 425 ? 23.225 -17.636 0.852 1.00 83.88 425 ASN A C 1
ATOM 3452 O O . ASN A 1 425 ? 23.775 -17.917 1.915 1.00 83.88 425 ASN A O 1
ATOM 3456 N N . THR A 1 426 ? 23.530 -18.214 -0.312 1.00 87.44 426 THR A N 1
ATOM 3457 C CA . THR A 1 426 ? 24.550 -19.263 -0.489 1.00 87.44 426 THR A CA 1
ATOM 3458 C C . THR A 1 426 ? 25.977 -18.718 -0.550 1.00 87.44 426 THR A C 1
ATOM 3460 O O . THR A 1 426 ? 26.933 -19.455 -0.323 1.00 87.44 426 THR A O 1
ATOM 3463 N N . SER A 1 427 ? 26.150 -17.420 -0.811 1.00 83.75 427 SER A N 1
ATOM 3464 C CA . SER A 1 427 ? 27.462 -16.775 -0.841 1.00 83.75 427 SER A CA 1
ATOM 3465 C C . SER A 1 427 ? 28.179 -16.839 0.511 1.00 83.75 427 SER A C 1
ATOM 3467 O O . SER A 1 427 ? 27.750 -16.233 1.496 1.00 83.75 427 SER A O 1
ATOM 3469 N N . THR A 1 428 ? 29.364 -17.444 0.511 1.00 86.12 428 THR A N 1
ATOM 3470 C CA . THR A 1 428 ? 30.301 -17.478 1.647 1.00 86.12 428 THR A CA 1
ATOM 3471 C C . THR A 1 428 ? 31.077 -16.167 1.838 1.00 86.12 428 THR A C 1
ATOM 3473 O O . THR A 1 428 ? 31.676 -15.949 2.892 1.00 86.12 428 THR A O 1
ATOM 3476 N N . ARG A 1 429 ? 31.045 -15.254 0.853 1.00 82.75 429 ARG A N 1
ATOM 3477 C CA . ARG A 1 429 ? 31.736 -13.953 0.893 1.00 82.75 429 ARG A CA 1
ATOM 3478 C C . ARG A 1 429 ? 31.204 -13.046 2.014 1.00 82.75 429 ARG A C 1
ATOM 3480 O O . ARG A 1 429 ? 29.992 -12.864 2.154 1.00 82.75 429 ARG A O 1
ATOM 3487 N N . LYS A 1 430 ? 32.120 -12.404 2.753 1.00 77.56 430 LYS A N 1
ATOM 3488 C CA . LYS A 1 430 ? 31.833 -11.312 3.702 1.00 77.56 430 LYS A CA 1
ATOM 3489 C C . LYS A 1 430 ? 32.444 -9.992 3.195 1.00 77.56 430 LYS A C 1
ATOM 3491 O O . LYS A 1 430 ? 33.626 -9.988 2.863 1.00 77.56 430 LYS A O 1
ATOM 3496 N N . PRO A 1 431 ? 31.674 -8.887 3.129 1.00 80.38 431 PRO A N 1
ATOM 3497 C CA . PRO A 1 431 ? 30.239 -8.783 3.423 1.00 80.38 431 PRO A CA 1
ATOM 3498 C C . PRO A 1 431 ? 29.373 -9.528 2.390 1.00 80.38 431 PRO A C 1
ATOM 3500 O O . PRO A 1 431 ? 29.785 -9.709 1.244 1.00 80.38 431 PRO A O 1
ATOM 3503 N N . LYS A 1 432 ? 28.166 -9.956 2.798 1.00 79.12 432 LYS A N 1
ATOM 3504 C CA . LYS A 1 432 ? 27.191 -10.582 1.882 1.00 79.12 432 LYS A CA 1
ATOM 3505 C C . LYS A 1 432 ? 26.882 -9.645 0.708 1.00 79.12 432 LYS A C 1
ATOM 3507 O O . LYS A 1 432 ? 26.843 -8.427 0.888 1.00 79.12 432 LYS A O 1
ATOM 3512 N N . LEU A 1 433 ? 26.576 -10.220 -0.459 1.00 81.31 433 LEU A N 1
ATOM 3513 C CA . LEU A 1 433 ? 26.136 -9.467 -1.641 1.00 81.31 433 LEU A CA 1
ATOM 3514 C C . LEU A 1 433 ? 24.975 -8.511 -1.301 1.00 81.31 433 LEU A C 1
ATOM 3516 O O . LEU A 1 433 ? 24.092 -8.885 -0.520 1.00 81.31 433 LEU A O 1
ATOM 3520 N N . PRO A 1 434 ? 24.935 -7.290 -1.867 1.00 81.50 434 PRO A N 1
ATOM 3521 C CA . PRO A 1 434 ? 23.847 -6.340 -1.635 1.00 81.50 434 PRO A CA 1
ATOM 3522 C C . PRO A 1 434 ? 22.498 -6.904 -2.111 1.00 81.50 434 PRO A C 1
ATOM 3524 O O . PRO A 1 434 ? 22.443 -7.803 -2.946 1.00 81.50 434 PRO A O 1
ATOM 3527 N N . ARG A 1 435 ? 21.384 -6.421 -1.538 1.00 80.06 435 ARG A N 1
ATOM 3528 C CA . ARG A 1 435 ? 20.044 -6.849 -1.987 1.00 80.06 435 ARG A CA 1
ATOM 3529 C C . ARG A 1 435 ? 19.794 -6.224 -3.357 1.00 80.06 435 ARG A C 1
ATOM 3531 O O . ARG A 1 435 ? 20.212 -5.090 -3.581 1.00 80.06 435 ARG A O 1
ATOM 3538 N N . ALA A 1 436 ? 19.062 -6.914 -4.231 1.00 84.50 436 ALA A N 1
ATOM 3539 C CA . ALA A 1 436 ? 18.667 -6.401 -5.543 1.00 84.50 436 ALA A CA 1
ATOM 3540 C C . ALA A 1 436 ? 17.560 -5.330 -5.424 1.00 84.50 436 ALA A C 1
ATOM 3542 O O . ALA A 1 436 ? 16.420 -5.515 -5.855 1.00 84.50 436 ALA A O 1
ATOM 3543 N N . THR A 1 437 ? 17.879 -4.197 -4.791 1.00 81.00 437 THR A N 1
ATOM 3544 C CA . THR A 1 437 ? 16.946 -3.080 -4.571 1.00 81.00 437 THR A CA 1
ATOM 3545 C C . THR A 1 437 ? 16.439 -2.495 -5.887 1.00 81.00 437 THR A C 1
ATOM 3547 O O . THR A 1 437 ? 15.259 -2.151 -5.980 1.00 81.00 437 THR A O 1
ATOM 3550 N N . TRP A 1 438 ? 17.303 -2.491 -6.907 1.00 84.56 438 TRP A N 1
ATOM 3551 C CA . TRP A 1 438 ? 17.026 -2.061 -8.277 1.00 84.56 438 TRP A CA 1
ATOM 3552 C C . TRP A 1 438 ? 15.912 -2.859 -8.972 1.00 84.56 438 TRP A C 1
ATOM 3554 O O . TRP A 1 438 ? 15.293 -2.320 -9.875 1.00 84.56 438 TRP A O 1
ATOM 3564 N N . ILE A 1 439 ? 15.606 -4.092 -8.543 1.00 88.75 439 ILE A N 1
ATOM 3565 C CA . ILE A 1 439 ? 14.419 -4.838 -9.011 1.00 88.75 439 ILE A CA 1
ATOM 3566 C C . ILE A 1 439 ? 13.223 -4.539 -8.111 1.00 88.75 439 ILE A C 1
ATOM 3568 O O . ILE A 1 439 ? 12.122 -4.289 -8.590 1.00 88.75 439 ILE A O 1
ATOM 3572 N N . SER A 1 440 ? 13.431 -4.566 -6.791 1.00 85.25 440 SER A N 1
ATOM 3573 C CA . SER A 1 440 ? 12.326 -4.524 -5.826 1.00 85.25 440 SER A CA 1
ATOM 3574 C C . SER A 1 440 ? 11.484 -3.246 -5.899 1.00 85.25 440 SER A C 1
ATOM 3576 O O . SER A 1 440 ? 10.266 -3.312 -5.743 1.00 85.25 440 SER A O 1
ATOM 3578 N N . HIS A 1 441 ? 12.109 -2.090 -6.148 1.00 85.69 441 HIS A N 1
ATOM 3579 C CA . HIS A 1 441 ? 11.389 -0.821 -6.224 1.00 85.69 441 HIS A CA 1
ATOM 3580 C C . HIS A 1 441 ? 10.588 -0.687 -7.534 1.00 85.69 441 HIS A C 1
ATOM 3582 O O . HIS A 1 441 ? 9.378 -0.468 -7.451 1.00 85.69 441 HIS A O 1
ATOM 3588 N N . PRO A 1 442 ? 11.167 -0.931 -8.728 1.00 92.06 442 PRO A N 1
ATOM 3589 C CA . PRO A 1 442 ? 10.387 -1.016 -9.965 1.00 92.06 442 PRO A CA 1
ATOM 3590 C C . PRO A 1 442 ? 9.278 -2.070 -9.929 1.00 92.06 442 PRO A C 1
ATOM 3592 O O . PRO A 1 442 ? 8.188 -1.819 -10.437 1.00 92.06 442 PRO A O 1
ATOM 3595 N N . LEU A 1 443 ? 9.516 -3.226 -9.301 1.00 91.75 443 LEU A N 1
ATOM 3596 C CA . LEU A 1 443 ? 8.507 -4.274 -9.138 1.00 91.75 443 LEU A CA 1
ATOM 3597 C C . LEU A 1 443 ? 7.288 -3.767 -8.358 1.00 91.75 443 LEU A C 1
ATOM 3599 O O . LEU A 1 443 ? 6.154 -3.978 -8.782 1.00 91.75 443 LEU A O 1
ATOM 3603 N N . TYR A 1 444 ? 7.517 -3.048 -7.256 1.00 89.56 444 TYR A N 1
ATOM 3604 C CA . TYR A 1 444 ? 6.451 -2.419 -6.477 1.00 89.56 444 TYR A CA 1
ATOM 3605 C C . TYR A 1 444 ? 5.636 -1.418 -7.313 1.00 89.56 444 TYR A C 1
ATOM 3607 O O . TYR A 1 444 ? 4.403 -1.455 -7.304 1.00 89.56 444 TYR A O 1
ATOM 3615 N N . LEU A 1 445 ? 6.315 -0.552 -8.071 1.00 93.06 445 LEU A N 1
ATOM 3616 C CA . LEU A 1 445 ? 5.662 0.430 -8.942 1.00 93.06 445 LEU A CA 1
ATOM 3617 C C . LEU A 1 445 ? 4.824 -0.247 -10.030 1.00 93.06 445 LEU A C 1
ATOM 3619 O O . LEU A 1 445 ? 3.687 0.153 -10.272 1.00 93.06 445 LEU A O 1
ATOM 3623 N N . LEU A 1 446 ? 5.352 -1.306 -10.644 1.00 94.25 446 LEU A N 1
ATOM 3624 C CA . LEU A 1 446 ? 4.660 -2.044 -11.693 1.00 94.25 446 LEU A CA 1
ATOM 3625 C C . LEU A 1 446 ? 3.414 -2.769 -11.167 1.00 94.25 446 LEU A C 1
ATOM 3627 O O . LEU A 1 446 ? 2.380 -2.762 -11.831 1.00 94.25 446 LEU A O 1
ATOM 3631 N N . ILE A 1 447 ? 3.475 -3.334 -9.957 1.00 92.69 447 ILE A N 1
ATOM 3632 C CA . ILE A 1 447 ? 2.310 -3.929 -9.286 1.00 92.69 447 ILE A CA 1
ATOM 3633 C C . ILE A 1 447 ? 1.227 -2.870 -9.053 1.00 92.69 447 ILE A C 1
ATOM 3635 O O . ILE A 1 447 ? 0.059 -3.106 -9.365 1.00 92.69 447 ILE A O 1
ATOM 3639 N N . ASN A 1 448 ? 1.595 -1.685 -8.562 1.00 91.94 448 ASN A N 1
ATOM 3640 C CA . ASN A 1 448 ? 0.639 -0.594 -8.355 1.00 91.94 448 ASN A CA 1
ATOM 3641 C C . ASN A 1 448 ? 0.039 -0.087 -9.671 1.00 91.94 448 ASN A C 1
ATOM 3643 O O . ASN A 1 448 ? -1.166 0.158 -9.748 1.00 91.94 448 ASN A O 1
ATOM 3647 N N . GLN A 1 449 ? 0.845 -0.004 -10.727 1.00 94.75 449 GLN A N 1
ATOM 3648 C CA . GLN A 1 449 ? 0.361 0.358 -12.053 1.00 94.75 449 GLN A CA 1
ATOM 3649 C C . GLN A 1 449 ? -0.614 -0.693 -12.606 1.00 94.75 449 GLN A C 1
ATOM 3651 O O . GLN A 1 449 ? -1.677 -0.335 -13.112 1.00 94.75 449 GLN A O 1
ATOM 3656 N N . ARG A 1 450 ? -0.319 -1.990 -12.436 1.00 95.19 450 ARG A N 1
ATOM 3657 C CA . ARG A 1 450 ? -1.236 -3.079 -12.803 1.00 95.19 450 ARG A CA 1
ATOM 3658 C C . ARG A 1 450 ? -2.551 -3.003 -12.024 1.00 95.19 450 ARG A C 1
ATOM 3660 O O . ARG A 1 450 ? -3.608 -3.175 -12.621 1.00 95.19 450 ARG A O 1
ATOM 3667 N N . ARG A 1 451 ? -2.515 -2.698 -10.720 1.00 92.69 451 ARG A N 1
ATOM 3668 C CA . ARG A 1 451 ? -3.726 -2.483 -9.898 1.00 92.69 451 ARG A CA 1
ATOM 3669 C C . ARG A 1 451 ? -4.575 -1.334 -10.432 1.00 92.69 451 ARG A C 1
ATOM 3671 O O . ARG A 1 451 ? -5.792 -1.470 -10.523 1.00 92.69 451 ARG A O 1
ATOM 3678 N N . LYS A 1 452 ? -3.934 -0.227 -10.823 1.00 94.44 452 LYS A N 1
ATOM 3679 C CA . LYS A 1 452 ? -4.611 0.906 -11.464 1.00 94.44 452 LYS A CA 1
ATOM 3680 C C . LYS A 1 452 ? -5.289 0.478 -12.767 1.00 94.44 452 LYS A C 1
ATOM 3682 O O . LYS A 1 452 ? -6.448 0.816 -12.967 1.00 94.44 452 LYS A O 1
ATOM 3687 N N . TRP A 1 453 ? -4.607 -0.288 -13.620 1.00 95.75 453 TRP A N 1
ATOM 3688 C CA . TRP A 1 453 ? -5.200 -0.795 -14.862 1.00 95.75 453 TRP A CA 1
ATOM 3689 C C . TRP A 1 453 ? -6.345 -1.778 -14.629 1.00 95.75 453 TRP A C 1
ATOM 3691 O O . TRP A 1 453 ? -7.345 -1.678 -15.323 1.00 95.75 453 TRP A O 1
ATOM 3701 N N . LEU A 1 454 ? -6.243 -2.669 -13.639 1.00 95.31 454 LEU A N 1
ATOM 3702 C CA . LEU A 1 454 ? -7.334 -3.577 -13.267 1.00 95.31 454 LEU A CA 1
ATOM 3703 C C . LEU A 1 454 ? -8.570 -2.817 -12.779 1.00 95.31 454 LEU A C 1
ATOM 3705 O O . LEU A 1 454 ? -9.681 -3.169 -13.154 1.00 95.31 454 LEU A O 1
ATOM 3709 N N . ARG A 1 455 ? -8.381 -1.754 -11.987 1.00 95.06 455 ARG A N 1
ATOM 3710 C CA . ARG A 1 455 ? -9.485 -0.885 -11.562 1.00 95.06 455 ARG A CA 1
ATOM 3711 C C . ARG A 1 455 ? -10.154 -0.205 -12.761 1.00 95.06 455 ARG A C 1
ATOM 3713 O O . ARG A 1 455 ? -11.365 -0.293 -12.889 1.00 95.06 455 ARG A O 1
ATOM 3720 N N . LEU A 1 456 ? -9.364 0.407 -13.646 1.00 96.06 456 LEU A N 1
ATOM 3721 C CA . LEU A 1 456 ? -9.888 1.049 -14.857 1.00 96.06 456 LEU A CA 1
ATOM 3722 C C . LEU A 1 456 ? -10.602 0.048 -15.773 1.00 96.06 456 LEU A C 1
ATOM 3724 O O . LEU A 1 456 ? -11.627 0.378 -16.352 1.00 96.06 456 LEU A O 1
ATOM 3728 N N . LEU A 1 457 ? -10.075 -1.173 -15.898 1.00 95.69 457 LEU A N 1
ATOM 3729 C CA . LEU A 1 457 ? -10.699 -2.210 -16.712 1.00 95.69 457 LEU A CA 1
ATOM 3730 C C . LEU A 1 457 ? -12.054 -2.614 -16.133 1.00 95.69 457 LEU A C 1
ATOM 3732 O O . LEU A 1 457 ? -13.014 -2.691 -16.883 1.00 95.69 457 LEU A O 1
ATOM 3736 N N . ARG A 1 458 ? -12.141 -2.800 -14.813 1.00 95.88 458 ARG A N 1
ATOM 3737 C CA . ARG A 1 458 ? -13.394 -3.103 -14.113 1.00 95.88 458 ARG A CA 1
ATOM 3738 C C .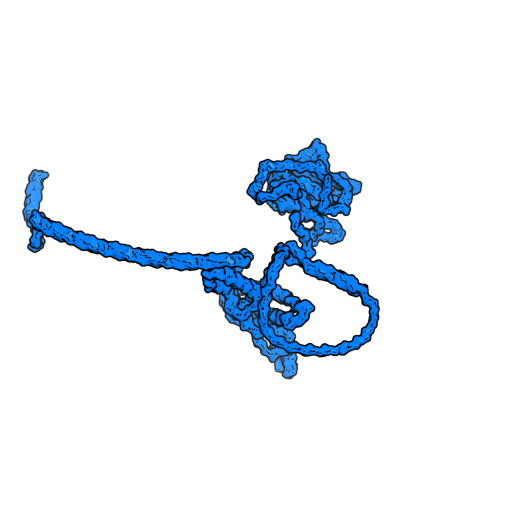 ARG A 1 458 ? -14.447 -2.008 -14.306 1.00 95.88 458 ARG A C 1
ATOM 3740 O O . ARG A 1 458 ? -15.609 -2.310 -14.524 1.00 95.88 458 ARG A O 1
ATOM 3747 N N . GLU A 1 459 ? -14.031 -0.744 -14.243 1.00 95.62 459 GLU A N 1
ATOM 3748 C CA . GLU A 1 459 ? -14.912 0.410 -14.475 1.00 95.62 459 GLU A CA 1
ATOM 3749 C C . GLU A 1 459 ? -15.415 0.484 -15.928 1.00 95.62 459 GLU A C 1
ATOM 3751 O O . GLU A 1 459 ? -16.521 0.959 -16.163 1.00 95.62 459 GLU A O 1
ATOM 3756 N N . GLN A 1 460 ? -14.621 0.019 -16.899 1.00 95.50 460 GLN A N 1
ATOM 3757 C CA . GLN A 1 460 ? -14.975 0.045 -18.324 1.00 95.50 460 GLN A CA 1
ATOM 3758 C C . GLN A 1 460 ? -15.763 -1.190 -18.782 1.00 95.50 460 GLN A C 1
ATOM 3760 O O . GLN A 1 460 ? -16.708 -1.063 -19.555 1.00 95.50 460 GLN A O 1
ATOM 3765 N N . SER A 1 461 ? -15.350 -2.387 -18.363 1.00 95.12 461 SER A N 1
ATOM 3766 C CA . SER A 1 461 ? -15.939 -3.666 -18.759 1.00 95.12 461 SER A CA 1
ATOM 3767 C C . SER A 1 461 ? -15.673 -4.736 -17.699 1.00 95.12 461 SER A C 1
ATOM 3769 O O . SER A 1 461 ? -14.554 -5.236 -17.545 1.00 95.12 461 SER A O 1
ATOM 3771 N N . GLU A 1 462 ? -16.735 -5.135 -17.003 1.00 95.06 462 GLU A N 1
ATOM 3772 C CA . GLU A 1 462 ? -16.685 -6.210 -16.009 1.00 95.06 462 GLU A CA 1
ATOM 3773 C C . GLU A 1 462 ? -16.373 -7.575 -16.658 1.00 95.06 462 GLU A C 1
ATOM 3775 O O . GLU A 1 462 ? -15.629 -8.374 -16.094 1.00 95.06 462 GLU A O 1
ATOM 3780 N N . GLU A 1 463 ? -16.861 -7.824 -17.878 1.00 94.62 463 GLU A N 1
ATOM 3781 C CA . GLU A 1 463 ? -16.618 -9.074 -18.615 1.00 94.62 463 GLU A CA 1
ATOM 3782 C C . GLU A 1 463 ? -15.132 -9.281 -18.933 1.00 94.62 463 GLU A C 1
ATOM 3784 O O . GLU A 1 463 ? -14.557 -10.334 -18.640 1.00 94.62 463 GLU A O 1
ATOM 3789 N N . ASP A 1 464 ? -14.477 -8.259 -19.497 1.00 93.50 464 ASP A N 1
ATOM 3790 C CA . ASP A 1 464 ? -13.042 -8.322 -19.774 1.00 93.50 464 ASP A CA 1
ATOM 3791 C C . ASP A 1 464 ? -12.233 -8.413 -18.483 1.00 93.50 464 ASP A C 1
ATOM 3793 O O . ASP A 1 464 ? -11.219 -9.111 -18.445 1.00 93.50 464 ASP A O 1
ATOM 3797 N N . PHE A 1 465 ? -12.666 -7.725 -17.425 1.00 95.88 465 PHE A N 1
ATOM 3798 C CA . PHE A 1 465 ? -12.033 -7.792 -16.114 1.00 95.88 465 PHE A CA 1
ATOM 3799 C C . PHE A 1 465 ? -12.049 -9.219 -15.549 1.00 95.88 465 PHE A C 1
ATOM 3801 O O . PHE A 1 465 ? -10.989 -9.737 -15.181 1.00 95.88 465 PHE A O 1
ATOM 3808 N N . GLN A 1 466 ? -13.207 -9.884 -15.552 1.00 94.81 466 GLN A N 1
ATOM 3809 C CA . GLN A 1 466 ? -13.334 -11.270 -15.097 1.00 94.81 466 GLN A CA 1
ATOM 3810 C C . GLN A 1 466 ? -12.529 -12.231 -15.975 1.00 94.81 466 GLN A C 1
ATOM 3812 O O . GLN A 1 466 ? -11.792 -13.067 -15.446 1.00 94.81 466 GLN A O 1
ATOM 3817 N N . ARG A 1 467 ? -12.572 -12.068 -17.307 1.00 94.38 467 ARG A N 1
ATOM 3818 C CA . ARG A 1 467 ? -11.745 -12.863 -18.230 1.00 94.38 467 ARG A CA 1
ATOM 3819 C C . ARG A 1 467 ? -10.256 -12.709 -17.918 1.00 94.38 467 ARG A C 1
ATOM 3821 O O . ARG A 1 467 ? -9.558 -13.708 -17.776 1.00 94.38 467 ARG A O 1
ATOM 3828 N N . CYS A 1 468 ? -9.772 -11.475 -17.752 1.00 94.56 468 CYS A N 1
ATOM 3829 C CA . CYS A 1 468 ? -8.371 -11.192 -17.425 1.00 94.56 468 CYS A CA 1
ATOM 3830 C C . CYS A 1 468 ? -7.933 -11.869 -16.122 1.00 94.56 468 CYS A C 1
ATOM 3832 O O . CYS A 1 468 ? -6.850 -12.450 -16.065 1.00 94.56 468 CYS A O 1
ATOM 3834 N N . ILE A 1 469 ? -8.752 -11.774 -15.074 1.00 94.06 469 ILE A N 1
ATOM 3835 C CA . ILE A 1 469 ? -8.467 -12.361 -13.760 1.00 94.06 469 ILE A CA 1
ATOM 3836 C C . ILE A 1 469 ? -8.382 -13.883 -13.838 1.00 94.06 469 ILE A C 1
ATOM 3838 O O . ILE A 1 469 ? -7.429 -14.463 -13.309 1.00 94.06 469 ILE A O 1
ATOM 3842 N N . ASN A 1 470 ? -9.333 -14.508 -14.531 1.00 93.62 470 ASN A N 1
ATOM 3843 C CA . ASN A 1 470 ? -9.417 -15.958 -14.660 1.00 93.62 470 ASN A CA 1
ATOM 3844 C C . ASN A 1 470 ? -8.257 -16.516 -15.500 1.00 93.62 470 ASN A C 1
ATOM 3846 O O . ASN A 1 470 ? -7.560 -17.429 -15.055 1.00 93.62 470 ASN A O 1
ATOM 3850 N N . GLU A 1 471 ? -7.990 -15.919 -16.665 1.00 93.12 471 GLU A N 1
ATOM 3851 C CA . GLU A 1 471 ? -6.923 -16.349 -17.581 1.00 93.12 471 GLU A CA 1
ATOM 3852 C C . GLU A 1 471 ? -5.527 -16.158 -16.986 1.00 93.12 471 GLU A C 1
ATOM 3854 O O . GLU A 1 471 ? -4.663 -17.041 -17.044 1.00 93.12 471 GLU A O 1
ATOM 3859 N N . LEU A 1 472 ? -5.288 -14.994 -16.376 1.00 92.31 472 LEU A N 1
ATOM 3860 C CA . LEU A 1 472 ? -3.993 -14.696 -15.778 1.00 92.31 472 LEU A CA 1
ATOM 3861 C C . LEU A 1 472 ? -3.831 -15.323 -14.395 1.00 92.31 472 LEU A C 1
ATOM 3863 O O . LEU A 1 472 ? -2.694 -15.397 -13.932 1.00 92.31 472 LEU A O 1
ATOM 3867 N N . LYS A 1 473 ? -4.905 -15.799 -13.752 1.00 91.50 473 LYS A N 1
ATOM 3868 C CA . LYS A 1 473 ? -4.918 -16.316 -12.373 1.00 91.50 473 LYS A CA 1
ATOM 3869 C C . LYS A 1 473 ? -4.372 -15.286 -11.378 1.00 91.50 473 LYS A C 1
ATOM 3871 O O . LYS A 1 473 ? -3.369 -15.528 -10.706 1.00 91.50 473 LYS A O 1
ATOM 3876 N N . ILE A 1 474 ? -4.986 -14.104 -11.353 1.00 91.50 474 ILE A N 1
ATOM 3877 C CA . ILE A 1 474 ? -4.605 -12.986 -10.472 1.00 91.50 474 ILE A CA 1
ATOM 3878 C C . ILE A 1 474 ? -5.737 -12.722 -9.485 1.00 91.50 474 ILE A C 1
ATOM 3880 O O . ILE A 1 474 ? -6.881 -12.580 -9.896 1.00 91.50 474 ILE A O 1
ATOM 3884 N N . SER A 1 475 ? -5.436 -12.562 -8.198 1.00 88.56 475 SER A N 1
ATOM 3885 C CA . SER A 1 475 ? -6.411 -12.079 -7.220 1.00 88.56 475 SER A CA 1
ATOM 3886 C C . SER A 1 475 ? -6.473 -10.546 -7.216 1.00 88.56 475 SER A C 1
ATOM 3888 O O . SER A 1 475 ? -5.471 -9.842 -7.029 1.00 88.56 475 SER A O 1
ATOM 3890 N N . TYR A 1 476 ? -7.672 -10.001 -7.435 1.00 89.94 476 TYR A N 1
ATOM 3891 C CA . TYR A 1 476 ? -7.918 -8.568 -7.303 1.00 89.94 476 TYR A CA 1
ATOM 3892 C C . TYR A 1 476 ? -8.269 -8.229 -5.855 1.00 89.94 476 TYR A C 1
ATOM 3894 O O . TYR A 1 476 ? -9.286 -8.665 -5.326 1.00 89.94 476 TYR A O 1
ATOM 3902 N N . ILE A 1 477 ? -7.407 -7.435 -5.220 1.00 84.56 477 ILE A N 1
ATOM 3903 C CA . ILE A 1 477 ? -7.574 -6.983 -3.838 1.00 84.56 477 ILE A CA 1
ATOM 3904 C C . ILE A 1 477 ? -7.703 -5.465 -3.859 1.00 84.56 477 ILE A C 1
ATOM 3906 O O . ILE A 1 477 ? -6.786 -4.766 -4.306 1.00 84.56 477 ILE A O 1
ATOM 3910 N N . ILE A 1 478 ? -8.829 -4.964 -3.353 1.00 83.94 478 ILE A N 1
ATOM 3911 C CA . ILE A 1 478 ? -9.049 -3.533 -3.153 1.00 83.94 478 ILE A CA 1
ATOM 3912 C C . ILE A 1 478 ? -8.131 -3.083 -2.017 1.00 83.94 478 ILE A C 1
ATOM 3914 O O . ILE A 1 478 ? -8.169 -3.633 -0.915 1.00 83.94 478 ILE A O 1
ATOM 3918 N N . GLN A 1 479 ? -7.271 -2.101 -2.291 1.00 74.75 479 GLN A N 1
ATOM 3919 C CA . GLN A 1 479 ? -6.434 -1.525 -1.246 1.00 74.75 479 GLN A CA 1
ATOM 3920 C C . GLN A 1 479 ? -7.337 -0.778 -0.267 1.00 74.75 479 GLN A C 1
ATOM 3922 O O . GLN A 1 479 ? -7.983 0.195 -0.644 1.00 74.75 479 GLN A O 1
ATOM 3927 N N . LYS A 1 480 ? -7.373 -1.248 0.983 1.00 72.81 480 LYS A N 1
ATOM 3928 C CA . LYS A 1 480 ? -7.946 -0.486 2.093 1.00 72.81 480 LYS A CA 1
ATOM 3929 C C . LYS A 1 480 ? -7.122 0.798 2.234 1.00 72.81 480 LYS A C 1
ATOM 3931 O O . LYS A 1 480 ? -5.902 0.762 2.034 1.00 72.81 480 LYS A O 1
ATOM 3936 N N . GLU A 1 481 ? -7.776 1.917 2.537 1.00 65.94 481 GLU A N 1
ATOM 3937 C CA . GLU A 1 481 ? -7.070 3.162 2.843 1.00 65.94 481 GLU A CA 1
ATOM 3938 C C . GLU A 1 481 ? -5.992 2.890 3.900 1.00 65.94 481 GLU A C 1
ATOM 3940 O O . GLU A 1 481 ? -6.204 2.043 4.780 1.00 65.94 481 GLU A O 1
ATOM 3945 N N . PRO A 1 482 ? -4.814 3.534 3.806 1.00 61.66 482 PRO A N 1
ATOM 3946 C CA . PRO A 1 482 ? -3.781 3.364 4.807 1.00 61.66 482 PRO A CA 1
ATOM 3947 C C . PRO A 1 482 ? -4.294 3.929 6.134 1.00 61.66 482 PRO A C 1
ATOM 3949 O O . PRO A 1 482 ? -4.162 5.113 6.425 1.00 61.66 482 PRO A O 1
ATOM 3952 N N . GLU A 1 483 ? -4.891 3.056 6.939 1.00 56.59 483 GLU A N 1
ATOM 3953 C CA . GLU A 1 483 ? -5.192 3.311 8.340 1.00 56.59 483 GLU A CA 1
ATOM 3954 C C . GLU A 1 483 ? -3.892 3.788 9.009 1.00 56.59 483 GLU A C 1
ATOM 3956 O O . GLU A 1 483 ? -2.815 3.254 8.709 1.00 56.59 483 GLU A O 1
ATOM 3961 N N . HIS A 1 484 ? -3.979 4.824 9.853 1.00 55.53 484 HIS A N 1
ATOM 3962 C CA . HIS A 1 484 ? -2.835 5.458 10.520 1.00 55.53 484 HIS A CA 1
ATOM 3963 C C . HIS A 1 484 ? -1.803 4.415 10.984 1.00 55.53 484 HIS A C 1
ATOM 3965 O O . HIS A 1 484 ? -2.204 3.362 11.478 1.00 55.53 484 HIS A O 1
ATOM 3971 N N . VAL A 1 485 ? -0.499 4.694 10.789 1.00 57.56 485 VAL A N 1
ATOM 3972 C CA . VAL A 1 485 ? 0.635 3.752 10.949 1.00 57.56 485 VAL A CA 1
ATOM 3973 C C . VAL A 1 485 ? 0.309 2.651 11.961 1.00 57.56 485 VAL A C 1
ATOM 3975 O O . VAL A 1 485 ? 0.278 2.907 13.166 1.00 57.56 485 VAL A O 1
ATOM 3978 N N . LYS A 1 486 ? 0.051 1.429 11.467 1.00 63.03 486 LYS A N 1
ATOM 3979 C CA . LYS A 1 486 ? -0.334 0.269 12.288 1.00 63.03 486 LYS A CA 1
ATOM 3980 C C . LYS A 1 486 ? 0.840 -0.190 13.150 1.00 63.03 486 LYS A C 1
ATOM 3982 O O . LYS A 1 486 ? 1.497 -1.193 12.875 1.00 63.03 486 LYS A O 1
ATOM 3987 N N . THR A 1 487 ? 1.133 0.566 14.202 1.00 78.56 487 THR A N 1
ATOM 3988 C CA . THR A 1 487 ? 2.060 0.139 15.247 1.00 78.56 487 THR A CA 1
ATOM 3989 C C . THR A 1 487 ? 1.521 -1.130 15.900 1.00 78.56 487 THR A C 1
ATOM 3991 O O . THR A 1 487 ? 0.308 -1.354 15.928 1.00 78.56 487 THR A O 1
ATOM 3994 N N . ARG A 1 488 ? 2.413 -1.952 16.466 1.00 82.06 488 ARG A N 1
ATOM 3995 C CA . ARG A 1 488 ? 2.027 -3.156 17.217 1.00 82.06 488 ARG A CA 1
ATOM 3996 C C . ARG A 1 488 ? 0.901 -2.870 18.205 1.00 82.06 488 ARG A C 1
ATOM 3998 O O . ARG A 1 488 ? -0.073 -3.607 18.231 1.00 82.06 488 ARG A O 1
ATOM 4005 N N . LYS A 1 489 ? 1.038 -1.773 18.960 1.00 83.56 489 LYS A N 1
ATOM 4006 C CA . LYS A 1 489 ? 0.064 -1.314 19.954 1.00 83.56 489 LYS A CA 1
ATOM 4007 C C . LYS A 1 489 ? -1.317 -1.106 19.327 1.00 83.56 489 LYS A C 1
ATOM 4009 O O . LYS A 1 489 ? -2.270 -1.746 19.755 1.00 83.56 489 LYS A O 1
ATOM 4014 N N . VAL A 1 490 ? -1.400 -0.285 18.279 1.00 83.88 490 VAL A N 1
ATOM 4015 C CA . VAL A 1 490 ? -2.670 0.025 17.600 1.00 83.88 490 VAL A CA 1
ATOM 4016 C C . VAL A 1 490 ? -3.308 -1.241 17.030 1.00 83.88 490 VAL A C 1
ATOM 4018 O O . VAL A 1 490 ? -4.493 -1.477 17.239 1.00 83.88 490 VAL A O 1
ATOM 4021 N N . TRP A 1 491 ? -2.528 -2.100 16.367 1.00 85.50 491 TRP A N 1
ATOM 4022 C CA . TRP A 1 491 ? -3.065 -3.344 15.813 1.00 85.50 491 TRP A CA 1
ATOM 4023 C C . TRP A 1 491 ? -3.581 -4.285 16.914 1.00 85.50 491 TRP A C 1
ATOM 4025 O O . TRP A 1 491 ? -4.700 -4.780 16.798 1.00 85.50 491 TRP A O 1
ATOM 4035 N N . SER A 1 492 ? -2.833 -4.472 18.010 1.00 85.50 492 SER A N 1
ATOM 4036 C CA . SER A 1 492 ? -3.284 -5.294 19.144 1.00 85.50 492 SER A CA 1
ATOM 4037 C C . SER A 1 492 ? -4.529 -4.729 19.833 1.00 85.50 492 SER A C 1
ATOM 4039 O O . SER A 1 492 ? -5.410 -5.494 20.210 1.00 85.50 492 SER A O 1
ATOM 4041 N N . GLU A 1 493 ? -4.645 -3.403 19.952 1.00 87.19 493 GLU A N 1
ATOM 4042 C CA . GLU A 1 493 ? -5.827 -2.749 20.526 1.00 87.19 493 GLU A CA 1
ATOM 4043 C C . GLU A 1 493 ? -7.070 -2.961 19.658 1.00 87.19 493 GLU A C 1
ATOM 4045 O O . GLU A 1 493 ? -8.147 -3.212 20.194 1.00 87.19 493 GLU A O 1
ATOM 4050 N N . VAL A 1 494 ? -6.936 -2.900 18.329 1.00 87.00 494 VAL A N 1
ATOM 4051 C CA 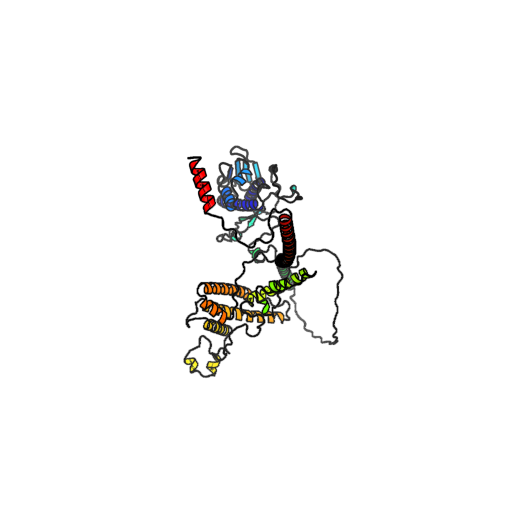. VAL A 1 494 ? -8.045 -3.180 17.402 1.00 87.00 494 VAL A CA 1
ATOM 4052 C C . VAL A 1 494 ? -8.510 -4.631 17.532 1.00 87.00 494 VAL A C 1
ATOM 4054 O O . VAL A 1 494 ? -9.713 -4.865 17.653 1.00 87.00 494 VAL A O 1
ATOM 4057 N N . GLN A 1 495 ? -7.581 -5.594 17.570 1.00 88.31 495 GLN A N 1
ATOM 4058 C CA . GLN A 1 495 ? -7.934 -7.008 17.759 1.00 88.31 495 GLN A CA 1
ATOM 4059 C C . GLN A 1 495 ? -8.599 -7.246 19.120 1.00 88.31 495 GLN A C 1
ATOM 4061 O O . GLN A 1 495 ? -9.628 -7.913 19.200 1.00 88.31 495 GLN A O 1
ATOM 4066 N N . LEU A 1 496 ? -8.069 -6.642 20.188 1.00 87.56 496 LEU A N 1
ATOM 4067 C CA . LEU A 1 496 ? -8.645 -6.741 21.527 1.00 87.56 496 LEU A CA 1
ATOM 4068 C C . LEU A 1 496 ? -10.056 -6.139 21.588 1.00 87.56 496 LEU A C 1
ATOM 4070 O O . LEU A 1 496 ? -10.962 -6.775 22.113 1.00 87.56 496 LEU A O 1
ATOM 4074 N N . LYS A 1 497 ? -10.274 -4.948 21.015 1.00 89.06 497 LYS A N 1
ATOM 4075 C CA . LYS A 1 497 ? -11.600 -4.308 20.966 1.00 89.06 497 LYS A CA 1
ATOM 4076 C C . LYS A 1 497 ? -12.616 -5.165 20.218 1.00 89.06 497 LYS A C 1
ATOM 4078 O O . LYS A 1 497 ? -13.726 -5.340 20.714 1.00 89.06 497 LYS A O 1
ATOM 4083 N N . ARG A 1 498 ? -12.233 -5.721 19.062 1.00 87.88 498 ARG A N 1
ATOM 4084 C CA . ARG A 1 498 ? -13.088 -6.640 18.298 1.00 87.88 498 ARG A CA 1
ATOM 4085 C C . ARG A 1 498 ? -13.436 -7.876 19.126 1.00 87.88 498 ARG A C 1
ATOM 4087 O O . ARG A 1 498 ? -14.600 -8.252 19.196 1.00 87.88 498 ARG A O 1
ATOM 4094 N N . ARG A 1 499 ? -12.450 -8.472 19.799 1.00 86.56 499 ARG A N 1
ATOM 4095 C CA . ARG A 1 499 ? -12.672 -9.658 20.629 1.00 86.56 499 ARG A CA 1
ATOM 4096 C C . ARG A 1 499 ? -13.575 -9.369 21.831 1.00 86.56 499 ARG A C 1
ATOM 4098 O O . ARG A 1 499 ? -14.496 -10.142 22.065 1.00 86.56 499 ARG A O 1
ATOM 4105 N N . ILE A 1 500 ? -13.370 -8.246 22.524 1.00 89.06 500 ILE A N 1
ATOM 4106 C CA . ILE A 1 500 ? -14.229 -7.789 23.630 1.00 89.06 500 ILE A CA 1
ATOM 4107 C C . ILE A 1 500 ? -15.668 -7.571 23.150 1.00 89.06 500 ILE A C 1
ATOM 4109 O O . ILE A 1 500 ? -16.601 -7.936 23.858 1.00 89.06 500 ILE A O 1
ATOM 4113 N N . ALA A 1 501 ? -15.865 -6.982 21.967 1.00 91.12 501 ALA A N 1
ATOM 4114 C CA . ALA A 1 501 ? -17.201 -6.795 21.404 1.00 91.12 501 ALA A CA 1
ATOM 4115 C C . ALA A 1 501 ? -17.910 -8.142 21.183 1.00 91.12 501 ALA A C 1
ATOM 4117 O O . ALA A 1 501 ? -19.025 -8.311 21.662 1.00 91.12 501 ALA A O 1
ATOM 4118 N N . LEU A 1 502 ? -17.222 -9.122 20.585 1.00 90.06 502 LEU A N 1
ATOM 4119 C CA . LEU A 1 502 ? -17.766 -10.472 20.383 1.00 90.06 502 LEU A CA 1
ATOM 4120 C C . LEU A 1 502 ? -18.124 -11.179 21.700 1.00 90.06 502 LEU A C 1
ATOM 4122 O O . LEU A 1 502 ? -19.089 -11.931 21.756 1.00 90.06 502 LEU A O 1
ATOM 4126 N N . GLU A 1 503 ? -17.354 -10.977 22.771 1.00 89.38 503 GLU A N 1
ATOM 4127 C CA . GLU A 1 503 ? -17.692 -11.558 24.082 1.00 89.38 503 GLU A CA 1
ATOM 4128 C C . GLU A 1 503 ? -18.877 -10.870 24.737 1.00 89.38 503 GLU A C 1
ATOM 4130 O O . GLU A 1 503 ? -19.726 -11.546 25.312 1.00 89.38 503 GLU A O 1
ATOM 4135 N N . LYS A 1 504 ? -18.962 -9.543 24.616 1.00 93.88 504 LYS A N 1
ATOM 4136 C CA . LYS A 1 504 ? -20.125 -8.787 25.079 1.00 93.88 504 LYS A CA 1
ATOM 4137 C C . LYS A 1 504 ? -21.392 -9.225 24.355 1.00 93.88 504 LYS A C 1
ATOM 4139 O O . LYS A 1 504 ? -22.412 -9.384 25.011 1.00 93.88 504 LYS A O 1
ATOM 4144 N N . GLU A 1 505 ? -21.325 -9.448 23.044 1.00 94.81 505 GLU A N 1
ATOM 4145 C CA . GLU A 1 505 ? -22.452 -9.958 22.256 1.00 94.81 505 GLU A CA 1
ATOM 4146 C C . GLU A 1 505 ? -22.876 -11.353 22.726 1.00 94.81 505 GLU A C 1
ATOM 4148 O O . GLU A 1 505 ? -24.044 -11.540 23.045 1.00 94.81 505 GLU A O 1
ATOM 4153 N N . LYS A 1 506 ? -21.937 -12.293 22.905 1.00 94.19 506 LYS A N 1
ATOM 4154 C CA . LYS A 1 506 ? -22.249 -13.631 23.444 1.00 94.19 506 LYS A CA 1
ATOM 4155 C C . LYS A 1 506 ? -22.894 -13.583 24.829 1.00 94.19 506 LYS A C 1
ATOM 4157 O O . LYS A 1 506 ? -23.898 -14.242 25.070 1.00 94.19 506 LYS A O 1
ATOM 4162 N N . GLN A 1 507 ? -22.341 -12.784 25.742 1.00 95.56 507 GLN A N 1
ATOM 4163 C CA . GLN A 1 507 ? -22.915 -12.621 27.081 1.00 95.56 507 GLN A CA 1
ATOM 4164 C C . GLN A 1 507 ? -24.307 -11.984 27.023 1.00 95.56 507 GLN A C 1
ATOM 4166 O O . GLN A 1 507 ? -25.195 -12.370 27.780 1.00 95.56 507 GLN A O 1
ATOM 4171 N N . LEU A 1 508 ? -24.514 -11.018 26.125 1.00 97.12 508 LEU A N 1
ATOM 4172 C CA . LEU A 1 508 ? -25.813 -10.391 25.916 1.00 97.12 508 LEU A CA 1
ATOM 4173 C C . LEU A 1 508 ? -26.835 -11.392 25.361 1.00 97.12 508 LEU A C 1
ATOM 4175 O O . LEU A 1 508 ? -27.972 -11.395 25.822 1.00 97.12 508 LEU A O 1
ATOM 4179 N N . GLU A 1 509 ? -26.436 -12.256 24.425 1.00 96.62 509 GLU A N 1
ATOM 4180 C CA . GLU A 1 509 ? -27.269 -13.341 23.893 1.00 96.62 509 GLU A CA 1
ATOM 4181 C C . GLU A 1 509 ? -27.662 -14.338 24.989 1.00 96.62 509 GLU A C 1
ATOM 4183 O O . GLU A 1 509 ? -28.842 -14.651 25.139 1.00 96.62 509 GLU A O 1
ATOM 4188 N N . GLU A 1 510 ? -26.711 -14.778 25.817 1.00 96.75 510 GLU A N 1
ATOM 4189 C CA . GLU A 1 510 ? -26.987 -15.666 26.953 1.00 96.75 510 GLU A CA 1
ATOM 4190 C C . GLU A 1 510 ? -27.958 -15.029 27.956 1.00 96.75 510 GLU A C 1
ATOM 4192 O O . GLU A 1 510 ? -28.910 -15.669 28.407 1.00 96.75 510 GLU A O 1
ATOM 4197 N N . LEU A 1 511 ? -27.750 -13.753 28.297 1.00 97.38 511 LEU A N 1
ATOM 4198 C CA . LEU A 1 511 ? -28.658 -13.011 29.170 1.00 97.38 511 LEU A CA 1
ATOM 4199 C C . LEU A 1 511 ? -30.038 -12.836 28.532 1.00 97.38 511 LEU A C 1
ATOM 4201 O O . LEU A 1 511 ? -31.044 -12.937 29.232 1.00 97.38 511 LEU A O 1
ATOM 4205 N N . HIS A 1 512 ? -30.101 -12.599 27.221 1.00 96.88 512 HIS A N 1
ATOM 4206 C CA . HIS A 1 512 ? -31.356 -12.480 26.489 1.00 96.88 512 HIS A CA 1
ATOM 4207 C C . HIS A 1 512 ? -32.151 -13.790 26.525 1.00 96.88 512 HIS A C 1
ATOM 4209 O O . HIS A 1 512 ? -33.349 -13.762 26.808 1.00 96.88 512 HIS A O 1
ATOM 4215 N N . ILE A 1 513 ? -31.484 -14.929 26.315 1.00 97.25 513 ILE A N 1
ATOM 4216 C CA . ILE A 1 513 ? -32.094 -16.261 26.413 1.00 97.25 513 ILE A CA 1
ATOM 4217 C C . ILE A 1 513 ? -32.631 -16.493 27.830 1.00 97.25 513 ILE A C 1
ATOM 4219 O O . ILE A 1 513 ? -33.822 -16.758 27.984 1.00 97.25 513 ILE A O 1
ATOM 4223 N N . ARG A 1 514 ? -31.814 -16.269 28.869 1.00 96.94 514 ARG A N 1
ATOM 4224 C CA . ARG A 1 514 ? -32.251 -16.424 30.271 1.00 96.94 514 ARG A CA 1
ATOM 4225 C C . ARG A 1 514 ? -33.428 -15.518 30.627 1.00 96.94 514 ARG A C 1
ATOM 4227 O O . ARG A 1 514 ? -34.341 -15.925 31.337 1.00 96.94 514 ARG A O 1
ATOM 4234 N N . LEU A 1 515 ? -33.423 -14.269 30.160 1.00 96.88 515 LEU A N 1
ATOM 4235 C CA . LEU A 1 515 ? -34.534 -13.341 30.391 1.00 96.88 515 LEU A CA 1
ATOM 4236 C C . LEU A 1 515 ? -35.815 -13.796 29.690 1.00 96.88 515 LEU A C 1
ATOM 4238 O O . LEU A 1 515 ? -36.900 -13.617 30.245 1.00 96.88 515 LEU A O 1
ATOM 4242 N N . LYS A 1 516 ? -35.699 -14.378 28.494 1.00 96.06 516 LYS A N 1
ATOM 4243 C CA . LYS A 1 516 ? -36.833 -14.935 27.761 1.00 96.06 516 LYS A CA 1
ATOM 4244 C C . LYS A 1 516 ? -37.424 -16.139 28.495 1.00 96.06 516 LYS A C 1
ATOM 4246 O O . LYS A 1 516 ? -38.628 -16.147 28.725 1.00 96.06 516 LYS A O 1
ATOM 4251 N N . GLU A 1 517 ? -36.588 -17.074 28.940 1.00 96.12 517 GLU A N 1
ATOM 4252 C CA . GLU A 1 517 ? -37.001 -18.241 29.734 1.00 96.12 517 GLU A CA 1
ATOM 4253 C C . GLU A 1 517 ? -37.694 -17.815 31.036 1.00 96.12 517 GLU A C 1
ATOM 4255 O O . GLU A 1 517 ? -38.841 -18.184 31.276 1.00 96.12 517 GLU A O 1
ATOM 4260 N N . ASN A 1 518 ? -37.076 -16.918 31.812 1.00 96.25 518 ASN A N 1
ATOM 4261 C CA . ASN A 1 518 ? -37.667 -16.386 33.046 1.00 96.25 518 ASN A CA 1
ATOM 4262 C C . ASN A 1 518 ? -39.009 -15.676 32.805 1.00 96.25 518 ASN A C 1
ATOM 4264 O O . ASN A 1 518 ? -39.900 -15.691 33.657 1.00 96.25 518 ASN A O 1
ATOM 4268 N N . ARG A 1 519 ? -39.160 -14.994 31.662 1.00 95.62 519 ARG A N 1
ATOM 4269 C CA . ARG A 1 519 ? -40.423 -14.351 31.282 1.00 95.62 519 ARG A CA 1
ATOM 4270 C C . ARG A 1 519 ? -41.485 -15.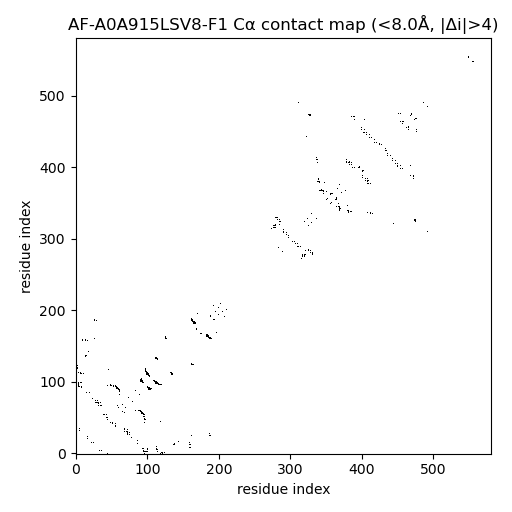391 30.947 1.00 95.62 519 ARG A C 1
ATOM 4272 O O . ARG A 1 519 ? -42.627 -15.217 31.357 1.00 95.62 519 ARG A O 1
ATOM 4279 N N . GLU A 1 520 ? -41.127 -16.438 30.211 1.00 95.62 520 GLU A N 1
ATOM 4280 C CA . GLU A 1 520 ? -42.035 -17.537 29.882 1.00 95.62 520 GLU A CA 1
ATOM 4281 C C . GLU A 1 520 ? -42.480 -18.289 31.142 1.00 95.62 520 GLU A C 1
ATOM 4283 O O . GLU A 1 520 ? -43.668 -18.561 31.286 1.00 95.62 520 GLU A O 1
ATOM 4288 N N . GLU A 1 521 ? -41.577 -18.544 32.090 1.00 95.44 521 GLU A N 1
ATOM 4289 C CA . GLU A 1 521 ? -41.911 -19.147 33.387 1.00 95.44 521 GLU A CA 1
ATOM 4290 C C . GLU A 1 521 ? -42.876 -18.280 34.200 1.00 95.44 521 GLU A C 1
ATOM 4292 O O . GLU A 1 521 ? -43.904 -18.772 34.664 1.00 95.44 521 GLU A O 1
ATOM 4297 N N . LYS A 1 522 ? -42.610 -16.972 34.313 1.00 95.38 522 LYS A N 1
ATOM 4298 C CA . LYS A 1 522 ? -43.521 -16.039 35.000 1.00 95.38 522 LYS A CA 1
ATOM 4299 C C . LYS A 1 522 ? -44.881 -15.931 34.315 1.00 95.38 522 LYS A C 1
ATOM 4301 O O . LYS A 1 522 ? -45.899 -15.808 34.985 1.00 95.38 522 LYS A O 1
ATOM 4306 N N . LEU A 1 523 ? -44.920 -15.952 32.984 1.00 95.12 523 LEU A N 1
ATOM 4307 C CA . LEU A 1 523 ? -46.185 -15.948 32.249 1.00 95.12 523 LEU A CA 1
ATOM 4308 C C . LEU A 1 523 ? -46.982 -17.229 32.507 1.00 95.12 523 LEU A C 1
ATOM 4310 O O . LEU A 1 523 ? -48.196 -17.144 32.673 1.00 95.12 523 LEU A O 1
ATOM 4314 N N . ARG A 1 524 ? -46.317 -18.390 32.591 1.00 94.56 524 ARG A N 1
ATOM 4315 C CA . ARG A 1 524 ? -46.965 -19.653 32.977 1.00 94.56 524 ARG A CA 1
ATOM 4316 C C . ARG A 1 524 ? -47.545 -19.562 34.385 1.00 94.56 524 ARG A C 1
ATOM 4318 O O . ARG A 1 524 ? -48.731 -19.817 34.541 1.00 94.56 524 ARG A O 1
ATOM 4325 N N . SER A 1 525 ? -46.768 -19.094 35.367 1.00 95.25 525 SER A N 1
ATOM 4326 C CA . SER A 1 525 ? -47.257 -18.971 36.747 1.00 95.25 525 SER A CA 1
ATOM 4327 C C . SER A 1 525 ? -48.447 -18.013 36.868 1.00 95.25 525 SER A C 1
ATOM 4329 O O . SER A 1 525 ? -49.416 -18.334 37.546 1.00 95.25 525 SER A O 1
ATOM 4331 N N . ILE A 1 526 ? -48.409 -16.867 36.175 1.00 94.88 526 ILE A N 1
ATOM 4332 C CA . ILE A 1 526 ? -49.528 -15.907 36.147 1.00 94.88 526 ILE A CA 1
ATOM 4333 C C . ILE A 1 526 ? -50.770 -16.535 35.506 1.00 94.88 526 ILE A C 1
ATOM 4335 O O . ILE A 1 526 ? -51.883 -16.325 35.981 1.00 94.88 526 ILE A O 1
ATOM 4339 N N . ASN A 1 527 ? -50.603 -17.297 34.424 1.00 94.81 527 ASN A N 1
ATOM 4340 C CA . ASN A 1 527 ? -51.719 -17.949 33.748 1.00 94.81 527 ASN A CA 1
ATOM 4341 C C . ASN A 1 527 ? -52.348 -19.048 34.620 1.00 94.81 527 ASN A C 1
ATOM 4343 O O . ASN A 1 527 ? -53.570 -19.167 34.669 1.00 94.81 527 ASN A O 1
ATOM 4347 N N . ASP A 1 528 ? -51.529 -19.814 35.341 1.00 95.44 528 ASP A N 1
ATOM 4348 C CA . ASP A 1 528 ? -51.996 -20.827 36.291 1.00 95.44 528 ASP A CA 1
ATOM 4349 C C . ASP A 1 528 ? -52.768 -20.186 37.456 1.00 95.44 528 ASP A C 1
ATOM 4351 O O . ASP A 1 528 ? -53.866 -20.635 37.790 1.00 95.44 528 ASP A O 1
ATOM 4355 N N . GLU A 1 529 ? -52.258 -19.085 38.018 1.00 95.88 529 GLU A N 1
ATOM 4356 C CA . GLU A 1 529 ? -52.935 -18.312 39.067 1.00 95.88 529 GLU A CA 1
ATOM 4357 C C . GLU A 1 529 ? -54.261 -17.706 38.573 1.00 95.88 529 GLU A C 1
ATOM 4359 O O . GLU A 1 529 ? -55.289 -17.817 39.242 1.00 95.88 529 GLU A O 1
ATOM 4364 N N . ALA A 1 530 ? -54.285 -17.144 37.361 1.00 94.12 530 ALA A N 1
ATOM 4365 C CA . ALA A 1 530 ? -55.506 -16.627 36.746 1.00 94.12 530 ALA A CA 1
ATOM 4366 C C . ALA A 1 530 ? -56.558 -17.730 36.523 1.00 94.12 530 ALA A C 1
ATOM 4368 O O . ALA A 1 530 ? -57.753 -17.502 36.722 1.00 94.12 530 ALA A O 1
ATOM 4369 N N . ASN A 1 531 ? -56.132 -18.937 36.141 1.00 94.62 531 ASN A N 1
ATOM 4370 C CA . ASN A 1 531 ? -57.026 -20.085 35.991 1.00 94.62 531 ASN A CA 1
ATOM 4371 C C . ASN A 1 531 ? -57.614 -20.535 37.335 1.00 94.62 531 ASN A C 1
ATOM 4373 O O . ASN A 1 531 ? -58.805 -20.845 37.401 1.00 94.62 531 ASN A O 1
ATOM 4377 N N . LEU A 1 532 ? -56.813 -20.538 38.405 1.00 95.81 532 LEU A N 1
ATOM 4378 C CA . LEU A 1 532 ? -57.282 -20.840 39.760 1.00 95.81 532 LEU A CA 1
ATOM 4379 C C . LEU A 1 532 ? -58.329 -19.823 40.228 1.00 95.81 532 LEU A C 1
ATOM 4381 O O . LEU A 1 532 ? -59.434 -20.220 40.597 1.00 95.81 532 LEU A O 1
ATOM 4385 N N . LEU A 1 533 ? -58.029 -18.527 40.117 1.00 94.69 533 LEU A N 1
ATOM 4386 C CA . LEU A 1 533 ? -58.956 -17.452 40.488 1.00 94.69 533 LEU A CA 1
ATOM 4387 C C . LEU A 1 533 ? -60.264 -17.510 39.684 1.00 94.69 533 LEU A C 1
ATOM 4389 O O . LEU A 1 533 ? -61.344 -17.316 40.237 1.00 94.69 533 LEU A O 1
ATOM 4393 N N . ASN A 1 534 ? -60.200 -17.833 38.389 1.00 94.56 534 ASN A N 1
ATOM 4394 C CA . ASN A 1 534 ? -61.396 -18.020 37.564 1.00 94.56 534 ASN A CA 1
ATOM 4395 C C . ASN A 1 534 ? -62.262 -19.199 38.035 1.00 94.56 534 ASN A C 1
ATOM 4397 O O . ASN A 1 534 ? -63.490 -19.127 37.964 1.00 94.56 534 ASN A O 1
ATOM 4401 N N . ASN A 1 535 ? -61.650 -20.284 38.512 1.00 95.12 535 ASN A N 1
ATOM 4402 C CA . ASN A 1 535 ? -62.387 -21.416 39.069 1.00 95.12 535 ASN A CA 1
ATOM 4403 C C . ASN A 1 535 ? -63.038 -21.057 40.412 1.00 95.12 535 ASN A C 1
ATOM 4405 O O . ASN A 1 535 ? -64.200 -21.397 40.626 1.00 95.12 535 ASN A O 1
ATOM 4409 N N . GLU A 1 536 ? -62.336 -20.330 41.283 1.00 94.62 536 GLU A N 1
ATOM 4410 C CA . GLU A 1 536 ? -62.903 -19.820 42.538 1.00 94.62 536 GLU A CA 1
ATOM 4411 C C . GLU A 1 536 ? -64.078 -18.872 42.281 1.00 94.62 536 GLU A C 1
ATOM 4413 O O . GLU A 1 536 ? -65.136 -19.019 42.892 1.00 94.62 536 GLU A O 1
ATOM 4418 N N . LEU A 1 537 ? -63.942 -17.949 41.322 1.00 93.69 537 LEU A N 1
ATOM 4419 C CA . LEU A 1 537 ? -65.032 -17.064 40.911 1.00 93.69 537 LEU A CA 1
ATOM 4420 C C . LEU A 1 537 ? -66.261 -17.852 40.454 1.00 93.69 537 LEU A C 1
ATOM 4422 O O . LEU A 1 537 ? -67.369 -17.538 40.886 1.00 93.69 537 LEU A O 1
ATOM 4426 N N . LYS A 1 538 ? -66.084 -18.901 39.639 1.00 93.56 538 LYS A N 1
ATOM 4427 C CA . LYS A 1 538 ? -67.194 -19.776 39.225 1.00 93.56 538 LYS A CA 1
ATOM 4428 C C . LYS A 1 538 ? -67.872 -20.443 40.420 1.00 93.56 538 LYS A C 1
ATOM 4430 O O . LYS A 1 538 ? -69.094 -20.392 40.512 1.00 93.56 538 LYS A O 1
ATOM 4435 N N . GLN A 1 539 ? -67.102 -20.990 41.361 1.00 94.19 539 GLN A N 1
ATOM 4436 C CA . GLN A 1 539 ? -67.654 -21.607 42.574 1.00 94.19 539 GLN A CA 1
ATOM 4437 C C . GLN A 1 539 ? -68.419 -20.599 43.441 1.00 94.19 539 GLN A C 1
ATOM 4439 O O . GLN A 1 539 ? -69.488 -20.909 43.965 1.00 94.19 539 GLN A O 1
ATOM 4444 N N . ILE A 1 540 ? -67.899 -19.377 43.591 1.00 92.69 540 ILE A N 1
ATOM 4445 C CA . ILE A 1 540 ? -68.575 -18.303 44.328 1.00 92.69 540 ILE A CA 1
ATOM 4446 C C . ILE A 1 540 ? -69.871 -17.904 43.617 1.00 92.69 540 ILE A C 1
ATOM 4448 O O . ILE A 1 540 ? -70.894 -17.749 44.280 1.00 92.69 540 ILE A O 1
ATOM 4452 N N . MET A 1 541 ? -69.857 -17.770 42.287 1.00 90.88 541 MET A N 1
ATOM 4453 C CA . MET A 1 541 ? -71.056 -17.467 41.501 1.00 90.88 541 MET A CA 1
ATOM 4454 C C . MET A 1 541 ? -72.110 -18.571 41.620 1.00 90.88 541 MET A C 1
ATOM 4456 O O . MET A 1 541 ? -73.278 -18.261 41.839 1.00 90.88 541 MET A O 1
ATOM 4460 N N . GLU A 1 542 ? -71.713 -19.842 41.549 1.00 89.94 542 GLU A N 1
ATOM 4461 C CA . GLU A 1 542 ? -72.608 -20.982 41.783 1.00 89.94 542 GLU A CA 1
ATOM 4462 C C . GLU A 1 542 ? -73.196 -20.951 43.197 1.00 89.94 542 GLU A C 1
ATOM 4464 O O . GLU A 1 542 ? -74.402 -21.117 43.378 1.00 89.94 542 GLU A O 1
ATOM 4469 N N . ARG A 1 543 ? -72.376 -20.664 44.213 1.00 89.06 543 ARG A N 1
ATOM 4470 C CA . ARG A 1 543 ? -72.830 -20.567 45.604 1.00 89.06 543 ARG A CA 1
ATOM 4471 C C . ARG A 1 543 ? -73.781 -19.391 45.827 1.00 89.06 543 ARG A C 1
ATOM 4473 O O . ARG A 1 543 ? -74.783 -19.542 46.521 1.00 89.06 543 ARG A O 1
ATOM 4480 N N . LEU A 1 544 ? -73.501 -18.232 45.231 1.00 87.44 544 LEU A N 1
ATOM 4481 C CA . LEU A 1 544 ? -74.405 -17.078 45.238 1.00 87.44 544 LEU A CA 1
ATOM 4482 C C . LEU A 1 544 ? -75.723 -17.399 44.529 1.00 87.44 544 LEU A C 1
ATOM 4484 O O . LEU A 1 544 ? -76.785 -17.019 45.016 1.00 87.44 544 LEU A O 1
ATOM 4488 N N . HIS A 1 545 ? -75.672 -18.126 43.413 1.00 84.00 545 HIS A N 1
ATOM 4489 C CA . HIS A 1 545 ? -76.864 -18.579 42.707 1.00 84.00 545 HIS A CA 1
ATOM 4490 C C . HIS A 1 545 ? -77.713 -19.518 43.580 1.00 84.00 545 HIS A C 1
ATOM 4492 O O . HIS A 1 545 ? -78.916 -19.304 43.717 1.00 84.00 545 HIS A O 1
ATOM 4498 N N . GLN A 1 546 ? -77.088 -20.482 44.262 1.00 83.00 546 GLN A N 1
ATOM 4499 C CA . GLN A 1 546 ? -77.761 -21.350 45.236 1.00 83.00 546 GLN A CA 1
ATOM 4500 C C . GLN A 1 546 ? -78.378 -20.561 46.402 1.00 83.00 546 GLN A C 1
ATOM 4502 O O . GLN A 1 546 ? -79.507 -20.838 46.803 1.00 83.00 546 GLN A O 1
ATOM 4507 N N . LEU A 1 547 ? -77.680 -19.554 46.935 1.00 82.12 547 LEU A N 1
ATOM 4508 C CA . LEU A 1 547 ? -78.221 -18.689 47.990 1.00 82.12 547 LEU A CA 1
ATOM 4509 C C . LEU A 1 547 ? -79.425 -17.872 47.506 1.00 82.12 547 LEU A C 1
ATOM 4511 O O . LEU A 1 547 ? -80.424 -17.792 48.216 1.00 82.12 547 LEU A O 1
ATOM 4515 N N . ASN A 1 548 ? -79.380 -17.328 46.288 1.00 80.12 548 ASN A N 1
ATOM 4516 C CA . ASN A 1 548 ? -80.515 -16.614 45.695 1.00 80.12 548 ASN A CA 1
ATOM 4517 C C . ASN A 1 548 ? -81.746 -17.516 45.501 1.00 80.12 548 ASN A C 1
ATOM 4519 O O . ASN A 1 548 ? -82.878 -17.046 45.652 1.00 80.12 548 ASN A O 1
ATOM 4523 N N . ILE A 1 549 ? -81.536 -18.807 45.214 1.00 77.00 549 ILE A N 1
ATOM 4524 C CA . ILE A 1 549 ? -82.595 -19.826 45.186 1.00 77.00 549 ILE A CA 1
ATOM 4525 C C . ILE A 1 549 ? -83.203 -20.028 46.584 1.00 77.00 549 ILE A C 1
ATOM 4527 O O . ILE A 1 549 ? -84.425 -20.030 46.732 1.00 77.00 549 ILE A O 1
ATOM 4531 N N . ILE A 1 550 ? -82.371 -20.150 47.625 1.00 76.94 550 ILE A N 1
ATOM 4532 C CA . ILE A 1 550 ? -82.819 -20.349 49.017 1.00 76.94 550 ILE A CA 1
ATOM 4533 C C . ILE A 1 550 ? -83.582 -19.124 49.548 1.00 76.94 550 ILE A C 1
ATOM 4535 O O . ILE A 1 550 ? -84.624 -19.272 50.186 1.00 76.94 550 ILE A O 1
ATOM 4539 N N . GLU A 1 551 ? -83.106 -17.912 49.252 1.00 76.50 551 GLU A N 1
ATOM 4540 C CA . GLU A 1 551 ? -83.761 -16.648 49.628 1.00 76.50 551 GLU A CA 1
ATOM 4541 C C . GLU A 1 551 ? -85.035 -16.349 48.813 1.00 76.50 551 GLU A C 1
ATOM 4543 O O . GLU A 1 551 ? -85.666 -15.313 49.024 1.00 76.50 551 GLU A O 1
ATOM 4548 N N . LYS A 1 552 ? -85.437 -17.243 47.894 1.00 65.31 552 LYS A N 1
ATOM 4549 C CA . LYS A 1 552 ? -86.600 -17.104 46.997 1.00 65.31 552 LYS A CA 1
ATOM 4550 C C . LYS A 1 552 ? -86.558 -15.870 46.083 1.00 65.31 552 LYS A C 1
ATOM 4552 O O . LYS A 1 552 ? -87.594 -15.457 45.568 1.00 65.31 552 LYS A O 1
ATOM 4557 N N . LYS A 1 553 ? -85.376 -15.286 45.854 1.00 61.53 553 LYS A N 1
ATOM 4558 C CA . LYS A 1 553 ? -85.182 -14.196 44.878 1.00 61.53 553 LYS A CA 1
ATOM 4559 C C . LYS A 1 553 ? -85.140 -14.716 43.440 1.00 61.53 553 LYS A C 1
ATOM 4561 O O . LYS A 1 553 ? -85.492 -13.990 42.518 1.00 61.53 553 LYS A O 1
ATOM 4566 N N . THR A 1 554 ? -84.740 -15.972 43.254 1.00 58.38 554 THR A N 1
ATOM 4567 C CA . THR A 1 554 ? -84.756 -16.695 41.973 1.00 58.38 554 THR A CA 1
ATOM 4568 C C . THR A 1 554 ? -85.327 -18.098 42.183 1.00 58.38 554 THR A C 1
ATOM 4570 O O . THR A 1 554 ? -85.104 -18.690 43.233 1.00 58.38 554 THR A O 1
ATOM 4573 N N . VAL A 1 555 ? -86.064 -18.648 41.216 1.00 58.47 555 VAL A N 1
ATOM 4574 C CA . VAL A 1 555 ? -86.646 -20.004 41.305 1.00 58.47 555 VAL A CA 1
ATOM 4575 C C . VAL A 1 555 ? -85.670 -21.017 40.693 1.00 58.47 555 VAL A C 1
ATOM 4577 O O . VAL A 1 555 ? -85.119 -20.754 39.626 1.00 58.47 555 VAL A O 1
ATOM 4580 N N . ALA A 1 556 ? -85.432 -22.149 41.365 1.00 53.03 556 ALA A N 1
ATOM 4581 C CA . ALA A 1 556 ? -84.660 -23.261 40.799 1.00 53.03 556 ALA A CA 1
ATOM 4582 C C . ALA A 1 556 ? -85.457 -23.955 39.684 1.00 53.03 556 ALA A C 1
ATOM 4584 O O . ALA A 1 556 ? -86.647 -24.200 39.862 1.00 53.03 556 ALA A O 1
ATOM 4585 N N . ASP A 1 557 ? -84.792 -24.278 38.571 1.00 57.62 557 ASP A N 1
ATOM 4586 C CA . ASP A 1 557 ? -85.354 -24.968 37.401 1.00 57.62 557 ASP A CA 1
ATOM 4587 C C . ASP A 1 557 ? -86.566 -24.267 36.761 1.00 57.62 557 ASP A C 1
ATOM 4589 O O . ASP A 1 557 ? -87.705 -24.734 36.811 1.00 57.62 557 ASP A O 1
ATOM 4593 N N . ILE A 1 558 ? -86.317 -23.144 36.079 1.00 55.88 558 ILE A N 1
ATOM 4594 C CA . ILE A 1 558 ? -87.300 -22.556 35.159 1.00 55.88 558 ILE A CA 1
ATOM 4595 C C . ILE A 1 558 ? -87.327 -23.411 33.884 1.00 55.88 558 ILE A C 1
ATOM 4597 O O . ILE A 1 558 ? -86.576 -23.176 32.939 1.00 55.88 558 ILE A O 1
ATOM 4601 N N . VAL A 1 559 ? -88.195 -24.422 33.850 1.00 49.84 559 VAL A N 1
ATOM 4602 C CA . VAL A 1 559 ? -88.574 -25.095 32.601 1.00 49.84 559 VAL A CA 1
ATOM 4603 C C . VAL A 1 559 ? -89.749 -24.328 31.994 1.00 49.84 559 VAL A C 1
ATOM 4605 O O . VAL A 1 559 ? -90.902 -24.553 32.353 1.00 49.84 559 VAL A O 1
ATOM 4608 N N . GLY A 1 560 ? -89.438 -23.400 31.087 1.00 57.12 560 GLY A N 1
ATOM 4609 C CA . GLY A 1 560 ? -90.415 -22.676 30.269 1.00 57.12 560 GLY A CA 1
ATOM 4610 C C . GLY A 1 560 ? -90.056 -21.204 30.063 1.00 57.12 560 GLY A C 1
ATOM 4611 O O . GLY A 1 560 ? -89.898 -20.458 31.026 1.00 57.12 560 GLY A O 1
ATOM 4612 N N . GLU A 1 561 ? -89.950 -20.771 28.804 1.00 52.38 561 GLU A N 1
ATOM 4613 C CA . GLU A 1 561 ? -89.885 -19.347 28.457 1.00 52.38 561 GLU A CA 1
ATOM 4614 C C . GLU A 1 561 ? -91.230 -18.679 28.781 1.00 52.38 561 GLU A C 1
ATOM 4616 O O . GLU A 1 561 ? -92.275 -19.070 28.256 1.00 52.38 561 GLU A O 1
ATOM 4621 N N . TYR A 1 562 ? -91.218 -17.661 29.644 1.00 57.28 562 TYR A N 1
ATOM 4622 C CA . TYR A 1 562 ? -92.390 -16.822 29.888 1.00 57.28 562 TYR A CA 1
ATOM 4623 C C . TYR A 1 562 ? -92.649 -15.946 28.657 1.00 57.28 562 TYR A C 1
ATOM 4625 O O . TYR A 1 562 ? -91.898 -15.006 28.392 1.00 57.28 562 TYR A O 1
ATOM 4633 N N . GLN A 1 563 ? -93.710 -16.244 27.903 1.00 58.03 563 GLN A N 1
ATOM 4634 C CA . GLN A 1 563 ? -94.221 -15.333 26.880 1.00 58.03 563 GLN A CA 1
ATOM 4635 C C . GLN A 1 563 ? -95.180 -14.325 27.535 1.00 58.03 563 GLN A C 1
ATOM 4637 O O . GLN A 1 563 ? -96.171 -14.748 28.137 1.00 58.03 563 GLN A O 1
ATOM 4642 N N . PRO A 1 564 ? -94.915 -13.008 27.453 1.00 58.47 564 PRO A N 1
ATOM 4643 C CA . PRO A 1 564 ? -95.781 -12.004 28.057 1.00 58.47 564 PRO A CA 1
ATOM 4644 C C . PRO A 1 564 ? -97.167 -12.002 27.399 1.00 58.47 564 PRO A C 1
ATOM 4646 O O . PRO A 1 564 ? -97.312 -12.132 26.181 1.00 58.47 564 PRO A O 1
ATOM 4649 N N . ASN A 1 565 ? -98.208 -11.866 28.223 1.00 61.75 565 ASN A N 1
ATOM 4650 C CA . ASN A 1 565 ? -99.599 -11.861 27.784 1.00 61.75 565 ASN A CA 1
ATOM 4651 C C . ASN A 1 565 ? -99.954 -10.496 27.166 1.00 61.75 565 ASN A C 1
ATOM 4653 O O . ASN A 1 565 ? -100.495 -9.616 27.836 1.00 61.75 565 ASN A O 1
ATOM 4657 N N . TYR A 1 566 ? -99.640 -10.338 25.877 1.00 58.31 566 TYR A N 1
ATOM 4658 C CA . TYR A 1 566 ? -99.780 -9.103 25.088 1.00 58.31 566 TYR A CA 1
ATOM 4659 C C . TYR A 1 566 ? -101.150 -8.408 25.176 1.00 58.31 566 TYR A C 1
ATOM 4661 O O . TYR A 1 566 ? -101.247 -7.210 24.917 1.00 58.31 566 TYR A O 1
ATOM 4669 N N . VAL A 1 567 ? -102.221 -9.127 25.527 1.00 58.47 567 VAL A N 1
ATOM 4670 C CA . VAL A 1 567 ? -103.571 -8.548 25.604 1.00 58.47 567 VAL A CA 1
ATOM 4671 C C . VAL A 1 567 ? -103.734 -7.651 26.836 1.00 58.47 567 VAL A C 1
ATOM 4673 O O . VAL A 1 567 ? -104.369 -6.609 26.725 1.00 58.47 567 VAL A O 1
ATOM 4676 N N . GLY A 1 568 ? -103.134 -8.009 27.978 1.00 59.62 568 GLY A N 1
ATOM 4677 C CA . GLY A 1 568 ? -103.287 -7.261 29.234 1.00 59.62 568 GLY A CA 1
ATOM 4678 C C . GLY A 1 568 ? -102.553 -5.919 29.233 1.00 59.62 568 GLY A C 1
ATOM 4679 O O . GLY A 1 568 ? -103.123 -4.901 29.628 1.00 59.62 568 GLY A O 1
ATOM 4680 N N . GLU A 1 569 ? -101.325 -5.903 28.710 1.00 60.22 569 GLU A N 1
ATOM 4681 C CA . GLU A 1 569 ? -100.488 -4.696 28.653 1.00 60.22 569 GLU A CA 1
ATOM 4682 C C . GLU A 1 569 ? -101.052 -3.651 27.678 1.00 60.22 569 GLU A C 1
ATOM 4684 O O . GLU A 1 569 ? -101.007 -2.453 27.953 1.00 60.22 569 GLU A O 1
ATOM 4689 N N . MET A 1 570 ? -101.669 -4.082 26.570 1.00 58.84 570 MET A N 1
ATOM 4690 C CA . MET A 1 570 ? -102.329 -3.161 25.639 1.00 58.84 570 MET A CA 1
ATOM 4691 C C . MET A 1 570 ? -103.561 -2.493 26.261 1.00 58.84 570 MET A C 1
ATOM 4693 O O . MET A 1 570 ? -103.782 -1.304 26.030 1.00 58.84 570 MET A O 1
ATOM 4697 N N . THR A 1 571 ? -104.346 -3.210 27.073 1.00 61.50 571 THR A N 1
ATOM 4698 C CA . THR A 1 571 ? -105.470 -2.609 27.812 1.00 61.50 571 THR A CA 1
ATOM 4699 C C . THR A 1 571 ? -105.003 -1.602 28.858 1.00 61.50 571 THR A C 1
ATOM 4701 O O . THR A 1 571 ? -105.552 -0.506 28.903 1.00 61.50 571 THR A O 1
ATOM 4704 N N . GLU A 1 572 ? -103.946 -1.895 29.622 1.00 62.84 572 GLU A N 1
ATOM 4705 C CA . GLU A 1 572 ? -103.410 -0.940 30.605 1.00 62.84 572 GLU A CA 1
ATOM 4706 C C . GLU A 1 572 ? -102.825 0.314 29.948 1.00 62.84 572 GLU A C 1
ATOM 4708 O O . GLU A 1 572 ? -102.997 1.419 30.464 1.00 62.84 572 GLU A O 1
ATOM 4713 N N . ILE A 1 573 ? -102.167 0.185 28.793 1.00 65.81 573 ILE A N 1
ATOM 4714 C CA . ILE A 1 573 ? -101.642 1.342 28.055 1.00 65.81 573 ILE A CA 1
ATOM 4715 C C . ILE A 1 573 ? -102.788 2.190 27.482 1.00 65.81 573 ILE A C 1
ATOM 4717 O O . ILE A 1 573 ? -102.738 3.420 27.558 1.00 65.81 573 ILE A O 1
ATOM 4721 N N . VAL A 1 574 ? -103.844 1.566 26.948 1.00 65.50 574 VAL A N 1
ATOM 4722 C CA . VAL A 1 574 ? -105.017 2.290 26.429 1.00 65.50 574 VAL A CA 1
ATOM 4723 C C . VAL A 1 574 ? -105.789 2.977 27.555 1.00 65.50 574 VAL A C 1
ATOM 4725 O O . VAL A 1 574 ? -106.151 4.146 27.404 1.00 65.50 574 VAL A O 1
ATOM 4728 N N . ASP A 1 575 ? -105.996 2.312 28.689 1.00 63.50 575 ASP A N 1
ATOM 4729 C CA . ASP A 1 575 ? -106.728 2.889 29.818 1.00 63.50 575 ASP A CA 1
ATOM 4730 C C . ASP A 1 575 ? -105.937 4.020 30.491 1.00 63.50 575 ASP A C 1
ATOM 4732 O O . ASP A 1 575 ? -106.506 5.074 30.785 1.00 63.50 575 ASP A O 1
ATOM 4736 N N . ASN A 1 576 ? -104.611 3.889 30.615 1.00 65.69 576 ASN A N 1
ATOM 4737 C CA . ASN A 1 576 ? -103.758 4.979 31.098 1.00 65.69 576 ASN A CA 1
ATOM 4738 C C . ASN A 1 576 ? -103.682 6.162 30.117 1.00 65.69 576 ASN A C 1
ATOM 4740 O O . ASN A 1 576 ? -103.619 7.310 30.553 1.00 65.69 576 ASN A O 1
ATOM 4744 N N . SER A 1 577 ? -103.753 5.923 28.801 1.00 66.81 577 SER A N 1
ATOM 4745 C CA . SER A 1 577 ? -103.785 7.002 27.799 1.00 66.81 577 SER A CA 1
ATOM 4746 C C . SER A 1 577 ? -105.072 7.833 27.840 1.00 66.81 577 SER A C 1
ATOM 4748 O O . SER A 1 577 ? -105.042 9.018 27.523 1.00 66.81 577 SER A O 1
ATOM 4750 N N . LYS A 1 578 ? -106.194 7.246 28.282 1.00 62.22 578 LYS A N 1
ATOM 4751 C CA . LYS A 1 578 ? -107.469 7.960 28.468 1.00 62.22 578 LYS A CA 1
ATOM 4752 C C . LYS A 1 578 ? -107.529 8.753 29.775 1.00 62.22 578 LYS A C 1
ATOM 4754 O O . LYS A 1 578 ? -108.343 9.661 29.884 1.00 62.22 578 LYS A O 1
ATOM 4759 N N . LEU A 1 579 ? -106.711 8.398 30.768 1.00 61.50 579 LEU A N 1
ATOM 4760 C CA . LEU A 1 579 ? -106.671 9.073 32.071 1.00 61.50 579 LEU A CA 1
ATOM 4761 C C . LEU A 1 579 ? -105.772 10.320 32.081 1.00 61.50 579 LEU A C 1
ATOM 4763 O O . LEU A 1 579 ? -105.957 11.182 32.937 1.00 61.50 579 LEU A O 1
ATOM 4767 N N . PHE A 1 580 ? -104.830 10.432 31.139 1.00 59.31 580 PHE A N 1
ATOM 4768 C CA . PHE A 1 580 ? -103.861 11.535 31.059 1.00 59.31 580 PHE A CA 1
ATOM 4769 C C . PHE A 1 580 ? -103.822 12.237 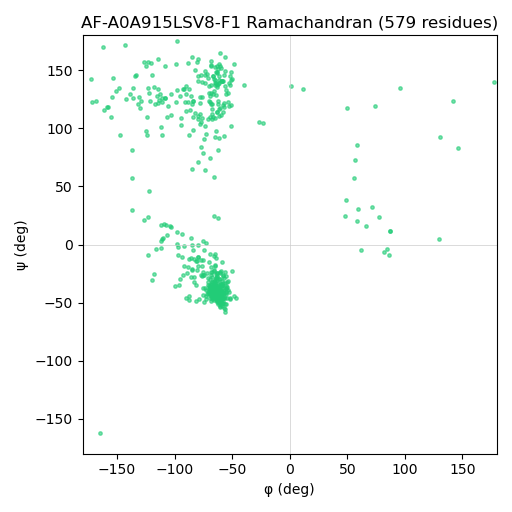29.685 1.00 59.31 580 PHE A C 1
ATOM 4771 O O . PHE A 1 580 ? -102.825 12.885 29.361 1.00 59.31 580 PHE A O 1
ATOM 4778 N N . GLY A 1 581 ? -104.893 12.108 28.891 1.00 52.69 581 GLY A N 1
ATOM 4779 C CA . GLY A 1 581 ? -105.087 12.756 27.586 1.00 52.69 581 GLY A CA 1
ATOM 4780 C C . GLY A 1 581 ? -106.217 13.772 27.595 1.00 52.69 581 GLY A C 1
ATOM 4781 O O . GLY A 1 581 ? -107.315 13.405 28.071 1.00 52.69 581 GLY A O 1
#

Organism: Meloidogyne javanica (NCBI:txid6303)

Nearest PDB structures (foldseek):
  8any-assembly1_AL  TM=8.853E-01  e=1.732E-06  Homo sapiens
  8csr-assembly1_L  TM=8.887E-01  e=3.097E-06  Homo sapiens
  8csp-assembly1_L  TM=8.996E-01  e=6.099E-06  Homo sapiens
  3j9m-assembly1_AL  TM=8.936E-01  e=9.428E-06  Homo sapiens
  6zsd-assembly1_AL  TM=8.727E-01  e=2.147E-05  Homo sapiens

Solvent-accessible surface area (backbone atoms only — not comparable to full-atom values): 35000 Å² total; per-residue (Å²): 92,66,56,51,46,50,54,52,46,33,59,55,34,56,48,38,53,92,75,49,62,67,69,59,50,33,52,28,45,24,42,31,44,40,42,48,48,67,61,32,57,89,49,67,39,68,94,47,36,73,50,61,45,84,69,33,53,47,45,41,36,90,89,48,66,36,65,50,59,54,52,15,29,59,76,68,70,47,61,64,68,66,57,52,72,44,46,70,71,36,40,38,35,43,62,35,46,29,38,27,33,38,20,67,44,100,85,45,78,74,41,65,54,39,76,60,55,49,68,46,52,84,69,66,54,76,80,65,79,68,91,58,67,76,63,80,81,79,82,81,72,97,72,76,78,97,82,74,78,92,85,73,68,76,92,74,65,76,57,64,64,44,55,41,81,40,52,51,59,75,77,68,46,91,84,71,67,90,84,55,93,67,64,36,57,39,58,48,59,90,92,54,78,89,76,46,70,68,54,44,70,64,18,61,90,93,51,96,58,79,58,69,65,56,54,49,51,49,52,50,48,48,49,49,49,62,64,64,71,71,77,88,80,83,88,82,92,80,89,83,82,88,85,87,83,89,83,90,79,90,82,83,90,80,88,78,88,77,81,87,77,91,75,78,87,72,85,70,76,71,76,81,70,70,58,76,39,86,67,56,60,54,70,68,49,44,93,58,36,67,59,57,54,58,71,70,55,64,94,52,98,55,34,68,60,51,51,47,54,51,49,55,48,48,61,11,28,45,69,52,40,76,77,25,30,44,57,60,39,38,62,44,83,86,60,45,85,56,74,87,76,63,46,78,41,55,33,78,96,57,55,92,42,69,72,57,74,73,42,56,68,74,57,42,51,60,46,5,42,68,61,45,52,75,67,56,50,51,49,49,41,22,50,56,39,18,62,72,46,33,93,49,94,86,53,72,76,48,60,51,17,48,42,21,38,45,50,36,48,50,29,52,51,50,51,54,50,49,55,52,51,46,56,34,70,72,45,86,58,83,76,60,65,80,77,70,55,83,53,54,55,57,48,52,53,48,52,54,51,40,52,52,44,52,52,53,33,42,76,73,36,55,67,61,37,52,50,42,31,63,70,69,51,42,61,90,75,83,80,72,77,86,65,75,84,74,41,73,65,59,50,51,50,53,53,49,53,54,51,53,50,55,51,52,50,52,53,49,51,55,50,50,51,52,51,49,52,55,48,54,51,51,50,49,53,52,51,53,52,52,52,52,52,52,52,52,50,50,53,50,51,52,51,51,51,55,47,36,36,74,74,66,78,40,78,79,81,80,86,68,86,85,74,80,67,68,70,60,59,53,50,55,53,54,54,52,51,64,76,78,103

InterPro domains:
  IPR002087 Anti-proliferative protein [PF07742] (1-103)
  IPR009068 uS15/NS1, RNA-binding domain superfamily [SSF47060] (377-475)
  IPR036054 BTG-like domain superfamily [G3DSA:3.90.640.90] (1-121)
  IPR036054 BTG-like domain superfamily [SSF160696] (1-117)
  IPR052137 Universal small ribosomal subunit uS15 [PTHR46685] (263-536)

Secondary structure (DSSP, 8-state):
-HHHHHHHHHHHHHHHTTTS-HHHHHHHHHHHHHHHHHHHGGG--SSSTTTTGGGGEEEEESS-B-HHHHHHHHHHT--HHHHHTTS-SEEEEEEETTEEEEESSTTSPPEEEEE--TTGGGG--TT---S---SPPPPPPS---S-S-TT--GGG---S--EEEE-GGGGT-TT--TTS---EEEE--TTS----HHHHHHS-TT-----HHHHHHHHHHHHHHHHHTS---------------------------------------------PPP---GGGGSTTHHHHHHHTS--STTHHHHHHHHHHHHHHHHHHHHHHTTTT-SS--SSTT-----TTSBPGGGTT-HHHHSS-HHHHHHTBGGG--HHHHHHHHHHHHHHTT-SSTT--SSHHHHHHHHHHHHHHHHHHHHHHHHHHHH---SSPPPP-HHHHHHHHHHHHHHHHHHHHHHHH-HHHHHHHHHHHT----PPPP--S---HHHHHHHHHHHHHHHHHHHHHHHHHHHHHHHHHHHHHHHHHHHHHHHHHHHHHHHHHHHHHHHTTSS-S---S-----HHHHHHHHHHHHHH--

Foldseek 3Di:
DLVLLQLVLLVLLLLCPLLPPPVLSLQLSQQLSQLLCVQCVVQADLVDFCGPQVSNKFKDAPVDGDPSNVVSCVVSVHDPVSSRVSDQRIWIWTGTQQFIWIDSDPPGDTDTQGGGHSPCVVVDDLPDPPVGRPDDRDDDDPDRDPDDDPDDDPVPDDSRWRWDWACVVQVPDPDDDPPPPDTGTDTDDVVQDDDGVVQCVQDPNPDRDGDPVVVVVVVVVVVVVVVVVDDDDDDDDDDDDDDDDDDDDDDDDDDDDDDDDDDDPPVPPDPPPLAQDAAQDLCLLPPCSLLVVLLPDDPDPCNLVVLLVSVSVVSNHVLVSLLCSFLSCRNPPDQLLFDDDDQLAFQPVCPPPPCLVPDDPVSSNCRGNVVDDPVSVLVVSLLVLLVQQDPDPPDCDDLSSLLSNLLSVSSVLVNVQVVQVVCQVPDPDPPGDDRPVVSSVVSSVSSVVSLVSLVVCCVVDVVSSVSSCVRSVGDRDDDDPPDPPPDSVNVVVVSVVVSVVVVVVVVVVVVVVVVVVVVVVVVVVVVVVVVVVVVVVVVVVVVVVVVCCVVVVDPPDPPDDDDDPVVVVVVVVVVVVVVVD

Radius of gyration: 46.21 Å; Cα contacts (8 Å, |Δi|>4): 517; chains: 1; bounding box: 169×99×96 Å

Mean predicted aligned error: 20.99 Å